Protein AF-A0A412IXW2-F1 (afdb_monomer_lite)

Radius of gyration: 33.13 Å; chains: 1; bounding box: 76×45×95 Å

Sequence (505 aa):
MVRILENANRLRKEKVFETYKRTCQNNYFDYDSMTRKEMFEHMIETYTPEYLISICTTWELKALRRLLRNQDLEDDRYRFERKALSSKFLYFDQELPEEFKKNVKLAVKNIDLDQKAENDEPTIVILGIIRAFGIIEPSLIQAVCSACSFHYKSIIEGALFNFWAYLKEDYRLIDDSFANEYVYWDYNEILDRIRDSRIQHERFEPKFLDQDSYISIFYHGYDATNSDIKKFFTALKKEVLDVTQFKDEFFNHLLNGTVNEEKMEWIPFFYQFSKPLSNRYHKAVVQIALPNYYGLSMDMYQKMKDQAHFNEKLRQLNEPQTNACIEQKDTRLFYKLYFSILDYVNSFEQIIPNKKIDPNIYIEPEELVNLIEVFWKDKDRFIDEYIEKNPSNFTFRNLNIISDFRYGMRKNFLLVAYEKNYTVLNDEGINYMVKGLNENLDQFIAPEKTPMLMQTAIMPFNGRIIYDGFISTSNIRLAQDIISKAFEDYSYGQKIYSLLPENLN

Organism: NCBI:txid1735

pLDDT: mean 92.68, std 6.0, range [40.12, 98.62]

Structure (mmCIF, N/CA/C/O backbone):
data_AF-A0A412IXW2-F1
#
_entry.id   AF-A0A412IXW2-F1
#
loop_
_atom_site.group_PDB
_atom_site.id
_atom_site.type_symbol
_atom_site.label_atom_id
_atom_site.label_alt_id
_atom_site.label_comp_id
_atom_site.label_asym_id
_atom_site.label_entity_id
_atom_site.label_seq_id
_atom_site.pdbx_PDB_ins_code
_atom_site.Cartn_x
_atom_site.Cartn_y
_atom_site.Cartn_z
_atom_site.occupancy
_atom_site.B_iso_or_equiv
_atom_site.auth_seq_id
_atom_site.auth_comp_id
_atom_site.auth_asym_id
_atom_site.auth_atom_id
_atom_site.pdbx_PDB_model_num
ATOM 1 N N . MET A 1 1 ? 24.645 -1.837 -39.556 1.00 76.69 1 MET A N 1
ATOM 2 C CA . MET A 1 1 ? 25.804 -2.082 -38.668 1.00 76.69 1 MET A CA 1
ATOM 3 C C . MET A 1 1 ? 26.083 -0.819 -37.889 1.00 76.69 1 MET A C 1
ATOM 5 O O . MET A 1 1 ? 26.736 0.093 -38.387 1.00 76.69 1 MET A O 1
ATOM 9 N N . VAL A 1 2 ? 25.529 -0.766 -36.691 1.00 89.31 2 VAL A N 1
ATOM 10 C CA . VAL A 1 2 ? 25.573 0.400 -35.815 1.00 89.31 2 VAL A CA 1
ATOM 11 C C . VAL A 1 2 ? 26.720 0.277 -34.807 1.00 89.31 2 VAL A C 1
ATOM 13 O O . VAL A 1 2 ? 26.917 -0.778 -34.207 1.00 89.31 2 VAL A O 1
ATOM 16 N N . ARG A 1 3 ? 27.478 1.361 -34.616 1.00 94.00 3 ARG A N 1
ATOM 17 C CA . ARG A 1 3 ? 28.583 1.462 -33.647 1.00 94.00 3 ARG A CA 1
ATOM 18 C C . ARG A 1 3 ? 28.362 2.635 -32.710 1.00 94.00 3 ARG A C 1
ATOM 20 O O . ARG A 1 3 ? 28.254 3.772 -33.174 1.00 94.00 3 ARG A O 1
ATOM 27 N N . ILE A 1 4 ? 28.267 2.378 -31.409 1.00 93.31 4 ILE A N 1
ATOM 28 C CA . ILE A 1 4 ? 27.907 3.418 -30.437 1.00 93.31 4 ILE A CA 1
ATOM 29 C C . ILE A 1 4 ? 29.020 4.462 -30.287 1.00 93.31 4 ILE A C 1
ATOM 31 O O . ILE A 1 4 ? 28.731 5.654 -30.192 1.00 93.31 4 ILE A O 1
ATOM 35 N N . LEU A 1 5 ? 30.292 4.053 -30.372 1.00 94.56 5 LEU A N 1
ATOM 36 C CA . LEU A 1 5 ? 31.435 4.962 -30.223 1.00 94.56 5 LEU A CA 1
ATOM 37 C C . LEU A 1 5 ? 31.536 5.966 -31.377 1.00 94.56 5 LEU A C 1
ATOM 39 O O . LEU A 1 5 ? 31.845 7.138 -31.161 1.00 94.56 5 LEU A O 1
ATOM 43 N N . GLU A 1 6 ? 31.231 5.527 -32.600 1.00 94.00 6 GLU A N 1
ATOM 44 C CA . GLU A 1 6 ? 31.209 6.383 -33.796 1.00 94.00 6 GLU A CA 1
ATOM 45 C C . GLU A 1 6 ? 30.042 7.385 -33.756 1.00 94.00 6 GLU A C 1
ATOM 47 O O . GLU A 1 6 ? 30.121 8.473 -34.326 1.00 94.00 6 GLU A O 1
ATOM 52 N N . ASN A 1 7 ? 28.975 7.045 -33.029 1.00 93.12 7 ASN A N 1
ATOM 53 C CA . ASN A 1 7 ? 27.767 7.855 -32.899 1.00 93.12 7 ASN A CA 1
ATOM 54 C C . ASN A 1 7 ? 27.684 8.635 -31.581 1.00 93.12 7 ASN A C 1
ATOM 56 O O . ASN A 1 7 ? 26.715 9.366 -31.377 1.00 93.12 7 ASN A O 1
ATOM 60 N N . ALA A 1 8 ? 28.701 8.561 -30.716 1.00 92.31 8 ALA A N 1
ATOM 61 C CA . ALA A 1 8 ? 28.676 9.159 -29.382 1.00 92.31 8 ALA A CA 1
ATOM 62 C C . ALA A 1 8 ? 28.310 10.654 -29.402 1.00 92.31 8 ALA A C 1
ATOM 64 O O . ALA A 1 8 ? 27.534 11.121 -28.573 1.00 92.31 8 ALA A O 1
ATOM 65 N N . ASN A 1 9 ? 28.803 11.406 -30.391 1.00 91.50 9 ASN A N 1
ATOM 66 C CA . ASN A 1 9 ? 28.541 12.843 -30.523 1.00 91.50 9 ASN A CA 1
ATOM 67 C C . ASN A 1 9 ? 27.120 13.195 -30.996 1.00 91.50 9 ASN A C 1
ATOM 69 O O . ASN A 1 9 ? 26.738 14.359 -30.909 1.00 91.50 9 ASN A O 1
ATOM 73 N N . ARG A 1 10 ? 26.327 12.223 -31.469 1.00 91.75 10 ARG A N 1
ATOM 74 C CA . ARG A 1 10 ? 24.907 12.428 -31.810 1.00 91.75 10 ARG A CA 1
ATOM 75 C C . ARG A 1 10 ? 24.011 12.482 -30.570 1.00 91.75 10 ARG A C 1
ATOM 77 O O . ARG A 1 10 ? 22.879 12.948 -30.652 1.00 91.75 10 ARG A O 1
ATOM 84 N N . LEU A 1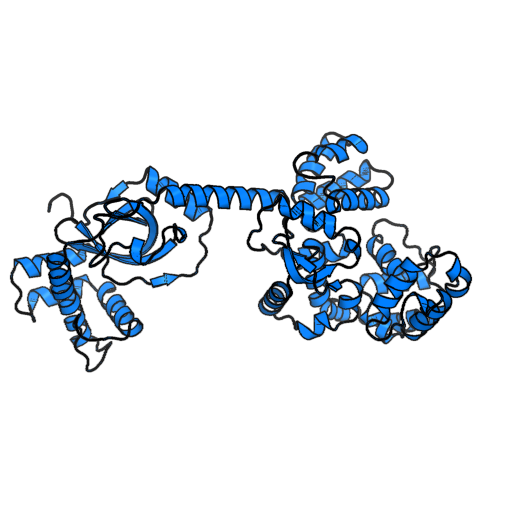 11 ? 24.505 12.006 -29.428 1.00 92.44 11 LEU A N 1
ATOM 85 C CA . LEU A 1 11 ? 23.754 11.915 -28.180 1.00 92.44 11 LEU A CA 1
ATOM 86 C C . LEU A 1 11 ? 24.013 13.130 -27.284 1.00 92.44 11 LEU A C 1
ATOM 88 O O . LEU A 1 11 ? 25.096 13.714 -27.279 1.00 92.44 11 LEU A O 1
ATOM 92 N N . ARG A 1 12 ? 23.028 13.512 -26.468 1.00 93.38 12 ARG A N 1
ATOM 93 C CA . ARG A 1 12 ? 23.222 14.530 -25.421 1.00 93.38 12 ARG A CA 1
ATOM 94 C C . ARG A 1 12 ? 24.159 13.990 -24.339 1.00 93.38 12 ARG A C 1
ATOM 96 O O . ARG A 1 12 ? 24.040 12.825 -23.967 1.00 93.38 12 ARG A O 1
ATOM 103 N N . LYS A 1 13 ? 25.109 14.805 -23.865 1.00 94.81 13 LYS A N 1
ATOM 104 C CA . LYS A 1 13 ? 26.151 14.331 -22.931 1.00 94.81 13 LYS A CA 1
ATOM 105 C C . LYS A 1 13 ? 25.524 13.963 -21.589 1.00 94.81 13 LYS A C 1
ATOM 107 O O . LYS A 1 13 ? 25.876 12.940 -21.017 1.00 94.81 13 LYS A O 1
ATOM 112 N N . GLU A 1 14 ? 24.536 14.740 -21.170 1.00 92.50 14 GLU A N 1
ATOM 113 C CA . GLU A 1 14 ? 23.707 14.544 -19.985 1.00 92.50 14 GLU A CA 1
ATOM 114 C C . GLU A 1 14 ? 23.073 13.149 -20.000 1.00 92.50 14 GLU A C 1
ATOM 116 O O . GLU A 1 14 ? 23.212 12.388 -19.049 1.00 92.50 14 GLU A O 1
ATOM 121 N N . LYS A 1 15 ? 22.476 12.754 -21.134 1.00 90.69 15 LYS A N 1
ATOM 122 C CA . LYS A 1 15 ? 21.820 11.447 -21.269 1.00 90.69 15 LYS A CA 1
ATOM 123 C C . LYS A 1 15 ? 22.802 10.276 -21.193 1.00 90.69 15 LYS A C 1
ATOM 125 O O . LYS A 1 15 ? 22.489 9.237 -20.607 1.00 90.69 15 LYS A O 1
ATOM 130 N N . VAL A 1 16 ? 23.980 10.436 -21.803 1.00 94.50 16 VAL A N 1
ATOM 131 C CA . VAL A 1 16 ? 25.059 9.439 -21.722 1.00 94.50 16 VAL A CA 1
ATOM 132 C C . VAL A 1 16 ? 25.539 9.317 -20.279 1.00 94.50 16 VAL A C 1
ATOM 134 O O . VAL A 1 16 ? 25.639 8.207 -19.765 1.00 94.50 16 VAL A O 1
ATOM 137 N N . PHE A 1 17 ? 25.739 10.446 -19.601 1.00 93.88 17 PHE A N 1
ATOM 138 C CA . PHE A 1 17 ? 26.210 10.481 -18.224 1.00 93.88 17 PHE A CA 1
ATOM 139 C C . PHE A 1 17 ? 25.231 9.863 -17.224 1.00 93.88 17 PHE A C 1
ATOM 141 O O . PHE A 1 17 ? 25.648 9.088 -16.370 1.00 93.88 17 PHE A O 1
ATOM 148 N N . GLU A 1 18 ? 23.931 10.141 -17.337 1.00 90.44 18 GLU A N 1
ATOM 149 C CA . GLU A 1 18 ? 22.918 9.513 -16.478 1.00 90.44 18 GLU A CA 1
ATOM 150 C C . GLU A 1 18 ? 22.972 7.987 -16.562 1.00 90.44 18 GLU A C 1
ATOM 152 O O . GLU A 1 18 ? 22.934 7.289 -15.550 1.00 90.44 18 GLU A O 1
ATOM 157 N N . THR A 1 19 ? 23.090 7.462 -17.780 1.00 91.25 19 THR A N 1
ATOM 158 C CA . THR A 1 19 ? 23.158 6.018 -18.016 1.00 91.25 19 THR A CA 1
ATOM 159 C C . THR A 1 19 ? 24.481 5.430 -17.530 1.00 91.25 19 THR A C 1
ATOM 161 O O . THR A 1 19 ? 24.504 4.348 -16.939 1.00 91.25 19 THR A O 1
ATOM 164 N N . TYR A 1 20 ? 25.579 6.153 -17.752 1.00 92.62 20 TYR A N 1
ATOM 165 C CA . TYR A 1 20 ? 26.904 5.802 -17.260 1.00 92.62 20 TYR A CA 1
ATOM 166 C C . TYR A 1 20 ? 26.912 5.701 -15.732 1.00 92.62 20 TYR A C 1
ATOM 168 O O . TYR A 1 20 ? 27.335 4.682 -15.197 1.00 92.62 20 TYR A O 1
ATOM 176 N N . LYS A 1 21 ? 26.321 6.674 -15.028 1.00 90.62 21 LYS A N 1
ATOM 177 C CA . LYS A 1 21 ? 26.150 6.645 -13.570 1.00 90.62 21 LYS A CA 1
ATOM 178 C C . LYS A 1 21 ? 25.333 5.435 -13.103 1.00 90.62 21 LYS A C 1
ATOM 180 O O . LYS A 1 21 ? 25.739 4.752 -12.168 1.00 90.62 21 LYS A O 1
ATOM 185 N N . ARG A 1 22 ? 24.215 5.121 -13.772 1.00 90.81 22 ARG A N 1
ATOM 186 C CA . ARG A 1 22 ? 23.385 3.934 -13.460 1.00 90.81 22 ARG A CA 1
ATOM 187 C C . ARG A 1 22 ? 24.141 2.615 -13.660 1.00 90.81 22 ARG A C 1
ATOM 189 O O . ARG A 1 22 ? 23.933 1.664 -12.914 1.00 90.81 22 ARG A O 1
ATOM 196 N N . THR A 1 23 ? 25.004 2.560 -14.674 1.00 89.12 23 THR A N 1
ATOM 197 C CA . THR A 1 23 ? 25.773 1.365 -15.050 1.00 89.12 23 THR A CA 1
ATOM 198 C C . THR A 1 23 ? 26.997 1.174 -14.152 1.00 89.12 23 THR A C 1
ATOM 200 O O . THR A 1 23 ? 27.189 0.119 -13.555 1.00 89.12 23 THR A O 1
ATOM 203 N N . CYS A 1 24 ? 27.828 2.201 -14.013 1.00 84.81 24 CYS A N 1
ATOM 204 C CA . CYS A 1 24 ? 29.098 2.111 -13.297 1.00 84.81 24 CYS A CA 1
ATOM 205 C C . CYS A 1 24 ? 28.958 2.360 -11.784 1.00 84.81 24 CYS A C 1
ATOM 207 O O . CYS A 1 24 ? 29.905 2.113 -11.041 1.00 84.81 24 CYS A O 1
ATOM 209 N N . GLN A 1 25 ? 27.776 2.775 -11.313 1.00 81.31 25 GLN A N 1
ATOM 210 C CA . GLN A 1 25 ? 27.393 2.902 -9.900 1.00 81.31 25 GLN A CA 1
ATOM 211 C C . GLN A 1 25 ? 28.369 3.726 -9.057 1.00 81.31 25 GLN A C 1
ATOM 213 O O . GLN A 1 25 ? 28.285 4.941 -9.097 1.00 81.31 25 GLN A O 1
ATOM 218 N N . ASN A 1 26 ? 29.265 3.100 -8.286 1.00 76.25 26 ASN A N 1
ATOM 219 C CA . ASN A 1 26 ? 30.250 3.791 -7.441 1.00 76.25 26 ASN A CA 1
ATOM 220 C C . ASN A 1 26 ? 31.591 4.042 -8.155 1.00 76.25 26 ASN A C 1
ATOM 222 O O . ASN A 1 26 ? 32.449 4.732 -7.618 1.00 76.25 26 ASN A O 1
ATOM 226 N N . ASN A 1 27 ? 31.771 3.503 -9.362 1.00 79.88 27 ASN A N 1
ATOM 227 C CA . ASN A 1 27 ? 33.012 3.558 -10.138 1.00 79.88 27 ASN A CA 1
ATOM 228 C C . ASN A 1 27 ? 32.886 4.486 -11.361 1.00 79.88 27 ASN A C 1
ATOM 230 O O . ASN A 1 27 ? 33.415 4.175 -12.427 1.00 79.88 27 ASN A O 1
ATOM 234 N N . TYR A 1 28 ? 32.148 5.592 -11.238 1.00 85.81 28 TYR A N 1
ATOM 235 C CA . TYR A 1 28 ? 32.015 6.604 -12.293 1.00 85.81 28 TYR A CA 1
ATOM 236 C C . TYR A 1 28 ? 32.810 7.866 -11.943 1.00 85.81 28 TYR A C 1
ATOM 238 O O . TYR A 1 28 ? 32.983 8.192 -10.771 1.00 85.81 28 TYR A O 1
ATOM 246 N N . PHE A 1 29 ? 33.283 8.579 -12.964 1.00 87.19 29 PHE A N 1
ATOM 247 C CA . PHE A 1 29 ? 33.956 9.873 -12.809 1.00 87.19 29 PHE A CA 1
ATOM 248 C C . PHE A 1 29 ? 32.974 11.034 -12.991 1.00 87.19 29 PHE A C 1
ATOM 250 O O . PHE A 1 29 ? 31.896 10.859 -13.562 1.00 87.19 29 PHE A O 1
ATOM 257 N N . ASP A 1 30 ? 33.369 12.227 -12.547 1.00 87.69 30 ASP A N 1
ATOM 258 C CA . ASP A 1 30 ? 32.554 13.440 -12.619 1.00 87.69 30 ASP A CA 1
ATOM 259 C C . ASP A 1 30 ? 32.204 13.848 -14.056 1.00 87.69 30 ASP A C 1
ATOM 261 O O . ASP A 1 30 ? 33.009 13.721 -14.984 1.00 87.69 30 ASP A O 1
ATOM 265 N N . TYR A 1 31 ? 31.013 14.433 -14.220 1.00 90.19 31 TYR A N 1
ATOM 266 C CA . TYR A 1 31 ? 30.445 14.839 -15.512 1.00 90.19 31 TYR A CA 1
ATOM 267 C C . TYR A 1 31 ? 31.420 15.626 -16.395 1.00 90.19 31 TYR A C 1
ATOM 269 O O . TYR A 1 31 ? 31.564 15.342 -17.589 1.00 90.19 31 TYR A O 1
ATOM 277 N N . ASP A 1 32 ? 32.107 16.610 -15.817 1.00 91.94 32 ASP A N 1
ATOM 278 C CA . ASP A 1 32 ? 32.997 17.511 -16.551 1.00 91.94 32 ASP A CA 1
ATOM 279 C C . ASP A 1 32 ? 34.333 16.868 -16.928 1.00 91.94 32 ASP A C 1
ATOM 281 O O . ASP A 1 32 ? 34.963 17.297 -17.893 1.00 91.94 32 ASP A O 1
ATOM 285 N N . SER A 1 33 ? 34.730 15.802 -16.232 1.00 92.31 33 SER A N 1
ATOM 286 C CA . SER A 1 33 ? 36.013 15.125 -16.449 1.00 92.31 33 SER A CA 1
ATOM 287 C C . SER A 1 33 ? 36.001 14.109 -17.590 1.00 92.31 33 SER A C 1
ATOM 289 O O . SER A 1 33 ? 37.061 13.644 -17.997 1.00 92.31 33 SER A O 1
ATOM 291 N N . MET A 1 34 ? 34.822 13.776 -18.121 1.00 92.62 34 MET A N 1
ATOM 292 C CA . MET A 1 34 ? 34.672 12.746 -19.145 1.00 92.62 34 MET A CA 1
ATOM 293 C C . MET A 1 34 ? 34.019 13.256 -20.424 1.00 92.62 34 MET A C 1
ATOM 295 O O . MET A 1 34 ? 33.037 14.004 -20.424 1.00 92.62 34 MET A O 1
ATOM 299 N N . THR A 1 35 ? 34.508 12.767 -21.554 1.00 94.94 35 THR A N 1
ATOM 300 C CA . THR A 1 35 ? 33.833 12.841 -22.846 1.00 94.94 35 THR A CA 1
ATOM 301 C C . THR A 1 35 ? 32.772 11.746 -22.968 1.00 94.94 35 THR A C 1
ATOM 303 O O . THR A 1 35 ? 32.799 10.726 -22.282 1.00 94.94 35 THR A O 1
ATOM 306 N N . ARG A 1 36 ? 31.823 11.922 -23.899 1.00 96.06 36 ARG A N 1
ATOM 307 C CA . ARG A 1 36 ? 30.819 10.885 -24.208 1.00 96.06 36 ARG A CA 1
ATOM 308 C C . ARG A 1 36 ? 31.473 9.562 -24.607 1.00 96.06 36 ARG A C 1
ATOM 310 O O . ARG A 1 36 ? 30.966 8.504 -24.261 1.00 96.06 36 ARG A O 1
ATOM 317 N N . LYS A 1 37 ? 32.580 9.635 -25.352 1.00 96.12 37 LYS A N 1
ATOM 318 C CA . LYS A 1 37 ? 33.288 8.461 -25.859 1.00 96.12 37 LYS A CA 1
ATOM 319 C C . LYS A 1 37 ? 33.946 7.677 -24.725 1.00 96.12 37 LYS A C 1
ATOM 321 O O . LYS A 1 37 ? 33.731 6.477 -24.656 1.00 96.12 37 LYS A O 1
ATOM 326 N N . GLU A 1 38 ? 34.639 8.358 -23.814 1.00 95.12 38 GLU A N 1
ATOM 327 C CA . GLU A 1 38 ? 35.232 7.718 -22.631 1.00 95.12 38 GLU A CA 1
ATOM 328 C C . GLU A 1 38 ? 34.149 7.058 -21.766 1.00 95.12 38 GLU A C 1
ATOM 330 O O . GLU A 1 38 ? 34.309 5.915 -21.350 1.00 95.12 38 GLU A O 1
ATOM 335 N N . MET A 1 39 ? 32.995 7.713 -21.560 1.00 96.06 39 MET A N 1
ATOM 336 C CA . MET A 1 39 ? 31.874 7.095 -20.830 1.00 96.06 39 MET A CA 1
ATOM 337 C C . MET A 1 39 ? 31.411 5.795 -21.499 1.00 96.06 39 MET A C 1
ATOM 339 O O . MET A 1 39 ? 31.201 4.791 -20.821 1.00 96.06 39 MET A O 1
ATOM 343 N N . PHE A 1 40 ? 31.283 5.786 -22.830 1.00 95.88 40 PHE A N 1
ATOM 344 C CA . PHE A 1 40 ? 30.932 4.572 -23.566 1.00 95.88 40 PHE A CA 1
ATOM 345 C C . PHE A 1 40 ? 32.001 3.485 -23.470 1.00 95.88 40 PHE A C 1
ATOM 347 O O . PHE A 1 40 ? 31.640 2.323 -23.322 1.00 95.88 40 PHE A O 1
ATOM 354 N N . GLU A 1 41 ? 33.285 3.835 -23.533 1.00 95.25 41 GLU A N 1
ATOM 355 C CA . GLU A 1 41 ? 34.388 2.879 -23.378 1.00 95.25 41 GLU A CA 1
ATOM 356 C C . GLU A 1 41 ? 34.307 2.174 -22.014 1.00 95.25 41 GLU A C 1
ATOM 358 O O . GLU A 1 41 ? 34.266 0.944 -21.966 1.00 95.25 41 GLU A O 1
ATOM 363 N N . HIS A 1 42 ? 34.112 2.923 -20.925 1.00 94.12 42 HIS A N 1
ATOM 364 C CA . HIS A 1 42 ? 33.903 2.348 -19.591 1.00 94.12 42 HIS A CA 1
ATOM 365 C C . HIS A 1 42 ? 32.633 1.489 -19.486 1.00 94.12 42 HIS A C 1
ATOM 367 O O . HIS A 1 42 ? 32.634 0.433 -18.846 1.00 94.12 42 HIS A O 1
ATOM 373 N N . MET A 1 43 ? 31.530 1.906 -20.116 1.00 94.38 43 MET A N 1
ATOM 374 C CA . MET A 1 43 ? 30.314 1.087 -20.160 1.00 94.38 43 MET A CA 1
ATOM 375 C C . MET A 1 43 ? 30.541 -0.234 -20.907 1.00 94.38 43 MET A C 1
ATOM 377 O O . MET A 1 43 ? 30.080 -1.279 -20.450 1.00 94.38 43 MET A O 1
ATOM 381 N N . ILE A 1 44 ? 31.264 -0.208 -22.031 1.00 94.75 44 ILE A N 1
ATOM 382 C CA . ILE A 1 44 ? 31.616 -1.403 -22.813 1.00 94.75 44 ILE A CA 1
ATOM 383 C C . ILE A 1 44 ? 32.452 -2.371 -21.973 1.00 94.75 44 ILE A C 1
ATOM 385 O O . ILE A 1 44 ? 32.187 -3.574 -21.996 1.00 94.75 44 ILE A O 1
ATOM 389 N N . GLU A 1 45 ? 33.410 -1.860 -21.200 1.00 94.31 45 GLU A N 1
ATOM 390 C CA . GLU A 1 45 ? 34.199 -2.661 -20.257 1.00 94.31 45 GLU A CA 1
ATOM 391 C C . GLU A 1 45 ? 33.335 -3.261 -19.138 1.00 94.31 45 GLU A C 1
ATOM 393 O O . GLU A 1 45 ? 33.508 -4.425 -18.775 1.00 94.31 45 GLU A O 1
ATOM 398 N N . THR A 1 46 ? 32.367 -2.493 -18.631 1.00 94.88 46 THR A N 1
ATOM 399 C CA . THR A 1 46 ? 31.464 -2.919 -17.549 1.00 94.88 46 THR A CA 1
ATOM 400 C C . THR A 1 46 ? 30.474 -3.994 -18.008 1.00 94.88 46 THR A C 1
ATOM 402 O O . THR A 1 46 ? 30.131 -4.887 -17.235 1.00 94.88 46 THR A O 1
ATOM 405 N N . TYR A 1 47 ? 30.015 -3.951 -19.262 1.00 95.81 47 TYR A N 1
ATOM 406 C CA . TYR A 1 47 ? 29.043 -4.893 -19.832 1.00 95.81 47 TYR A CA 1
ATOM 407 C C . TYR A 1 47 ? 29.656 -6.259 -20.168 1.00 95.81 47 TYR A C 1
ATOM 409 O O . TYR A 1 47 ? 29.603 -6.741 -21.305 1.00 95.81 47 TYR A O 1
ATOM 417 N N . THR A 1 48 ? 30.207 -6.921 -19.152 1.00 96.75 48 THR A N 1
ATOM 418 C CA . THR A 1 48 ? 30.566 -8.340 -19.189 1.00 96.75 48 THR A CA 1
ATOM 419 C C . THR A 1 48 ? 29.312 -9.212 -19.333 1.00 96.75 48 THR A C 1
ATOM 421 O O . THR A 1 48 ? 28.200 -8.757 -19.042 1.00 96.75 48 THR A O 1
ATOM 424 N N . PRO A 1 49 ? 29.438 -10.475 -19.778 1.00 97.56 49 PRO A N 1
ATOM 425 C CA . PRO A 1 49 ? 28.295 -11.380 -19.860 1.00 97.56 49 PRO A CA 1
ATOM 426 C C . PRO A 1 49 ? 27.529 -11.512 -18.536 1.00 97.56 49 PRO A C 1
ATOM 428 O O . PRO A 1 49 ? 26.303 -11.458 -18.534 1.00 97.56 49 PRO A O 1
ATOM 431 N N . GLU A 1 50 ? 28.235 -11.629 -17.413 1.00 96.56 50 GLU A N 1
ATOM 432 C CA . GLU A 1 50 ? 27.655 -11.780 -16.075 1.00 96.56 50 GLU A CA 1
ATOM 433 C C . GLU A 1 50 ? 26.924 -10.509 -15.635 1.00 96.56 50 GLU A C 1
ATOM 435 O O . GLU A 1 50 ? 25.822 -10.580 -15.090 1.00 96.56 50 GLU A O 1
ATOM 440 N N . TYR A 1 51 ? 27.500 -9.339 -15.919 1.00 96.12 51 TYR A N 1
ATOM 441 C CA . TYR A 1 51 ? 26.878 -8.063 -15.587 1.00 96.12 51 TYR A CA 1
ATOM 442 C C . TYR A 1 51 ? 25.640 -7.783 -16.453 1.00 96.12 51 TYR A C 1
ATOM 444 O O . TYR A 1 51 ? 24.617 -7.318 -15.959 1.00 96.12 51 TYR A O 1
ATOM 452 N N . LEU A 1 52 ? 25.672 -8.145 -17.740 1.00 97.50 52 LEU A N 1
ATOM 453 C CA . LEU A 1 52 ? 24.489 -8.082 -18.605 1.00 97.50 52 LEU A CA 1
ATOM 454 C C . LEU A 1 52 ? 23.347 -8.951 -18.061 1.00 97.50 52 LEU A C 1
ATOM 456 O O . LEU A 1 52 ? 22.190 -8.535 -18.104 1.00 97.50 52 LEU A O 1
ATOM 460 N N . ILE A 1 53 ? 23.666 -10.133 -17.522 1.00 97.56 53 ILE A N 1
ATOM 461 C CA . ILE A 1 53 ? 22.686 -11.007 -16.868 1.00 97.56 53 ILE A CA 1
ATOM 462 C C . ILE A 1 53 ? 22.144 -10.370 -15.584 1.00 97.56 53 ILE A C 1
ATOM 464 O O . ILE A 1 53 ? 20.952 -10.503 -15.322 1.00 97.56 53 ILE A O 1
ATOM 468 N N . SER A 1 54 ? 22.972 -9.687 -14.791 1.00 96.44 54 SER A N 1
ATOM 469 C CA . SER A 1 54 ? 22.535 -9.093 -13.521 1.00 96.44 54 SER A CA 1
ATOM 470 C C . SER A 1 54 ? 21.726 -7.803 -13.687 1.00 96.44 54 SER A C 1
ATOM 472 O O . SER A 1 54 ? 20.870 -7.522 -12.853 1.00 96.44 54 SER A O 1
ATOM 474 N N . ILE A 1 55 ? 21.968 -7.022 -14.746 1.00 96.50 55 ILE A N 1
ATOM 475 C CA . ILE A 1 55 ? 21.297 -5.730 -14.974 1.00 96.50 55 ILE A CA 1
ATOM 476 C C . ILE A 1 55 ? 20.054 -5.828 -15.874 1.00 96.50 55 ILE A C 1
ATOM 478 O O . ILE A 1 55 ? 19.186 -4.954 -15.827 1.00 96.50 55 ILE A O 1
ATOM 482 N N . CYS A 1 56 ? 19.964 -6.851 -16.730 1.00 98.12 56 CYS A N 1
ATOM 483 C CA . CYS A 1 56 ? 18.826 -7.046 -17.629 1.00 98.12 56 CYS A CA 1
ATOM 484 C C . CYS A 1 56 ? 17.803 -8.001 -17.020 1.00 98.12 56 CYS A C 1
ATOM 486 O O . CYS A 1 56 ? 18.153 -9.035 -16.458 1.00 98.12 56 CYS A O 1
ATOM 488 N N . THR A 1 57 ? 16.528 -7.710 -17.232 1.00 98.31 57 THR A N 1
ATOM 489 C CA . THR A 1 57 ? 15.418 -8.624 -16.948 1.00 98.31 57 THR A CA 1
ATOM 490 C C . THR A 1 57 ? 15.356 -9.768 -17.963 1.00 98.31 57 THR A C 1
ATOM 492 O O . THR A 1 57 ? 15.960 -9.722 -19.040 1.00 98.31 57 THR A O 1
ATOM 495 N N . THR A 1 58 ? 14.560 -10.799 -17.679 1.00 97.81 58 THR A N 1
ATOM 496 C CA . THR A 1 58 ? 14.314 -11.890 -18.639 1.00 97.81 58 THR A CA 1
ATOM 497 C C . THR A 1 58 ? 13.679 -11.408 -19.948 1.00 97.81 58 THR A C 1
ATOM 499 O O . THR A 1 58 ? 13.978 -11.970 -21.005 1.00 97.81 58 THR A O 1
ATOM 502 N N . TRP A 1 59 ? 12.852 -10.356 -19.912 1.00 97.94 59 TRP A N 1
ATOM 503 C CA . TRP A 1 59 ? 12.248 -9.744 -21.102 1.00 97.94 59 TRP A CA 1
ATOM 504 C C . TRP A 1 59 ? 13.321 -9.094 -21.982 1.00 97.94 59 TRP A C 1
ATOM 506 O O . TRP A 1 59 ? 13.424 -9.406 -23.168 1.00 97.94 59 TRP A O 1
ATOM 516 N N . GLU A 1 60 ? 14.209 -8.296 -21.386 1.00 98.31 60 GLU A N 1
ATOM 517 C CA . GLU A 1 60 ? 15.344 -7.684 -22.086 1.00 98.31 60 GLU A CA 1
ATOM 518 C C . GLU A 1 60 ? 16.281 -8.736 -22.695 1.00 98.31 60 GLU A C 1
ATOM 520 O O . GLU A 1 60 ? 16.645 -8.630 -23.865 1.00 98.31 60 GLU A O 1
ATOM 525 N N . LEU A 1 61 ? 16.616 -9.806 -21.965 1.00 98.31 61 LEU A N 1
ATOM 526 C CA . LEU A 1 61 ? 17.461 -10.883 -22.496 1.00 98.31 61 LEU A CA 1
ATOM 527 C C . LEU A 1 61 ? 16.796 -11.635 -23.665 1.00 98.31 61 LEU A C 1
ATOM 529 O O . LEU A 1 61 ? 17.470 -12.007 -24.633 1.00 98.31 61 LEU A O 1
ATOM 533 N N . LYS A 1 62 ? 15.471 -11.840 -23.622 1.00 97.31 62 LYS A N 1
ATOM 534 C CA . LYS A 1 62 ? 14.701 -12.396 -24.751 1.00 97.31 62 LYS A CA 1
ATOM 535 C C . LYS A 1 62 ? 14.725 -11.448 -25.955 1.00 97.31 62 LYS A C 1
ATOM 537 O O . LYS A 1 62 ? 14.927 -11.916 -27.076 1.00 97.31 62 LYS A O 1
ATOM 542 N N . ALA A 1 63 ? 14.583 -10.141 -25.743 1.00 97.94 63 ALA A N 1
ATOM 543 C CA . ALA A 1 63 ? 14.687 -9.141 -26.804 1.00 97.94 63 ALA A CA 1
ATOM 544 C C . ALA A 1 63 ? 16.100 -9.073 -27.408 1.00 97.94 63 ALA A C 1
ATOM 546 O O . ALA A 1 63 ? 16.245 -9.064 -28.628 1.00 97.94 63 ALA A O 1
ATOM 547 N N . LEU A 1 64 ? 17.155 -9.170 -26.597 1.00 98.12 64 LEU A N 1
ATOM 548 C CA . LEU A 1 64 ? 18.533 -9.254 -27.090 1.00 98.12 64 LEU A CA 1
ATOM 549 C C . LEU A 1 64 ? 18.765 -10.493 -27.973 1.00 98.12 64 LEU A C 1
ATOM 551 O O . LEU A 1 64 ? 19.417 -10.393 -29.015 1.00 98.12 64 LEU A O 1
ATOM 555 N N . ARG A 1 65 ? 18.178 -11.656 -27.635 1.00 96.81 65 ARG A N 1
ATOM 556 C CA . ARG A 1 65 ? 18.200 -12.847 -28.515 1.00 96.81 65 ARG A CA 1
ATOM 557 C C . ARG A 1 65 ? 17.540 -12.583 -29.872 1.00 96.81 65 ARG A C 1
ATOM 559 O O . ARG A 1 65 ? 17.988 -13.151 -30.868 1.00 96.81 65 ARG A O 1
ATOM 566 N N . ARG A 1 66 ? 16.485 -11.763 -29.919 1.00 96.25 66 ARG A N 1
ATOM 567 C CA . ARG A 1 66 ? 15.804 -11.364 -31.165 1.00 96.25 66 ARG A CA 1
ATOM 568 C C . ARG A 1 66 ? 16.683 -10.436 -32.002 1.00 96.25 66 ARG A C 1
ATOM 570 O O . ARG A 1 66 ? 16.899 -10.722 -33.177 1.00 96.25 66 ARG A O 1
ATOM 577 N N . LEU A 1 67 ? 17.279 -9.417 -31.382 1.00 96.94 67 LEU A N 1
ATOM 578 C CA . LEU A 1 67 ? 18.184 -8.479 -32.056 1.00 96.94 67 LEU A CA 1
ATOM 579 C C . LEU A 1 67 ? 19.416 -9.180 -32.646 1.00 96.94 67 LEU A C 1
ATOM 581 O O . LEU A 1 67 ? 19.804 -8.899 -33.775 1.00 96.94 67 LEU A O 1
ATOM 585 N N . LEU A 1 68 ? 19.987 -10.171 -31.949 1.00 96.38 68 LEU A N 1
ATOM 586 C CA . LEU A 1 68 ? 21.081 -10.999 -32.485 1.00 96.38 68 LEU A CA 1
ATOM 587 C C . LEU A 1 68 ? 20.692 -11.816 -33.731 1.00 96.38 68 LEU A C 1
ATOM 589 O O . LEU A 1 68 ? 21.569 -12.269 -34.465 1.00 96.38 68 LEU A O 1
ATOM 593 N N . ARG A 1 69 ? 19.392 -12.029 -33.959 1.00 95.44 69 ARG A N 1
ATOM 594 C CA . ARG A 1 69 ? 18.828 -12.685 -35.149 1.00 95.44 69 ARG A CA 1
ATOM 595 C C . ARG A 1 69 ? 18.333 -11.671 -36.188 1.00 95.44 69 ARG A C 1
ATOM 597 O O . ARG A 1 69 ? 17.645 -12.074 -37.120 1.00 95.44 69 ARG A O 1
ATOM 604 N N . ASN A 1 70 ? 18.669 -10.388 -36.026 1.00 92.81 70 ASN A N 1
ATOM 605 C CA . ASN A 1 70 ? 18.216 -9.272 -36.860 1.00 92.81 70 ASN A CA 1
ATOM 606 C C . ASN A 1 70 ? 16.681 -9.147 -36.924 1.00 92.81 70 ASN A C 1
ATOM 608 O O . ASN A 1 70 ? 16.127 -8.810 -37.966 1.00 92.81 70 ASN A O 1
ATOM 612 N N . GLN A 1 71 ? 15.989 -9.469 -35.827 1.00 94.69 71 GLN A N 1
ATOM 613 C CA . GLN A 1 71 ? 14.548 -9.247 -35.684 1.00 94.69 71 GLN A CA 1
ATOM 614 C C . GLN A 1 71 ? 14.300 -7.930 -34.951 1.00 94.69 71 GLN A C 1
ATOM 616 O O . GLN A 1 71 ? 14.958 -7.670 -33.942 1.00 94.69 71 GLN A O 1
ATOM 621 N N . ASP A 1 72 ? 13.334 -7.144 -35.422 1.00 92.31 72 ASP A N 1
ATOM 622 C CA . ASP A 1 72 ? 12.988 -5.850 -34.840 1.00 92.31 72 ASP A CA 1
ATOM 623 C C . ASP A 1 72 ? 12.157 -5.965 -33.543 1.00 92.31 72 ASP A C 1
ATOM 625 O O . ASP A 1 72 ? 11.679 -7.045 -33.147 1.00 92.31 72 ASP A O 1
ATOM 629 N N . LEU A 1 73 ? 12.018 -4.812 -32.883 1.00 94.56 73 LEU A N 1
ATOM 630 C CA . LEU A 1 73 ? 11.250 -4.592 -31.658 1.00 94.56 73 LEU A CA 1
ATOM 631 C C . LEU A 1 73 ? 10.198 -3.480 -31.854 1.00 94.56 73 LEU A C 1
ATOM 633 O O . LEU A 1 73 ? 9.904 -2.746 -30.910 1.00 94.56 73 LEU A O 1
ATOM 637 N N . GLU A 1 74 ? 9.661 -3.302 -33.065 1.00 89.25 74 GLU A N 1
ATOM 638 C CA . GLU A 1 74 ? 8.769 -2.170 -33.374 1.00 89.25 74 GLU A CA 1
ATOM 639 C C . GLU A 1 74 ? 7.339 -2.375 -32.839 1.00 89.25 74 GLU A C 1
ATOM 641 O O . GLU A 1 74 ? 6.685 -1.414 -32.431 1.00 89.25 74 GLU A O 1
ATOM 646 N N . ASP A 1 75 ? 6.878 -3.627 -32.734 1.00 89.50 75 ASP A N 1
ATOM 647 C CA . ASP A 1 75 ? 5.568 -3.989 -32.164 1.00 89.50 75 ASP A CA 1
ATOM 648 C C . ASP A 1 75 ? 5.384 -3.458 -30.720 1.00 89.50 75 ASP A C 1
ATOM 650 O O . ASP A 1 75 ? 6.281 -3.581 -29.885 1.00 89.50 75 ASP A O 1
ATOM 654 N N . ASP A 1 76 ? 4.194 -2.922 -30.398 1.00 87.81 76 ASP A N 1
ATOM 655 C CA . ASP A 1 76 ? 3.808 -2.400 -29.064 1.00 87.81 76 ASP A CA 1
ATOM 656 C C . ASP A 1 76 ? 4.093 -3.388 -27.920 1.00 87.81 76 ASP A C 1
ATOM 658 O O . ASP A 1 76 ? 4.378 -2.982 -26.793 1.00 87.81 76 ASP A O 1
ATOM 662 N N . ARG A 1 77 ? 4.063 -4.698 -28.195 1.00 91.00 77 ARG A N 1
ATOM 663 C CA . ARG A 1 77 ? 4.389 -5.735 -27.206 1.00 91.00 77 ARG A CA 1
ATOM 664 C C . ARG A 1 77 ? 5.826 -5.652 -26.693 1.00 91.00 77 ARG A C 1
ATOM 666 O O . ARG A 1 77 ? 6.052 -6.091 -25.575 1.00 91.00 77 ARG A O 1
ATOM 673 N N . TYR A 1 78 ? 6.751 -5.082 -27.468 1.00 94.19 78 TYR A N 1
ATOM 674 C CA . TYR A 1 78 ? 8.157 -4.893 -27.092 1.00 94.19 78 TYR A CA 1
ATOM 675 C C . TYR A 1 78 ? 8.458 -3.478 -26.577 1.00 94.19 78 TYR A C 1
ATOM 677 O O . TYR A 1 78 ? 9.622 -3.085 -26.474 1.00 94.19 78 TYR A O 1
ATOM 685 N N . ARG A 1 79 ? 7.427 -2.674 -26.266 1.00 93.00 79 ARG A N 1
ATOM 686 C CA . ARG A 1 79 ? 7.593 -1.284 -25.806 1.00 93.00 79 ARG A CA 1
ATOM 687 C C . ARG A 1 79 ? 8.503 -1.182 -24.579 1.00 93.00 79 ARG A C 1
ATOM 689 O O . ARG A 1 79 ? 9.326 -0.267 -24.518 1.00 93.00 79 ARG A O 1
ATOM 696 N N . PHE A 1 80 ? 8.357 -2.090 -23.610 1.00 95.19 80 PHE A N 1
ATOM 697 C CA . PHE A 1 80 ? 9.200 -2.095 -22.412 1.00 95.19 80 PHE A CA 1
ATOM 698 C C . PHE A 1 80 ? 10.655 -2.385 -22.771 1.00 95.19 80 PHE A C 1
ATOM 700 O O . PHE A 1 80 ? 11.531 -1.596 -22.433 1.00 95.19 80 PHE A O 1
ATOM 707 N N . GLU A 1 81 ? 10.909 -3.476 -23.491 1.00 97.25 81 GLU A N 1
ATOM 708 C CA . GLU A 1 81 ? 12.248 -3.924 -23.856 1.00 97.25 81 GLU A CA 1
ATOM 709 C C . GLU A 1 81 ? 12.961 -2.878 -24.702 1.00 97.25 81 GLU A C 1
ATOM 711 O O . GLU A 1 81 ? 14.129 -2.595 -24.459 1.00 97.25 81 GLU A O 1
ATOM 716 N N . ARG A 1 82 ? 12.251 -2.239 -25.637 1.00 95.38 82 ARG A N 1
ATOM 717 C CA . ARG A 1 82 ? 12.788 -1.135 -26.432 1.00 95.38 82 ARG A CA 1
ATOM 718 C C . ARG A 1 82 ? 13.248 0.016 -25.541 1.00 95.38 82 ARG A C 1
ATOM 720 O O . ARG A 1 82 ? 14.401 0.430 -25.632 1.00 95.38 82 ARG A O 1
ATOM 727 N N . LYS A 1 83 ? 12.385 0.499 -24.639 1.00 93.75 83 LYS A N 1
ATOM 728 C CA . LYS A 1 83 ? 12.731 1.586 -23.709 1.00 93.75 83 LYS A CA 1
ATOM 729 C C . LYS A 1 83 ? 13.888 1.186 -22.786 1.00 93.75 83 LYS A C 1
ATOM 731 O O . LYS A 1 83 ? 14.833 1.953 -22.620 1.00 93.75 83 LYS A O 1
ATOM 736 N N . ALA A 1 84 ? 13.825 -0.005 -22.199 1.00 96.38 84 ALA A N 1
ATOM 737 C CA . ALA A 1 84 ? 14.794 -0.493 -21.228 1.00 96.38 84 ALA A CA 1
ATOM 738 C C . ALA A 1 84 ? 16.182 -0.719 -21.851 1.00 96.38 84 ALA A C 1
ATOM 740 O O . ALA A 1 84 ? 17.178 -0.241 -21.306 1.00 96.38 84 ALA A O 1
ATOM 741 N N . LEU A 1 85 ? 16.247 -1.360 -23.024 1.00 97.75 85 LEU A N 1
ATOM 742 C CA . LEU A 1 85 ? 17.496 -1.583 -23.754 1.00 97.75 85 LEU A CA 1
ATOM 743 C C . LEU A 1 85 ? 18.074 -0.279 -24.312 1.00 97.75 85 LEU A C 1
ATOM 745 O O . LEU A 1 85 ? 19.289 -0.100 -24.260 1.00 97.75 85 LEU A O 1
ATOM 749 N N . SER A 1 86 ? 17.246 0.659 -24.787 1.00 95.12 86 SER A N 1
ATOM 750 C CA . SER A 1 86 ? 17.727 1.991 -25.182 1.00 95.12 86 SER A CA 1
ATOM 751 C C . SER A 1 86 ? 18.311 2.767 -24.007 1.00 95.12 86 SER A C 1
ATOM 753 O O . SER A 1 86 ? 19.381 3.353 -24.148 1.00 95.12 86 SER A O 1
ATOM 755 N N . SER A 1 87 ? 17.677 2.715 -22.831 1.00 94.25 87 SER A N 1
ATOM 756 C CA . SER A 1 87 ? 18.229 3.305 -21.605 1.00 94.25 87 SER A CA 1
ATOM 757 C C . SER A 1 87 ? 19.536 2.649 -21.158 1.00 94.25 87 SER A C 1
ATOM 759 O O . SER A 1 87 ? 20.249 3.253 -20.375 1.00 94.25 87 SER A O 1
ATOM 761 N N . LYS A 1 88 ? 19.858 1.439 -21.635 1.00 95.88 88 LYS A N 1
ATOM 762 C CA . LYS A 1 88 ? 21.142 0.747 -21.425 1.00 95.88 88 LYS A CA 1
ATOM 763 C C . LYS A 1 88 ? 22.104 0.883 -22.615 1.00 95.88 88 LYS A C 1
ATOM 765 O O . LYS A 1 88 ? 23.141 0.240 -22.633 1.00 95.88 88 LYS A O 1
ATOM 770 N N . PHE A 1 89 ? 21.758 1.653 -23.651 1.00 96.00 89 PHE A N 1
ATOM 771 C CA . PHE A 1 89 ? 22.490 1.710 -24.928 1.00 96.00 89 PHE A CA 1
ATOM 772 C C . PHE A 1 89 ? 22.717 0.348 -25.619 1.00 96.00 89 PHE A C 1
ATOM 774 O O . PHE A 1 89 ? 23.592 0.209 -26.470 1.00 96.00 89 PHE A O 1
ATOM 781 N N . LEU A 1 90 ? 21.883 -0.648 -25.312 1.00 96.94 90 LEU A N 1
ATOM 782 C CA . LEU A 1 90 ? 21.866 -1.964 -25.959 1.00 96.94 90 LEU A CA 1
ATOM 783 C C . LEU A 1 90 ? 20.890 -2.029 -27.152 1.00 96.94 90 LEU A C 1
ATOM 785 O O . LEU A 1 90 ? 20.820 -3.047 -27.837 1.00 96.94 90 LEU A O 1
ATOM 789 N N . TYR A 1 91 ? 20.145 -0.950 -27.405 1.00 96.38 91 TYR A N 1
ATOM 790 C CA . TYR A 1 91 ? 19.303 -0.751 -28.587 1.00 96.38 91 TYR A CA 1
ATOM 791 C C . TYR A 1 91 ? 19.452 0.694 -29.076 1.00 96.38 91 TYR A C 1
ATOM 793 O O . TYR A 1 91 ? 19.026 1.630 -28.391 1.00 96.38 91 TYR A O 1
ATOM 801 N N . PHE A 1 92 ? 20.082 0.878 -30.237 1.00 93.75 92 PHE A N 1
ATOM 802 C CA . PHE A 1 92 ? 20.367 2.183 -30.841 1.00 93.75 92 PHE A CA 1
ATOM 803 C C . PHE A 1 92 ? 20.218 2.091 -32.365 1.00 93.75 92 PHE A C 1
ATOM 805 O O . PHE A 1 92 ? 20.673 1.120 -32.964 1.00 93.75 92 PHE A O 1
ATOM 812 N N . ASP A 1 93 ? 19.552 3.072 -32.984 1.00 90.50 93 ASP A N 1
ATOM 813 C CA . ASP A 1 93 ? 19.212 3.064 -34.419 1.00 90.50 93 ASP A CA 1
ATOM 814 C C . ASP A 1 93 ? 18.630 1.710 -34.890 1.00 90.50 93 ASP A C 1
ATOM 816 O O . ASP A 1 93 ? 19.020 1.164 -35.917 1.00 90.50 93 ASP A O 1
ATOM 820 N N . GLN A 1 94 ? 17.706 1.153 -34.095 1.00 92.25 94 GLN A N 1
ATOM 821 C CA . GLN A 1 94 ? 17.020 -0.129 -34.330 1.00 92.25 94 GLN A CA 1
ATOM 822 C C . GLN A 1 94 ? 17.909 -1.390 -34.321 1.00 92.25 94 GLN A C 1
ATOM 824 O O . GLN A 1 94 ? 17.427 -2.496 -34.567 1.00 92.25 94 GLN A O 1
ATOM 829 N N . GLU A 1 95 ? 19.191 -1.266 -33.975 1.00 94.69 95 GLU A N 1
ATOM 830 C CA . GLU A 1 95 ? 20.138 -2.379 -33.909 1.00 94.69 95 GLU A CA 1
ATOM 831 C C . GLU A 1 95 ? 20.759 -2.517 -32.504 1.00 94.69 95 GLU A C 1
ATOM 833 O O . GLU A 1 95 ? 20.782 -1.591 -31.692 1.00 94.69 95 GLU A O 1
ATOM 838 N N . LEU A 1 96 ? 21.306 -3.703 -32.219 1.00 96.62 96 LEU A N 1
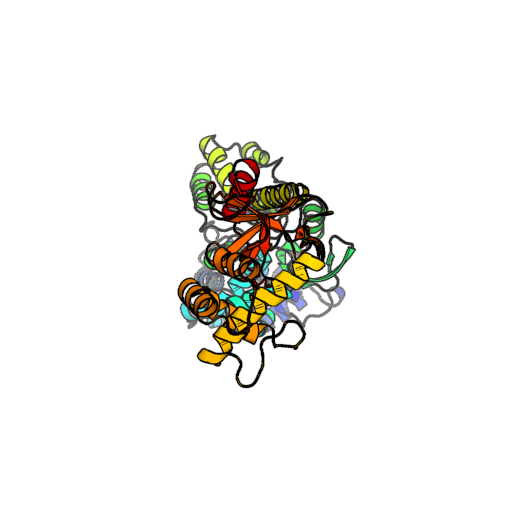ATOM 839 C CA . LEU A 1 96 ? 22.250 -3.902 -31.115 1.00 96.62 96 LEU A CA 1
ATOM 840 C C . LEU A 1 96 ? 23.634 -3.397 -31.565 1.00 96.62 96 LEU A C 1
ATOM 842 O O . LEU A 1 96 ? 24.152 -3.957 -32.541 1.00 96.62 96 LEU A O 1
ATOM 846 N N . PRO A 1 97 ? 24.254 -2.409 -30.887 1.00 96.81 97 PRO A N 1
ATOM 847 C CA . PRO A 1 97 ? 25.563 -1.902 -31.294 1.00 96.81 97 PRO A CA 1
ATOM 848 C C . PRO A 1 97 ? 26.647 -2.984 -31.304 1.00 96.81 97 PRO A C 1
ATOM 850 O O . PRO A 1 97 ? 26.675 -3.867 -30.439 1.00 96.81 97 PRO A O 1
ATOM 853 N N . GLU A 1 98 ? 27.544 -2.916 -32.290 1.00 96.69 98 GLU A N 1
ATOM 854 C CA . GLU A 1 98 ? 28.592 -3.921 -32.520 1.00 96.69 98 GLU A CA 1
ATOM 855 C C . GLU A 1 98 ? 29.467 -4.177 -31.293 1.00 96.69 98 GLU A C 1
ATOM 857 O O . GLU A 1 98 ? 29.820 -5.325 -31.019 1.00 96.69 98 GLU A O 1
ATOM 862 N N . GLU A 1 99 ? 29.776 -3.126 -30.533 1.00 96.88 99 GLU A N 1
ATOM 863 C CA . GLU A 1 99 ? 30.643 -3.185 -29.357 1.00 96.88 99 GLU A CA 1
ATOM 864 C C . GLU A 1 99 ? 30.114 -4.161 -28.292 1.00 96.88 99 GLU A C 1
ATOM 866 O O . GLU A 1 99 ? 30.895 -4.831 -27.616 1.00 96.88 99 GLU A O 1
ATOM 871 N N . PHE A 1 100 ? 28.790 -4.326 -28.197 1.00 96.62 100 PHE A N 1
ATOM 872 C CA . PHE A 1 100 ? 28.152 -5.177 -27.191 1.00 96.62 100 PHE A CA 1
ATOM 873 C C . PHE A 1 100 ? 27.828 -6.590 -27.694 1.00 96.62 100 PHE A C 1
ATOM 875 O O . PHE A 1 100 ? 27.617 -7.499 -26.885 1.00 96.62 100 PHE A O 1
ATOM 882 N N . LYS A 1 101 ? 27.811 -6.829 -29.017 1.00 96.50 101 LYS A N 1
ATOM 883 C CA . LYS A 1 101 ? 27.326 -8.094 -29.610 1.00 96.50 101 LYS A CA 1
ATOM 884 C C . LYS A 1 101 ? 28.024 -9.333 -29.062 1.00 96.50 101 LYS A C 1
ATOM 886 O O . LYS A 1 101 ? 27.369 -10.350 -28.827 1.00 96.50 101 LYS A O 1
ATOM 891 N N . LYS A 1 102 ? 29.343 -9.266 -28.850 1.00 97.06 102 LYS A N 1
ATOM 892 C CA . LYS A 1 102 ? 30.127 -10.394 -28.322 1.00 97.06 102 LYS A CA 1
ATOM 893 C C . LYS A 1 102 ? 29.647 -10.800 -26.926 1.00 97.06 102 LYS A C 1
ATOM 895 O O . LYS A 1 102 ? 29.330 -11.971 -26.720 1.00 97.06 102 LYS A O 1
ATOM 900 N N . ASN A 1 103 ? 29.569 -9.850 -25.995 1.00 97.62 103 ASN A N 1
ATOM 901 C CA . ASN A 1 103 ? 29.201 -10.130 -24.606 1.00 97.62 103 ASN A CA 1
ATOM 902 C C . ASN A 1 103 ? 27.716 -10.469 -24.478 1.00 97.62 103 ASN A C 1
ATOM 904 O O . ASN A 1 103 ? 27.377 -11.423 -23.783 1.00 97.62 103 ASN A O 1
ATOM 908 N N . VAL A 1 104 ? 26.843 -9.805 -25.245 1.00 97.94 104 VAL A N 1
ATOM 909 C CA . VAL A 1 104 ? 25.419 -10.162 -25.316 1.00 97.94 104 VAL A CA 1
ATOM 910 C C . VAL A 1 104 ? 25.235 -11.595 -25.816 1.00 97.94 104 VAL A C 1
ATOM 912 O O . VAL A 1 104 ? 24.482 -12.359 -25.216 1.00 97.94 104 VAL A O 1
ATOM 915 N N . LYS A 1 105 ? 25.954 -12.010 -26.870 1.00 98.12 105 LYS A N 1
ATOM 916 C CA . LYS A 1 105 ? 25.893 -13.388 -27.382 1.00 98.12 105 LYS A CA 1
ATOM 917 C C . LYS A 1 105 ? 26.299 -14.413 -26.326 1.00 98.12 105 LYS A C 1
ATOM 919 O O . LYS A 1 105 ? 25.700 -15.484 -26.284 1.00 98.12 105 LYS A O 1
ATOM 924 N N . LEU A 1 106 ? 27.301 -14.106 -25.502 1.00 97.88 106 LEU A N 1
ATOM 925 C CA . LEU A 1 106 ? 27.728 -14.974 -24.403 1.00 97.88 106 LEU A CA 1
ATOM 926 C C . LEU A 1 106 ? 26.682 -15.014 -23.281 1.00 97.88 106 LEU A C 1
ATOM 928 O O . LEU A 1 106 ? 26.287 -16.109 -22.886 1.00 97.88 106 LEU A O 1
ATOM 932 N N . ALA A 1 107 ? 26.172 -13.853 -22.859 1.00 97.25 107 ALA A N 1
ATOM 933 C CA . ALA A 1 107 ? 25.166 -13.722 -21.805 1.00 97.25 107 ALA A CA 1
ATOM 934 C C . ALA A 1 107 ? 23.899 -14.538 -22.101 1.00 97.25 107 ALA A C 1
ATOM 936 O O . ALA A 1 107 ? 23.380 -15.248 -21.243 1.00 97.25 107 ALA A O 1
ATOM 937 N N . VAL A 1 108 ? 23.406 -14.491 -23.343 1.00 96.69 108 VAL A N 1
ATOM 938 C CA . VAL A 1 108 ? 22.135 -15.140 -23.697 1.00 96.69 108 VAL A CA 1
ATOM 939 C C . VAL A 1 108 ? 22.267 -16.602 -24.132 1.00 96.69 108 VAL A C 1
ATOM 941 O O . VAL A 1 108 ? 21.237 -17.233 -24.385 1.00 96.69 108 VAL A O 1
ATOM 944 N N . LYS A 1 109 ? 23.485 -17.151 -24.265 1.00 93.00 109 LYS A N 1
ATOM 945 C CA . LYS A 1 109 ? 23.723 -18.454 -24.914 1.00 93.00 109 LYS A CA 1
ATOM 946 C C . LYS A 1 109 ? 23.084 -19.622 -24.161 1.00 93.00 109 LYS A C 1
ATOM 948 O O . LYS A 1 109 ? 22.348 -20.388 -24.770 1.00 93.00 109 LYS A O 1
ATOM 953 N N . ASN A 1 110 ? 23.355 -19.724 -22.860 1.00 87.25 110 ASN A N 1
ATOM 954 C CA . ASN A 1 110 ? 22.986 -20.872 -22.021 1.00 87.25 110 ASN A CA 1
ATOM 955 C C . ASN A 1 110 ? 22.247 -20.457 -20.740 1.00 87.25 110 ASN A C 1
ATOM 957 O O . ASN A 1 110 ? 22.233 -21.210 -19.773 1.00 87.25 110 ASN A O 1
ATOM 961 N N . ILE A 1 111 ? 21.679 -19.250 -20.704 1.00 94.06 111 ILE A N 1
ATOM 962 C CA . ILE A 1 111 ? 20.958 -18.794 -19.520 1.00 94.06 111 ILE A CA 1
ATOM 963 C C . ILE A 1 111 ? 19.628 -19.533 -19.359 1.00 94.06 111 ILE A C 1
ATOM 965 O O . ILE A 1 111 ? 18.826 -19.590 -20.302 1.00 94.06 111 ILE A O 1
ATOM 969 N N . ASP A 1 112 ? 19.413 -20.042 -18.149 1.00 96.25 112 ASP A N 1
ATOM 970 C CA . ASP A 1 112 ? 18.115 -20.483 -17.662 1.00 96.25 112 ASP A CA 1
ATOM 971 C C . ASP A 1 112 ? 17.259 -19.248 -17.351 1.00 96.25 112 ASP A C 1
ATOM 973 O O . ASP A 1 112 ? 17.536 -18.482 -16.425 1.00 96.25 112 ASP A O 1
ATOM 977 N N . LEU A 1 113 ? 16.268 -19.000 -18.206 1.00 95.69 113 LEU A N 1
ATOM 978 C CA . LEU A 1 113 ? 15.417 -17.821 -18.086 1.00 95.69 113 LEU A CA 1
ATOM 979 C C . LEU A 1 113 ? 14.339 -17.983 -17.018 1.00 95.69 113 LEU A C 1
ATOM 981 O O . LEU A 1 113 ? 13.873 -16.960 -16.524 1.00 95.69 113 LEU A O 1
ATOM 985 N N . ASP A 1 114 ? 13.956 -19.212 -16.682 1.00 96.25 114 ASP A N 1
ATOM 986 C CA . ASP A 1 114 ? 12.919 -19.463 -15.685 1.00 96.25 114 ASP A CA 1
ATOM 987 C C . ASP A 1 114 ? 13.532 -19.288 -14.294 1.00 96.25 114 ASP A C 1
ATOM 989 O O . ASP A 1 114 ? 13.058 -18.459 -13.519 1.00 96.25 114 ASP A O 1
ATOM 993 N N . GLN A 1 115 ? 14.705 -19.887 -14.055 1.00 97.38 115 GLN A N 1
ATOM 994 C CA . GLN A 1 115 ? 15.458 -19.654 -12.820 1.00 97.38 115 GLN A CA 1
ATOM 995 C C . GLN A 1 115 ? 15.821 -18.175 -12.631 1.00 97.38 115 GLN A C 1
ATOM 997 O O . GLN A 1 115 ? 15.804 -17.655 -11.515 1.00 97.38 115 GLN A O 1
ATOM 1002 N N . LYS A 1 116 ? 16.165 -17.469 -13.717 1.00 96.88 116 LYS A N 1
ATOM 1003 C CA . LYS A 1 116 ? 16.416 -16.027 -13.638 1.00 96.88 116 LYS A CA 1
ATOM 1004 C C . LYS A 1 116 ? 15.153 -15.244 -13.275 1.00 96.88 116 LYS A C 1
ATOM 1006 O O . LYS A 1 116 ? 15.263 -14.295 -12.509 1.00 96.88 116 LYS A O 1
ATOM 1011 N N . ALA A 1 117 ? 13.994 -15.600 -13.833 1.00 96.50 117 ALA A N 1
ATOM 1012 C CA . ALA A 1 117 ? 12.742 -14.927 -13.501 1.00 96.50 117 ALA A CA 1
ATOM 1013 C C . ALA A 1 117 ? 12.445 -15.048 -12.001 1.00 96.50 117 ALA A C 1
ATOM 1015 O O . ALA A 1 117 ? 12.201 -14.027 -11.368 1.00 96.50 117 ALA A O 1
ATOM 1016 N N . GLU A 1 118 ? 12.576 -16.253 -11.441 1.00 96.62 118 GLU A N 1
ATOM 1017 C CA . GLU A 1 118 ? 12.406 -16.507 -10.003 1.00 96.62 118 GLU A CA 1
ATOM 1018 C C . GLU A 1 118 ? 13.382 -15.680 -9.151 1.00 96.62 118 GLU A C 1
ATOM 1020 O O . GLU A 1 118 ? 12.996 -15.075 -8.154 1.00 96.62 118 GLU A O 1
ATOM 1025 N N . ASN A 1 119 ? 14.651 -15.597 -9.565 1.00 96.25 119 ASN A N 1
ATOM 1026 C CA . ASN A 1 119 ? 15.669 -14.838 -8.834 1.00 96.25 119 ASN A CA 1
ATOM 1027 C C . ASN A 1 119 ? 15.442 -13.317 -8.893 1.00 96.25 119 ASN A C 1
ATOM 1029 O O . ASN A 1 119 ? 15.731 -12.609 -7.926 1.00 96.25 119 ASN A O 1
ATOM 1033 N N . ASP A 1 120 ? 14.966 -12.802 -10.030 1.00 97.50 120 ASP A N 1
ATOM 1034 C CA . ASP A 1 120 ? 14.723 -11.371 -10.227 1.00 97.50 120 ASP A CA 1
ATOM 1035 C C . ASP A 1 120 ? 13.393 -10.917 -9.602 1.00 97.50 120 ASP A C 1
ATOM 1037 O O . ASP A 1 120 ? 13.247 -9.728 -9.306 1.00 97.50 120 ASP A O 1
ATOM 1041 N N . GLU A 1 121 ? 12.428 -11.823 -9.407 1.00 97.81 121 GLU A N 1
ATOM 1042 C CA . GLU A 1 121 ? 11.059 -11.505 -8.985 1.00 97.81 121 GLU A CA 1
ATOM 1043 C C . GLU A 1 121 ? 10.999 -10.597 -7.745 1.00 97.81 121 GLU A C 1
ATOM 1045 O O . GLU A 1 121 ? 10.368 -9.539 -7.842 1.00 97.81 121 GLU A O 1
ATOM 1050 N N . PRO A 1 122 ? 11.718 -10.871 -6.633 1.00 98.31 122 PRO A N 1
ATOM 1051 C CA . PRO A 1 122 ? 11.723 -9.971 -5.481 1.00 98.31 122 PRO A CA 1
ATOM 1052 C C . PRO A 1 122 ? 12.167 -8.547 -5.836 1.00 98.31 122 PRO A C 1
ATOM 1054 O O . PRO A 1 122 ? 11.571 -7.568 -5.391 1.00 98.31 122 PRO A O 1
ATOM 1057 N N . THR A 1 123 ? 13.190 -8.411 -6.685 1.00 98.62 123 THR A N 1
ATOM 1058 C CA . THR A 1 123 ? 13.693 -7.099 -7.120 1.00 98.62 123 THR A CA 1
ATOM 1059 C C . THR A 1 123 ? 12.678 -6.392 -8.013 1.00 98.62 123 THR A C 1
ATOM 1061 O O . THR A 1 123 ? 12.456 -5.192 -7.861 1.00 98.62 123 THR A O 1
ATOM 1064 N N . ILE A 1 124 ? 12.033 -7.126 -8.921 1.00 98.62 124 ILE A N 1
ATOM 1065 C CA . ILE A 1 124 ? 11.011 -6.594 -9.828 1.00 98.62 124 ILE A CA 1
ATOM 1066 C C . ILE A 1 124 ? 9.789 -6.103 -9.046 1.00 98.62 124 ILE A C 1
ATOM 1068 O O . ILE A 1 124 ? 9.305 -5.008 -9.328 1.00 98.62 124 ILE A O 1
ATOM 1072 N N . VAL A 1 125 ? 9.324 -6.855 -8.043 1.00 98.56 125 VAL A N 1
ATOM 1073 C CA . VAL A 1 125 ? 8.212 -6.443 -7.170 1.00 98.56 125 VAL A CA 1
ATOM 1074 C C . VAL A 1 125 ? 8.553 -5.133 -6.456 1.00 98.56 125 VAL A C 1
ATOM 1076 O O . VAL A 1 125 ? 7.783 -4.175 -6.532 1.00 98.56 125 VAL A O 1
ATOM 1079 N N . ILE A 1 126 ? 9.731 -5.043 -5.828 1.00 98.56 126 ILE A N 1
ATOM 1080 C CA . ILE A 1 126 ? 10.163 -3.823 -5.130 1.00 98.56 126 ILE A CA 1
ATOM 1081 C C . ILE A 1 126 ? 10.299 -2.636 -6.095 1.00 98.56 126 ILE A C 1
ATOM 1083 O O . ILE A 1 126 ? 9.839 -1.535 -5.788 1.00 98.56 126 ILE A O 1
ATOM 1087 N N . LEU A 1 127 ? 10.866 -2.836 -7.287 1.00 98.56 127 LEU A N 1
ATOM 1088 C CA . LEU A 1 127 ? 10.936 -1.787 -8.308 1.00 98.56 127 LEU A CA 1
ATOM 1089 C C . LEU A 1 127 ? 9.549 -1.375 -8.818 1.00 98.56 127 LEU A C 1
ATOM 1091 O O . LEU A 1 127 ? 9.342 -0.200 -9.114 1.00 98.56 127 LEU A O 1
ATOM 1095 N N . GLY A 1 128 ? 8.596 -2.305 -8.897 1.00 98.31 128 GLY A N 1
ATOM 1096 C CA . GLY A 1 128 ? 7.193 -2.031 -9.205 1.00 98.31 128 GLY A CA 1
ATOM 1097 C C . GLY A 1 128 ? 6.530 -1.140 -8.156 1.00 98.31 128 GLY A C 1
ATOM 1098 O O . GLY A 1 128 ? 5.855 -0.173 -8.513 1.00 98.31 128 GLY A O 1
ATOM 1099 N N . ILE A 1 129 ? 6.792 -1.402 -6.872 1.00 98.06 129 ILE A N 1
ATOM 1100 C CA . ILE A 1 129 ? 6.347 -0.557 -5.755 1.00 98.06 129 ILE A CA 1
ATOM 1101 C C . ILE A 1 129 ? 6.964 0.837 -5.866 1.00 98.06 129 ILE A C 1
ATOM 1103 O O . ILE A 1 129 ? 6.235 1.827 -5.900 1.00 98.06 129 ILE A O 1
ATOM 1107 N N . ILE A 1 130 ? 8.291 0.937 -5.994 1.00 97.94 130 ILE A N 1
ATOM 1108 C CA . ILE A 1 130 ? 8.982 2.230 -6.125 1.00 97.94 130 ILE A CA 1
ATOM 1109 C C . ILE A 1 130 ? 8.466 2.989 -7.353 1.00 97.94 130 ILE A C 1
ATOM 1111 O O . ILE A 1 130 ? 8.273 4.197 -7.288 1.00 97.94 130 ILE A O 1
ATOM 1115 N N . ARG A 1 131 ? 8.164 2.305 -8.460 1.00 96.94 131 ARG A N 1
ATOM 1116 C CA . ARG A 1 131 ? 7.589 2.925 -9.660 1.00 96.94 131 ARG A CA 1
ATOM 1117 C C . ARG A 1 131 ? 6.154 3.423 -9.455 1.00 96.94 131 ARG A C 1
ATOM 1119 O O . ARG A 1 131 ? 5.799 4.452 -10.030 1.00 96.94 131 ARG A O 1
ATOM 1126 N N . ALA A 1 132 ? 5.337 2.722 -8.670 1.00 96.12 132 ALA A N 1
ATOM 1127 C CA . ALA A 1 132 ? 3.976 3.145 -8.337 1.00 96.12 132 ALA A CA 1
ATOM 1128 C C . ALA A 1 132 ? 3.974 4.362 -7.401 1.00 96.12 132 ALA A C 1
ATOM 1130 O O . ALA A 1 132 ? 3.235 5.316 -7.620 1.00 96.12 132 ALA A O 1
ATOM 1131 N N . PHE A 1 133 ? 4.832 4.348 -6.379 1.00 94.81 133 PHE A N 1
ATOM 1132 C CA . PHE A 1 133 ? 4.956 5.437 -5.409 1.00 94.81 133 PHE A CA 1
ATOM 1133 C C . PHE A 1 133 ? 5.758 6.618 -5.958 1.00 94.81 133 PHE A C 1
ATOM 1135 O O . PHE A 1 133 ? 5.556 7.754 -5.545 1.00 94.81 133 PHE A O 1
ATOM 1142 N N . GLY A 1 134 ? 6.690 6.359 -6.868 1.00 93.81 134 GLY A N 1
ATOM 1143 C CA . GLY A 1 134 ? 7.691 7.282 -7.392 1.00 93.81 134 GLY A CA 1
ATOM 1144 C C . GLY A 1 134 ? 8.797 7.651 -6.404 1.00 93.81 134 GLY A C 1
ATOM 1145 O O . GLY A 1 134 ? 9.971 7.615 -6.771 1.00 93.81 134 GLY A O 1
ATOM 1146 N N . ILE A 1 135 ? 8.413 7.985 -5.171 1.00 93.00 135 ILE A N 1
ATOM 1147 C CA . ILE A 1 135 ? 9.283 8.358 -4.050 1.00 93.00 135 ILE A CA 1
ATOM 1148 C C . ILE A 1 135 ? 8.734 7.677 -2.796 1.00 93.00 135 ILE A C 1
ATOM 1150 O O . ILE A 1 135 ? 7.541 7.852 -2.497 1.00 93.00 135 ILE A O 1
ATOM 1154 N N . ILE A 1 136 ? 9.570 6.886 -2.122 1.00 94.25 136 ILE A N 1
ATOM 1155 C CA . ILE A 1 136 ? 9.167 6.017 -1.012 1.00 94.25 136 ILE A CA 1
ATOM 1156 C C . ILE A 1 136 ? 10.267 5.823 0.039 1.00 94.25 136 ILE A C 1
ATOM 1158 O O . ILE A 1 136 ? 11.438 5.597 -0.282 1.00 94.25 136 ILE A O 1
ATOM 1162 N N . GLU A 1 137 ? 9.851 5.837 1.305 1.00 93.81 137 GLU A N 1
ATOM 1163 C CA . GLU A 1 137 ? 10.749 5.772 2.452 1.00 93.81 137 GLU A CA 1
ATOM 1164 C C . GLU A 1 137 ? 11.383 4.370 2.594 1.00 93.81 137 GLU A C 1
ATOM 1166 O O . GLU A 1 137 ? 10.699 3.351 2.420 1.00 93.81 137 GLU A O 1
ATOM 1171 N N . PRO A 1 138 ? 12.679 4.263 2.946 1.00 96.62 138 PRO A N 1
ATOM 1172 C CA . PRO A 1 138 ? 13.358 2.974 3.078 1.00 96.62 138 PRO A CA 1
ATOM 1173 C C . PRO A 1 138 ? 12.715 2.016 4.086 1.00 96.62 138 PRO A C 1
ATOM 1175 O O . PRO A 1 138 ? 12.707 0.806 3.857 1.00 96.62 138 PRO A O 1
ATOM 1178 N N . SER A 1 139 ? 12.152 2.534 5.181 1.00 94.38 139 SER A N 1
ATOM 1179 C CA . SER A 1 139 ? 11.469 1.730 6.206 1.00 94.38 139 SER A CA 1
ATOM 1180 C C . SER A 1 139 ? 10.266 0.974 5.638 1.00 94.38 139 SER A C 1
ATOM 1182 O O . SER A 1 139 ? 10.027 -0.174 6.012 1.00 94.38 139 SER A O 1
ATOM 1184 N N . LEU A 1 140 ? 9.550 1.573 4.686 1.00 92.44 140 LEU A N 1
ATOM 1185 C CA . LEU A 1 140 ? 8.396 0.954 4.050 1.00 92.44 140 LEU A CA 1
ATOM 1186 C C . LEU A 1 140 ? 8.816 -0.178 3.104 1.00 92.44 140 LEU A C 1
ATOM 1188 O O . LEU A 1 140 ? 8.205 -1.245 3.110 1.00 92.44 140 LEU A O 1
ATOM 1192 N N . ILE A 1 141 ? 9.914 0.001 2.361 1.00 96.38 141 ILE A N 1
ATOM 1193 C CA . ILE A 1 141 ? 10.508 -1.075 1.552 1.00 96.38 141 ILE A CA 1
ATOM 1194 C C . ILE A 1 141 ? 11.011 -2.219 2.442 1.00 96.38 141 ILE A C 1
ATOM 1196 O O . ILE A 1 141 ? 10.788 -3.385 2.122 1.00 96.38 141 ILE A O 1
ATOM 1200 N N . GLN A 1 142 ? 11.643 -1.913 3.578 1.00 96.12 142 GLN A N 1
ATOM 1201 C CA . GLN A 1 142 ? 12.065 -2.932 4.545 1.00 96.12 142 GLN A CA 1
ATOM 1202 C C . GLN A 1 142 ? 10.873 -3.717 5.096 1.00 96.12 142 GLN A C 1
ATOM 1204 O O . GLN A 1 142 ? 10.930 -4.944 5.130 1.00 96.12 142 GLN A O 1
ATOM 1209 N N . ALA A 1 143 ? 9.783 -3.033 5.459 1.00 92.31 143 ALA A N 1
ATOM 1210 C CA . ALA A 1 143 ? 8.564 -3.669 5.945 1.00 92.31 143 ALA A CA 1
ATOM 1211 C C . ALA A 1 143 ? 7.954 -4.620 4.902 1.00 92.31 143 ALA A C 1
ATOM 1213 O O . ALA A 1 143 ? 7.598 -5.750 5.240 1.00 92.31 143 ALA A O 1
ATOM 1214 N N . VAL A 1 144 ? 7.897 -4.206 3.630 1.00 93.31 144 VAL A N 1
ATOM 1215 C CA . VAL A 1 144 ? 7.447 -5.075 2.529 1.00 93.31 144 VAL A CA 1
ATOM 1216 C C . VAL A 1 144 ? 8.372 -6.280 2.374 1.00 93.31 144 VAL A C 1
ATOM 1218 O O . VAL A 1 144 ? 7.894 -7.410 2.299 1.00 93.31 144 VAL A O 1
ATOM 1221 N N . CYS A 1 145 ? 9.692 -6.073 2.378 1.00 96.31 145 CYS A N 1
ATOM 1222 C CA . CYS A 1 145 ? 10.646 -7.176 2.295 1.00 96.31 145 CYS A CA 1
ATOM 1223 C C . CYS A 1 145 ? 10.461 -8.176 3.443 1.00 96.31 145 CYS A C 1
ATOM 1225 O O . CYS A 1 145 ? 10.446 -9.379 3.199 1.00 96.31 145 CYS A O 1
ATOM 1227 N N . SER A 1 146 ? 10.261 -7.705 4.676 1.00 94.06 146 SER A N 1
ATOM 1228 C CA . SER A 1 146 ? 9.968 -8.571 5.820 1.00 94.06 146 SER A CA 1
ATOM 1229 C C . SER A 1 146 ? 8.656 -9.339 5.647 1.00 94.06 146 SER A C 1
ATOM 1231 O O . SER A 1 146 ? 8.632 -10.544 5.883 1.00 94.06 146 SER A O 1
ATOM 1233 N N . ALA A 1 147 ? 7.588 -8.680 5.191 1.00 91.25 147 ALA A N 1
ATOM 1234 C CA . ALA A 1 147 ? 6.288 -9.314 4.971 1.00 91.25 147 ALA A CA 1
ATOM 1235 C C . ALA A 1 147 ? 6.326 -10.389 3.868 1.00 91.25 147 ALA A C 1
ATOM 1237 O O . ALA A 1 147 ? 5.670 -11.421 3.990 1.00 91.25 147 ALA A O 1
ATOM 1238 N N . CYS A 1 148 ? 7.121 -10.176 2.816 1.00 92.94 148 CYS A N 1
ATOM 1239 C CA . CYS A 1 148 ? 7.264 -11.102 1.690 1.00 92.94 148 CYS A CA 1
ATOM 1240 C C . CYS A 1 148 ? 8.437 -12.089 1.833 1.00 92.94 148 CYS A C 1
ATOM 1242 O O . CYS A 1 148 ? 8.684 -12.866 0.916 1.00 92.94 148 CYS A O 1
ATOM 1244 N N . SER A 1 149 ? 9.168 -12.079 2.955 1.00 95.75 149 SER A N 1
ATOM 1245 C CA . SER A 1 149 ? 10.394 -12.878 3.147 1.00 95.75 149 SER A CA 1
ATOM 1246 C C . SER A 1 149 ? 11.490 -12.614 2.097 1.00 95.75 149 SER A C 1
ATOM 1248 O O . SER A 1 149 ? 12.268 -13.501 1.747 1.00 95.75 149 SER A O 1
ATOM 1250 N N . PHE A 1 150 ? 11.578 -11.383 1.594 1.00 97.31 150 PHE A N 1
ATOM 1251 C CA . PHE A 1 150 ? 12.617 -10.952 0.662 1.00 97.31 150 PHE A CA 1
ATOM 1252 C C . PHE A 1 150 ? 13.870 -10.463 1.397 1.00 97.31 150 PHE A C 1
ATOM 1254 O O . PHE A 1 150 ? 13.801 -9.787 2.425 1.00 97.31 150 PHE A O 1
ATOM 1261 N N . HIS A 1 151 ? 15.047 -10.740 0.831 1.00 97.38 151 HIS A N 1
ATOM 1262 C CA . HIS A 1 151 ? 16.314 -10.293 1.405 1.00 97.38 151 HIS A CA 1
ATOM 1263 C C . HIS A 1 151 ? 16.633 -8.846 0.990 1.00 97.38 151 HIS A C 1
ATOM 1265 O O . HIS A 1 151 ? 17.283 -8.603 -0.029 1.00 97.38 151 HIS A O 1
ATOM 1271 N N . TYR A 1 152 ? 16.188 -7.882 1.806 1.00 97.50 152 TYR A N 1
ATOM 1272 C CA . TYR A 1 152 ? 16.295 -6.437 1.547 1.00 97.50 152 TYR A CA 1
ATOM 1273 C C . TYR A 1 152 ? 17.679 -5.995 1.049 1.00 97.50 152 TYR A C 1
ATOM 1275 O O . TYR A 1 152 ? 17.778 -5.351 0.007 1.00 97.50 152 TYR A O 1
ATOM 1283 N N . LYS A 1 153 ? 18.755 -6.394 1.744 1.00 96.88 153 LYS A N 1
ATOM 1284 C CA . LYS A 1 153 ? 20.127 -5.994 1.396 1.00 96.88 153 LYS A CA 1
ATOM 1285 C C . LYS A 1 153 ? 20.543 -6.477 0.001 1.00 96.88 153 LYS A C 1
ATOM 1287 O O . LYS A 1 153 ? 21.123 -5.714 -0.760 1.00 96.88 153 LYS A O 1
ATOM 1292 N N . SER A 1 154 ? 20.186 -7.712 -0.358 1.00 96.69 154 SER A N 1
ATOM 1293 C CA . SER A 1 154 ? 20.512 -8.271 -1.679 1.00 96.69 154 SER A CA 1
ATOM 1294 C C . SER A 1 154 ? 19.786 -7.555 -2.811 1.00 96.69 154 SER A C 1
ATOM 1296 O O . SER A 1 154 ? 20.339 -7.447 -3.900 1.00 96.69 154 SER A O 1
ATOM 1298 N N . ILE A 1 155 ? 18.569 -7.064 -2.558 1.00 97.81 155 ILE A N 1
ATOM 1299 C CA . ILE A 1 155 ? 17.800 -6.304 -3.545 1.00 97.81 155 ILE A CA 1
ATOM 1300 C C . ILE A 1 155 ? 18.466 -4.951 -3.789 1.00 97.81 155 ILE A C 1
ATOM 1302 O O . ILE A 1 155 ? 18.812 -4.647 -4.926 1.00 97.81 155 ILE A O 1
ATOM 1306 N N . ILE A 1 156 ? 18.688 -4.159 -2.736 1.00 95.44 156 ILE A N 1
ATOM 1307 C CA . ILE A 1 156 ? 19.164 -2.775 -2.891 1.00 95.44 156 ILE A CA 1
ATOM 1308 C C . ILE A 1 156 ? 20.628 -2.679 -3.346 1.00 95.44 156 ILE A C 1
ATOM 1310 O O . ILE A 1 156 ? 21.031 -1.666 -3.902 1.00 95.44 156 ILE A O 1
ATOM 1314 N N . GLU A 1 157 ? 21.430 -3.726 -3.133 1.00 93.31 157 GLU A N 1
ATOM 1315 C CA . GLU A 1 157 ? 22.806 -3.819 -3.646 1.00 93.31 157 GLU A CA 1
ATOM 1316 C C . GLU A 1 157 ? 22.859 -4.407 -5.072 1.00 93.31 157 GLU A C 1
ATOM 1318 O O . GLU A 1 157 ? 23.914 -4.419 -5.709 1.00 93.31 157 GLU A O 1
ATOM 1323 N N . GLY A 1 158 ? 21.729 -4.891 -5.597 1.00 94.94 158 GLY A N 1
ATOM 1324 C CA . GLY A 1 158 ? 21.636 -5.542 -6.899 1.00 94.94 158 GLY A CA 1
ATOM 1325 C C . GLY A 1 158 ? 21.770 -4.576 -8.081 1.00 94.94 158 GLY A C 1
ATOM 1326 O O . GLY A 1 158 ? 21.235 -3.466 -8.081 1.00 94.94 158 GLY A O 1
ATOM 1327 N N . ALA A 1 159 ? 22.429 -5.030 -9.154 1.00 95.50 159 ALA A N 1
ATOM 1328 C CA . ALA A 1 159 ? 22.609 -4.238 -10.375 1.00 95.50 159 ALA A CA 1
ATOM 1329 C C . ALA A 1 159 ? 21.275 -3.833 -11.025 1.00 95.50 159 ALA A C 1
ATOM 1331 O O . ALA A 1 159 ? 21.122 -2.687 -11.449 1.00 95.50 159 ALA A O 1
ATOM 1332 N N . LEU A 1 160 ? 20.298 -4.749 -11.056 1.00 97.25 160 LEU A N 1
ATOM 1333 C CA . LEU A 1 160 ? 18.958 -4.470 -11.570 1.00 97.25 160 LEU A CA 1
ATOM 1334 C C . LEU A 1 160 ? 18.254 -3.367 -10.767 1.00 97.25 160 LEU A C 1
ATOM 1336 O O . LEU A 1 160 ? 17.683 -2.459 -11.369 1.00 97.25 160 LEU A O 1
ATOM 1340 N N . PHE A 1 161 ? 18.320 -3.413 -9.431 1.00 97.25 161 PHE A N 1
ATOM 1341 C CA . PHE A 1 161 ? 17.729 -2.384 -8.574 1.00 97.25 161 PHE A CA 1
ATOM 1342 C C . PHE A 1 161 ? 18.368 -1.021 -8.835 1.00 97.25 161 PHE A C 1
ATOM 1344 O O . PHE A 1 161 ? 17.670 -0.084 -9.207 1.00 97.25 161 PHE A O 1
ATOM 1351 N N . ASN A 1 162 ? 19.696 -0.939 -8.738 1.00 94.50 162 ASN A N 1
ATOM 1352 C CA . ASN A 1 162 ? 20.455 0.308 -8.871 1.00 94.50 162 ASN A CA 1
ATOM 1353 C C . ASN A 1 162 ? 20.321 0.976 -10.248 1.00 94.50 162 ASN A C 1
ATOM 1355 O O . ASN A 1 162 ? 20.501 2.190 -10.382 1.00 94.50 162 ASN A O 1
ATOM 1359 N N . PHE A 1 163 ? 19.993 0.202 -11.286 1.00 96.00 163 PHE A N 1
ATOM 1360 C CA . PHE A 1 163 ? 19.713 0.757 -12.606 1.00 96.00 163 PHE A CA 1
ATOM 1361 C C . PHE A 1 163 ? 18.358 1.485 -12.674 1.00 96.00 163 PHE A C 1
ATOM 1363 O O . PHE A 1 163 ? 18.214 2.453 -13.424 1.00 96.00 163 PHE A O 1
ATOM 1370 N N . TRP A 1 164 ? 17.360 1.030 -11.910 1.00 96.50 164 TRP A N 1
ATOM 1371 C CA . TRP A 1 164 ? 15.975 1.517 -11.976 1.00 96.50 164 TRP A CA 1
ATOM 1372 C C . TRP A 1 164 ? 15.554 2.392 -10.793 1.00 96.50 164 TRP A C 1
ATOM 1374 O O . TRP A 1 164 ? 14.681 3.243 -10.955 1.00 96.50 164 TRP A O 1
ATOM 1384 N N . ALA A 1 165 ? 16.204 2.247 -9.644 1.00 96.62 165 ALA A N 1
ATOM 1385 C CA . ALA A 1 165 ? 16.011 3.078 -8.469 1.00 96.62 165 ALA A CA 1
ATOM 1386 C C . ALA A 1 165 ? 17.351 3.497 -7.852 1.00 96.62 165 ALA A C 1
ATOM 1388 O O . ALA A 1 165 ? 18.389 2.886 -8.097 1.00 96.62 165 ALA A O 1
ATOM 1389 N N . TYR A 1 166 ? 17.325 4.551 -7.044 1.00 94.19 166 TYR A N 1
ATOM 1390 C CA . TYR A 1 166 ? 18.467 4.989 -6.245 1.00 94.19 166 TYR A CA 1
ATOM 1391 C C . TYR A 1 166 ? 17.989 5.596 -4.928 1.00 94.19 166 TYR A C 1
ATOM 1393 O O . TYR A 1 166 ? 16.833 6.007 -4.807 1.00 94.19 166 TYR A O 1
ATOM 1401 N N . LEU A 1 167 ? 18.884 5.652 -3.942 1.00 95.19 167 LEU A N 1
ATOM 1402 C CA . LEU A 1 167 ? 18.645 6.390 -2.709 1.00 95.19 167 LEU A CA 1
ATOM 1403 C C . LEU A 1 167 ? 18.972 7.866 -2.952 1.00 95.19 167 LEU A C 1
ATOM 1405 O O . LEU A 1 167 ? 20.121 8.218 -3.224 1.00 95.19 167 LEU A O 1
ATOM 1409 N N . LYS A 1 168 ? 17.960 8.727 -2.888 1.00 94.31 168 LYS A N 1
ATOM 1410 C CA . LYS A 1 168 ? 18.134 10.175 -2.909 1.00 94.31 168 LYS A CA 1
ATOM 1411 C C . LYS A 1 168 ? 18.341 10.658 -1.480 1.00 94.31 168 LYS A C 1
ATOM 1413 O O . LYS A 1 168 ? 17.419 10.597 -0.672 1.00 94.31 168 LYS A O 1
ATOM 1418 N N . GLU A 1 169 ? 19.544 11.141 -1.202 1.00 93.81 169 GLU A N 1
ATOM 1419 C CA . GLU A 1 169 ? 19.868 11.807 0.059 1.00 93.81 169 GLU A CA 1
ATOM 1420 C C . GLU A 1 169 ? 19.276 13.223 0.094 1.00 93.81 169 GLU A C 1
ATOM 1422 O O . GLU A 1 169 ? 19.109 13.857 -0.958 1.00 93.81 169 GLU A O 1
ATOM 1427 N N . ASP A 1 170 ? 18.931 13.686 1.297 1.00 92.00 170 ASP A N 1
ATOM 1428 C CA . ASP A 1 170 ? 18.397 15.026 1.569 1.00 92.00 170 ASP A CA 1
ATOM 1429 C C . ASP A 1 170 ? 17.214 15.420 0.659 1.00 92.00 170 ASP A C 1
ATOM 1431 O O . ASP A 1 170 ? 17.135 16.528 0.116 1.00 92.00 170 ASP A O 1
ATOM 1435 N N . TYR A 1 171 ? 16.262 14.505 0.457 1.00 92.25 171 TYR A N 1
ATOM 1436 C CA . TYR A 1 171 ? 15.012 14.829 -0.223 1.00 92.25 171 TYR A CA 1
ATOM 1437 C C . TYR A 1 171 ? 14.129 15.701 0.678 1.00 92.25 171 TYR A C 1
ATOM 1439 O O . TYR A 1 171 ? 13.820 15.331 1.809 1.00 92.25 171 TYR A O 1
ATOM 1447 N N . ARG A 1 172 ? 13.702 16.859 0.160 1.00 91.38 172 ARG A N 1
ATOM 1448 C CA . ARG A 1 172 ? 12.819 17.795 0.867 1.00 91.38 172 ARG A CA 1
ATOM 1449 C C . ARG A 1 172 ? 11.378 17.280 0.873 1.00 91.38 172 ARG A C 1
ATOM 1451 O O . ARG A 1 172 ? 10.703 17.291 -0.158 1.00 91.38 172 ARG A O 1
ATOM 1458 N N . LEU A 1 173 ? 10.893 16.897 2.047 1.00 88.31 173 LEU A N 1
ATOM 1459 C CA . LEU A 1 173 ? 9.528 16.449 2.297 1.00 88.31 173 LEU A CA 1
ATOM 1460 C C . LEU A 1 173 ? 8.516 17.609 2.221 1.00 88.31 173 LEU A C 1
ATOM 1462 O O . LEU A 1 173 ? 8.856 18.773 1.980 1.00 88.31 173 LEU A O 1
ATOM 1466 N N . ILE A 1 174 ? 7.232 17.274 2.348 1.00 87.56 174 ILE A N 1
ATOM 1467 C CA . ILE A 1 174 ? 6.106 18.220 2.232 1.00 87.56 174 ILE A CA 1
ATOM 1468 C C . ILE A 1 174 ? 6.092 19.228 3.387 1.00 87.56 174 ILE A C 1
ATOM 1470 O O . ILE A 1 174 ? 5.729 20.381 3.184 1.00 87.56 174 ILE A O 1
ATOM 1474 N N . ASP A 1 175 ? 6.536 18.808 4.569 1.00 86.38 175 ASP A N 1
ATOM 1475 C CA . ASP A 1 175 ? 6.675 19.629 5.777 1.00 86.38 175 ASP A CA 1
ATOM 1476 C C . ASP A 1 175 ? 8.009 20.399 5.841 1.00 86.38 175 ASP A C 1
ATOM 1478 O O . ASP A 1 175 ? 8.373 20.927 6.888 1.00 86.38 175 ASP A O 1
ATOM 1482 N N . ASP A 1 176 ? 8.742 20.450 4.724 1.00 89.19 176 ASP A N 1
ATOM 1483 C CA . ASP A 1 176 ? 10.069 21.060 4.583 1.00 89.19 176 ASP A CA 1
ATOM 1484 C C . ASP A 1 176 ? 11.194 20.410 5.404 1.00 89.19 176 ASP A C 1
ATOM 1486 O O . ASP A 1 176 ? 12.318 20.918 5.411 1.00 89.19 176 ASP A O 1
ATOM 1490 N N . SER A 1 177 ? 10.938 19.254 6.022 1.00 92.06 177 SER A N 1
ATOM 1491 C CA . SER A 1 177 ? 11.996 18.406 6.569 1.00 92.06 177 SER A CA 1
ATOM 1492 C C . SER A 1 177 ? 12.759 17.669 5.457 1.00 92.06 177 SER A C 1
ATOM 1494 O O . SER A 1 177 ? 12.344 17.652 4.295 1.00 92.06 177 SER A O 1
ATOM 1496 N N . PHE A 1 178 ? 13.907 17.081 5.797 1.00 93.19 178 PHE A N 1
ATOM 1497 C CA . PHE A 1 178 ? 14.760 16.355 4.855 1.00 93.19 178 PHE A CA 1
ATOM 1498 C C . PHE A 1 178 ? 14.879 14.888 5.265 1.00 93.19 178 PHE A C 1
ATOM 1500 O O . PHE A 1 178 ? 15.079 14.589 6.443 1.00 93.19 178 PHE A O 1
ATOM 1507 N N . ALA A 1 179 ? 14.769 13.982 4.294 1.00 93.69 179 ALA A N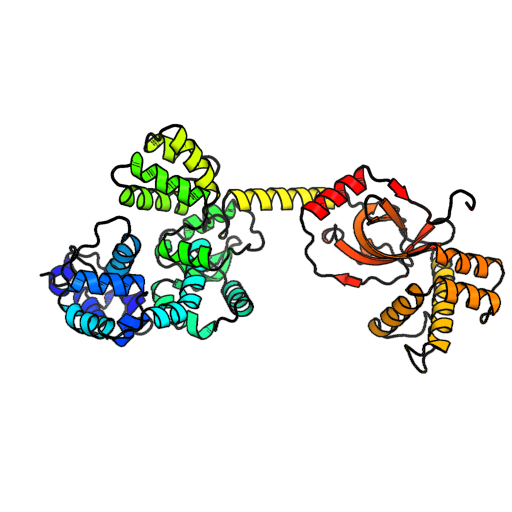 1
ATOM 1508 C CA . ALA A 1 179 ? 14.889 12.543 4.504 1.00 93.69 179 ALA A CA 1
ATOM 1509 C C . ALA A 1 179 ? 15.566 11.845 3.317 1.00 93.69 179 ALA A C 1
ATOM 1511 O O . ALA A 1 179 ? 15.610 12.370 2.204 1.00 93.69 179 ALA A O 1
ATOM 1512 N N . ASN A 1 180 ? 16.069 10.634 3.557 1.00 96.62 180 ASN A N 1
ATOM 1513 C CA . ASN A 1 180 ? 16.595 9.775 2.502 1.00 96.62 180 ASN A CA 1
ATOM 1514 C C . ASN A 1 180 ? 15.464 8.913 1.939 1.00 96.62 180 ASN A C 1
ATOM 1516 O O . ASN A 1 180 ? 14.834 8.167 2.685 1.00 96.62 180 ASN A O 1
ATOM 1520 N N . GLU A 1 181 ? 15.243 8.977 0.630 1.00 96.25 181 GLU A N 1
ATOM 1521 C CA . GLU A 1 181 ? 14.098 8.348 -0.039 1.00 96.25 181 GLU A CA 1
ATOM 1522 C C . GLU A 1 181 ? 14.555 7.507 -1.233 1.00 96.25 181 GLU A C 1
ATOM 1524 O O . GLU A 1 181 ? 15.453 7.905 -1.978 1.00 96.25 181 GLU A O 1
ATOM 1529 N N . TYR A 1 182 ? 13.922 6.357 -1.464 1.00 97.56 182 TYR A N 1
ATOM 1530 C CA . TYR A 1 182 ? 14.107 5.638 -2.720 1.00 97.56 182 TYR A CA 1
ATOM 1531 C C . TYR A 1 182 ? 13.312 6.315 -3.830 1.00 97.56 182 TYR A C 1
ATOM 1533 O O . TYR A 1 182 ? 12.115 6.565 -3.694 1.00 97.56 182 TYR A O 1
ATOM 1541 N N . VAL A 1 183 ? 13.982 6.576 -4.950 1.00 96.50 183 VAL A N 1
ATOM 1542 C CA . VAL A 1 183 ? 13.407 7.262 -6.109 1.00 96.50 183 VAL A CA 1
ATOM 1543 C C . VAL A 1 183 ? 13.501 6.378 -7.341 1.00 96.50 183 VAL A C 1
ATOM 1545 O O . VAL A 1 183 ? 14.555 5.804 -7.625 1.00 96.50 183 VAL A O 1
ATOM 1548 N N . TYR A 1 184 ? 12.413 6.307 -8.110 1.00 96.00 184 TYR A N 1
ATOM 1549 C CA . TYR A 1 184 ? 12.442 5.698 -9.437 1.00 96.00 184 TYR A CA 1
ATOM 1550 C C . TYR A 1 184 ? 13.180 6.614 -10.419 1.00 96.00 184 TYR A C 1
ATOM 1552 O O . TYR A 1 184 ? 12.787 7.761 -10.635 1.00 96.00 184 TYR A O 1
ATOM 1560 N N . TRP A 1 185 ? 14.241 6.109 -11.046 1.00 92.19 185 TRP A N 1
ATOM 1561 C CA . TRP A 1 185 ? 15.169 6.906 -11.851 1.00 92.19 185 TRP A CA 1
ATOM 1562 C C . TRP A 1 185 ? 14.504 7.729 -12.964 1.00 92.19 185 TRP A C 1
ATOM 1564 O O . TRP A 1 185 ? 14.926 8.850 -13.246 1.00 92.19 185 TRP A O 1
ATOM 1574 N N . ASP A 1 186 ? 13.469 7.187 -13.607 1.00 90.12 186 ASP A N 1
ATOM 1575 C CA . ASP A 1 186 ? 12.769 7.862 -14.707 1.00 90.12 186 ASP A CA 1
ATOM 1576 C C . ASP A 1 186 ? 11.913 9.053 -14.243 1.00 90.12 186 ASP A C 1
ATOM 1578 O O . ASP A 1 186 ? 11.386 9.781 -15.080 1.00 90.12 186 ASP A O 1
ATOM 1582 N N . TYR A 1 187 ? 11.765 9.268 -12.932 1.00 92.44 187 TYR A N 1
ATOM 1583 C CA . TYR A 1 187 ? 10.980 10.369 -12.371 1.00 92.44 187 TYR A CA 1
ATOM 1584 C C . TYR A 1 187 ? 11.834 11.533 -11.863 1.00 92.44 187 TYR A C 1
ATOM 1586 O O . TYR A 1 187 ? 11.286 12.498 -11.338 1.00 92.44 187 TYR A O 1
ATOM 1594 N N . ASN A 1 188 ? 13.158 11.481 -12.040 1.00 89.56 188 ASN A N 1
ATOM 1595 C CA . ASN A 1 188 ? 14.086 12.488 -11.517 1.00 89.56 188 ASN A CA 1
ATOM 1596 C C . ASN A 1 188 ? 13.733 13.929 -11.948 1.00 89.56 188 ASN A C 1
ATOM 1598 O O . ASN A 1 188 ? 13.841 14.855 -11.152 1.00 89.56 188 ASN A O 1
ATOM 1602 N N . GLU A 1 189 ? 13.247 14.120 -13.178 1.00 89.56 189 GLU A N 1
ATOM 1603 C CA . GLU A 1 189 ? 12.864 15.443 -13.703 1.00 89.56 189 GLU A CA 1
ATOM 1604 C C . GLU A 1 189 ? 11.493 15.944 -13.208 1.00 89.56 189 GLU A C 1
ATOM 1606 O O . GLU A 1 189 ? 11.133 17.096 -13.443 1.00 89.56 189 GLU A O 1
ATOM 1611 N N . ILE A 1 190 ? 10.704 15.090 -12.547 1.00 91.75 190 ILE A N 1
ATOM 1612 C CA . ILE A 1 190 ? 9.331 15.400 -12.117 1.00 91.75 190 ILE A CA 1
ATOM 1613 C C . ILE A 1 190 ? 9.129 15.275 -10.602 1.00 91.75 190 ILE A C 1
ATOM 1615 O O . ILE A 1 190 ? 7.994 15.373 -10.138 1.00 91.75 190 ILE A O 1
ATOM 1619 N N . LEU A 1 191 ? 10.196 15.090 -9.817 1.00 91.94 191 LEU A N 1
ATOM 1620 C CA . LEU A 1 191 ? 10.097 14.920 -8.360 1.00 91.94 191 LEU A CA 1
ATOM 1621 C C . LEU A 1 191 ? 9.413 16.107 -7.674 1.00 91.94 191 LEU A C 1
ATOM 1623 O O . LEU A 1 191 ? 8.587 15.896 -6.786 1.00 91.94 191 LEU A O 1
ATOM 1627 N N . ASP A 1 192 ? 9.704 17.331 -8.117 1.00 90.06 192 ASP A N 1
ATOM 1628 C CA . ASP A 1 192 ? 9.072 18.544 -7.586 1.00 90.06 192 ASP A CA 1
ATOM 1629 C C . ASP A 1 192 ? 7.571 18.569 -7.897 1.00 90.06 192 ASP A C 1
ATOM 1631 O O . ASP A 1 192 ? 6.765 18.895 -7.036 1.00 90.06 192 ASP A O 1
ATOM 1635 N N . ARG A 1 193 ? 7.164 18.115 -9.090 1.00 89.62 193 ARG A N 1
ATOM 1636 C CA . ARG A 1 193 ? 5.742 18.022 -9.464 1.00 89.62 193 ARG A CA 1
ATOM 1637 C C . ARG A 1 193 ? 5.003 16.976 -8.635 1.00 89.62 193 ARG A C 1
ATOM 1639 O O . ARG A 1 193 ? 3.879 17.229 -8.212 1.00 89.62 193 ARG A O 1
ATOM 1646 N N . ILE A 1 194 ? 5.633 15.824 -8.386 1.00 91.44 194 ILE A N 1
ATOM 1647 C CA . ILE A 1 194 ? 5.080 14.784 -7.505 1.00 91.44 194 ILE A CA 1
ATOM 1648 C C . ILE A 1 194 ? 4.899 15.358 -6.094 1.00 91.44 194 ILE A C 1
ATOM 1650 O O . ILE A 1 194 ? 3.837 15.191 -5.495 1.00 91.44 194 ILE A O 1
ATOM 1654 N N . ARG A 1 195 ? 5.907 16.070 -5.576 1.00 89.50 195 ARG A N 1
ATOM 1655 C CA . ARG A 1 195 ? 5.847 16.730 -4.265 1.00 89.50 195 ARG A CA 1
ATOM 1656 C C . ARG A 1 195 ? 4.717 17.751 -4.197 1.00 89.50 195 ARG A C 1
ATOM 1658 O O . ARG A 1 195 ? 3.895 17.676 -3.291 1.00 89.50 195 ARG A O 1
ATOM 1665 N N . ASP A 1 196 ? 4.661 18.669 -5.156 1.00 88.38 196 ASP A N 1
ATOM 1666 C CA . ASP A 1 196 ? 3.669 19.744 -5.196 1.00 88.38 196 ASP A CA 1
ATOM 1667 C C . ASP A 1 196 ? 2.248 19.193 -5.334 1.00 88.38 196 ASP A C 1
ATOM 1669 O O . ASP A 1 196 ? 1.321 19.690 -4.696 1.00 88.38 196 ASP A O 1
ATOM 1673 N N . SER A 1 197 ? 2.076 18.115 -6.105 1.00 87.81 197 SER A N 1
ATOM 1674 C CA . SER A 1 197 ? 0.805 17.400 -6.170 1.00 87.81 197 SER A CA 1
ATOM 1675 C C . SER A 1 197 ? 0.431 16.822 -4.806 1.00 87.81 197 SER A C 1
ATOM 1677 O O . SER A 1 197 ? -0.694 17.014 -4.351 1.00 87.81 197 SER A O 1
ATOM 1679 N N . ARG A 1 198 ? 1.368 16.186 -4.096 1.00 89.38 198 ARG A N 1
ATOM 1680 C CA . ARG A 1 198 ? 1.121 15.609 -2.768 1.00 89.38 198 ARG A CA 1
ATOM 1681 C C . ARG A 1 198 ? 0.793 16.643 -1.683 1.00 89.38 198 ARG A C 1
ATOM 1683 O O . ARG A 1 198 ? 0.137 16.273 -0.721 1.00 89.38 198 ARG A O 1
ATOM 1690 N N . ILE A 1 199 ? 1.155 17.922 -1.834 1.00 88.69 199 ILE A N 1
ATOM 1691 C CA . ILE A 1 199 ? 0.700 18.999 -0.921 1.00 88.69 199 ILE A CA 1
ATOM 1692 C C . ILE A 1 199 ? -0.835 19.094 -0.905 1.00 88.69 199 ILE A C 1
ATOM 1694 O O . ILE A 1 199 ? -1.434 19.416 0.117 1.00 88.69 199 ILE A O 1
ATOM 1698 N N . GLN A 1 200 ? -1.477 18.802 -2.038 1.00 85.81 200 GLN A N 1
ATOM 1699 C CA . GLN A 1 200 ? -2.933 18.854 -2.190 1.00 85.81 200 GLN A CA 1
ATOM 1700 C C . GLN A 1 200 ? -3.625 17.547 -1.776 1.00 85.81 200 GLN A C 1
ATOM 1702 O O . GLN A 1 200 ? -4.856 17.482 -1.787 1.00 85.81 200 GLN A O 1
ATOM 1707 N N . HIS A 1 201 ? -2.854 16.514 -1.413 1.00 88.50 201 HIS A N 1
ATOM 1708 C CA . HIS A 1 201 ? -3.365 15.185 -1.102 1.00 88.50 201 HIS A CA 1
ATOM 1709 C C . HIS A 1 201 ? -2.975 14.745 0.309 1.00 88.50 201 HIS A C 1
ATOM 1711 O O . HIS A 1 201 ? -1.804 14.728 0.690 1.00 88.50 201 HIS A O 1
ATOM 1717 N N . GLU A 1 202 ? -3.973 14.325 1.079 1.00 87.88 202 GLU A N 1
ATOM 1718 C CA . GLU A 1 202 ? -3.775 13.769 2.413 1.00 87.88 202 GLU A CA 1
ATOM 1719 C C . GLU A 1 202 ? -2.944 12.481 2.322 1.00 87.88 202 GLU A C 1
ATOM 1721 O O . GLU A 1 202 ? -3.173 11.623 1.465 1.00 87.88 202 GLU A O 1
ATOM 1726 N N . ARG A 1 203 ? -1.951 12.334 3.205 1.00 87.25 203 ARG A N 1
ATOM 1727 C CA . ARG A 1 203 ? -1.177 11.094 3.302 1.00 87.25 203 ARG A CA 1
ATOM 1728 C C . ARG A 1 203 ? -1.967 10.095 4.139 1.00 87.25 203 ARG A C 1
ATOM 1730 O O . ARG A 1 203 ? -2.210 10.328 5.320 1.00 87.25 203 ARG A O 1
ATOM 1737 N N . PHE A 1 204 ? -2.309 8.962 3.539 1.00 85.81 204 PHE A N 1
ATOM 1738 C CA . PHE A 1 204 ? -2.892 7.827 4.247 1.00 85.81 204 PHE A CA 1
ATOM 1739 C C . PHE A 1 204 ? -1.872 6.701 4.433 1.00 85.81 204 PHE A C 1
ATOM 1741 O O . PHE A 1 204 ? -0.818 6.686 3.794 1.00 85.81 204 PHE A O 1
ATOM 1748 N N . GLU A 1 205 ? -2.200 5.731 5.291 1.00 77.31 205 GLU A N 1
ATOM 1749 C CA . GLU A 1 205 ? -1.423 4.494 5.372 1.00 77.31 205 GLU A CA 1
ATOM 1750 C C . GLU A 1 205 ? -1.382 3.787 4.004 1.00 77.31 205 GLU A C 1
ATOM 1752 O O . GLU A 1 205 ? -2.434 3.632 3.372 1.00 77.31 205 GLU A O 1
ATOM 1757 N N . PRO A 1 206 ? -0.203 3.328 3.552 1.00 77.81 206 PRO A N 1
ATOM 1758 C CA . PRO A 1 206 ? -0.061 2.626 2.284 1.00 77.81 206 PRO A CA 1
ATOM 1759 C C . PRO A 1 206 ? -0.982 1.405 2.195 1.00 77.81 206 PRO A C 1
ATOM 1761 O O . PRO A 1 206 ? -1.001 0.561 3.091 1.00 77.81 206 PRO A O 1
ATOM 1764 N N . LYS A 1 207 ? -1.704 1.270 1.079 1.00 84.19 207 LYS A N 1
ATOM 1765 C CA . LYS A 1 207 ? -2.349 0.010 0.690 1.00 84.19 207 LYS A CA 1
ATOM 1766 C C . LYS A 1 207 ? -1.597 -0.585 -0.485 1.00 84.19 207 LYS A C 1
ATOM 1768 O O . LYS A 1 207 ? -1.610 -0.021 -1.577 1.00 84.19 207 LYS A O 1
ATOM 1773 N N . PHE A 1 208 ? -0.945 -1.715 -0.241 1.00 88.81 208 PHE A N 1
ATOM 1774 C CA . PHE A 1 208 ? -0.189 -2.420 -1.265 1.00 88.81 208 PHE A CA 1
ATOM 1775 C C . PHE A 1 208 ? -1.099 -3.275 -2.145 1.00 88.81 208 PHE A C 1
ATOM 1777 O O . PHE A 1 208 ? -2.064 -3.871 -1.666 1.00 88.81 208 PHE A O 1
ATOM 1784 N N . LEU A 1 209 ? -0.773 -3.316 -3.434 1.00 92.38 209 LEU A N 1
ATOM 1785 C CA . LEU A 1 209 ? -1.333 -4.268 -4.388 1.00 92.38 209 LEU A CA 1
ATOM 1786 C C . LEU A 1 209 ? -0.672 -5.645 -4.208 1.00 92.38 209 LEU A C 1
ATOM 1788 O O . LEU A 1 209 ? 0.294 -5.796 -3.457 1.00 92.38 209 LEU A O 1
ATOM 1792 N N . ASP A 1 210 ? -1.189 -6.655 -4.897 1.00 94.00 210 ASP A N 1
ATOM 1793 C CA . ASP A 1 210 ? -0.552 -7.970 -4.956 1.00 94.00 210 ASP A CA 1
ATOM 1794 C C . ASP A 1 210 ? 0.756 -7.954 -5.781 1.00 94.00 210 ASP A C 1
ATOM 1796 O O . ASP A 1 210 ? 1.103 -6.974 -6.450 1.00 94.00 210 ASP A O 1
ATOM 1800 N N . GLN A 1 211 ? 1.509 -9.055 -5.716 1.00 95.12 211 GLN A N 1
ATOM 1801 C CA . GLN A 1 211 ? 2.807 -9.182 -6.383 1.00 95.12 211 GLN A CA 1
ATOM 1802 C C . GLN A 1 211 ? 2.698 -9.081 -7.913 1.00 95.12 211 GLN A C 1
ATOM 1804 O O . GLN A 1 211 ? 3.486 -8.352 -8.522 1.00 95.12 211 GLN A O 1
ATOM 1809 N N . ASP A 1 212 ? 1.703 -9.729 -8.529 1.00 96.81 212 ASP A N 1
ATOM 1810 C CA . ASP A 1 212 ? 1.500 -9.710 -9.984 1.00 96.81 212 ASP A CA 1
ATOM 1811 C C . ASP A 1 212 ? 1.188 -8.295 -10.483 1.00 96.81 212 ASP A C 1
ATOM 1813 O O . ASP A 1 212 ? 1.710 -7.857 -11.515 1.00 96.81 212 ASP A O 1
ATOM 1817 N N . SER A 1 213 ? 0.398 -7.544 -9.713 1.00 97.50 213 SER A N 1
ATOM 1818 C CA . SER A 1 213 ? 0.123 -6.132 -9.965 1.00 97.50 213 SER A CA 1
ATOM 1819 C C . SER A 1 213 ? 1.408 -5.299 -9.993 1.00 97.50 213 SER A C 1
ATOM 1821 O O . SER A 1 213 ? 1.613 -4.510 -10.920 1.00 97.50 213 SER A O 1
ATOM 1823 N N . TYR A 1 214 ? 2.322 -5.481 -9.032 1.00 97.94 214 TYR A N 1
ATOM 1824 C CA . TYR A 1 214 ? 3.585 -4.732 -9.010 1.00 97.94 214 TYR A CA 1
ATOM 1825 C C . TYR A 1 214 ? 4.568 -5.159 -10.099 1.00 97.94 214 TYR A C 1
ATOM 1827 O O . TYR A 1 214 ? 5.203 -4.293 -10.706 1.00 97.94 214 TYR A O 1
ATOM 1835 N N . ILE A 1 215 ? 4.641 -6.452 -10.421 1.00 98.25 215 ILE A N 1
ATOM 1836 C CA . ILE A 1 215 ? 5.397 -6.942 -11.581 1.00 98.25 215 ILE A CA 1
ATOM 1837 C C . ILE A 1 215 ? 4.854 -6.297 -12.862 1.00 98.25 215 ILE A C 1
ATOM 1839 O O . ILE A 1 215 ? 5.614 -5.771 -13.681 1.00 98.25 215 ILE A O 1
ATOM 1843 N N . SER A 1 216 ? 3.529 -6.254 -13.016 1.00 97.75 216 SER A N 1
ATOM 1844 C CA . SER A 1 216 ? 2.885 -5.589 -14.144 1.00 97.75 216 SER A CA 1
ATOM 1845 C C . SER A 1 216 ? 3.206 -4.093 -14.191 1.00 97.75 216 SER A C 1
ATOM 1847 O O . SER A 1 216 ? 3.528 -3.574 -15.262 1.00 97.75 216 SER A O 1
ATOM 1849 N N . ILE A 1 217 ? 3.150 -3.386 -13.059 1.00 97.56 217 ILE A N 1
ATOM 1850 C CA . ILE A 1 217 ? 3.492 -1.959 -12.988 1.00 97.56 217 ILE A CA 1
ATOM 1851 C C . ILE A 1 217 ? 4.952 -1.737 -13.382 1.00 97.56 217 ILE A C 1
ATOM 1853 O O . ILE A 1 217 ? 5.237 -0.812 -14.147 1.00 97.56 217 ILE A O 1
ATOM 1857 N N . PHE A 1 218 ? 5.876 -2.592 -12.941 1.00 97.94 218 PHE A N 1
ATOM 1858 C CA . PHE A 1 218 ? 7.277 -2.502 -13.341 1.00 97.94 218 PHE A CA 1
ATOM 1859 C C . PHE A 1 218 ? 7.452 -2.591 -14.864 1.00 97.94 218 PHE A C 1
ATOM 1861 O O . PHE A 1 218 ? 8.177 -1.773 -15.429 1.00 97.94 218 PHE A O 1
ATOM 1868 N N . TYR A 1 219 ? 6.765 -3.508 -15.549 1.00 96.56 219 TYR A N 1
ATOM 1869 C CA . TYR A 1 219 ? 6.904 -3.661 -17.002 1.00 96.56 219 TYR A CA 1
ATOM 1870 C C . TYR A 1 219 ? 6.107 -2.624 -17.802 1.00 96.56 219 TYR A C 1
ATOM 1872 O O . TYR A 1 219 ? 6.590 -2.070 -18.792 1.00 96.56 219 TYR A O 1
ATOM 1880 N N . HIS A 1 220 ? 4.887 -2.310 -17.381 1.00 93.69 220 HIS A N 1
ATOM 1881 C CA . HIS A 1 220 ? 3.953 -1.528 -18.191 1.00 93.69 220 HIS A CA 1
ATOM 1882 C C . HIS A 1 220 ? 3.824 -0.067 -17.744 1.00 93.69 220 HIS A C 1
ATOM 1884 O O . HIS A 1 220 ? 3.513 0.800 -18.565 1.00 93.69 220 HIS A O 1
ATOM 1890 N N . GLY A 1 221 ? 4.142 0.232 -16.483 1.00 92.81 221 GLY A N 1
ATOM 1891 C CA . GLY A 1 221 ? 3.843 1.502 -15.811 1.00 92.81 221 GLY A CA 1
ATOM 1892 C C . GLY A 1 221 ? 2.451 1.560 -15.191 1.00 92.81 221 GLY A C 1
ATOM 1893 O O . GLY A 1 221 ? 2.071 2.590 -14.651 1.00 92.81 221 GLY A O 1
ATOM 1894 N N . TYR A 1 222 ? 1.699 0.469 -15.288 1.00 94.19 222 TYR A N 1
ATOM 1895 C CA . TYR A 1 222 ? 0.346 0.309 -14.780 1.00 94.19 222 TYR A CA 1
ATOM 1896 C C . TYR A 1 222 ? 0.064 -1.172 -14.535 1.00 94.19 222 TYR A C 1
ATOM 1898 O O . TYR A 1 222 ? 0.730 -2.049 -15.095 1.00 94.19 222 TYR A O 1
ATOM 1906 N N . ASP A 1 223 ? -0.959 -1.451 -13.738 1.00 96.62 223 ASP A N 1
ATOM 1907 C CA . ASP A 1 223 ? -1.430 -2.811 -13.540 1.00 96.62 223 ASP A CA 1
ATOM 1908 C C . ASP A 1 223 ? -2.312 -3.254 -14.727 1.00 96.62 223 ASP A C 1
ATOM 1910 O O . ASP A 1 223 ? -3.449 -2.820 -14.908 1.00 96.62 223 ASP A O 1
ATOM 1914 N N . ALA A 1 224 ? -1.753 -4.096 -15.592 1.00 94.75 224 ALA A N 1
ATOM 1915 C CA . ALA A 1 224 ? -2.412 -4.694 -16.744 1.00 94.75 224 ALA A CA 1
ATOM 1916 C C . ALA A 1 224 ? -3.209 -5.956 -16.368 1.00 94.75 224 ALA A C 1
ATOM 1918 O O . ALA A 1 224 ? -3.938 -6.485 -17.217 1.00 94.75 224 ALA A O 1
ATOM 1919 N N . THR A 1 225 ? -3.080 -6.438 -15.128 1.00 96.19 225 THR A N 1
ATOM 1920 C CA . THR A 1 225 ? -3.908 -7.515 -14.577 1.00 96.19 225 THR A CA 1
ATOM 1921 C C . THR A 1 225 ? -5.293 -6.986 -14.189 1.00 96.19 225 THR A C 1
ATOM 1923 O O . THR A 1 225 ? -6.290 -7.693 -14.374 1.00 96.19 225 THR A O 1
ATOM 1926 N N . ASN A 1 226 ? -5.392 -5.701 -13.812 1.00 97.56 226 ASN A N 1
ATOM 1927 C CA . ASN A 1 226 ? -6.657 -5.009 -13.589 1.00 97.56 226 ASN A CA 1
ATOM 1928 C C . ASN A 1 226 ? -7.597 -5.113 -14.803 1.00 97.56 226 ASN A C 1
ATOM 1930 O O . ASN A 1 226 ? -7.279 -4.725 -15.935 1.00 97.56 226 ASN A O 1
ATOM 1934 N N . SER A 1 227 ? -8.814 -5.605 -14.553 1.00 97.19 227 SER A N 1
ATOM 1935 C CA . SER A 1 227 ? -9.754 -5.934 -15.624 1.00 97.19 227 SER A CA 1
ATOM 1936 C C . SER A 1 227 ? -10.234 -4.715 -16.419 1.00 97.19 227 SER A C 1
ATOM 1938 O O . SER A 1 227 ? -10.469 -4.835 -17.624 1.00 97.19 227 SER A O 1
ATOM 1940 N N . ASP A 1 228 ? -10.379 -3.551 -15.784 1.00 98.19 228 ASP A N 1
ATOM 1941 C CA . ASP A 1 228 ? -10.879 -2.346 -16.447 1.00 98.19 228 ASP A CA 1
ATOM 1942 C C . ASP A 1 228 ? -9.783 -1.690 -17.283 1.00 98.19 228 ASP A C 1
ATOM 1944 O O . ASP A 1 228 ? -10.020 -1.364 -18.452 1.00 98.19 228 ASP A O 1
ATOM 1948 N N . ILE A 1 229 ? -8.556 -1.634 -16.756 1.00 97.44 229 ILE A N 1
ATOM 1949 C CA . ILE A 1 229 ? -7.376 -1.183 -17.502 1.00 97.44 229 ILE A CA 1
ATOM 1950 C C . ILE A 1 229 ? -7.139 -2.074 -18.730 1.00 97.44 229 ILE A C 1
ATOM 1952 O O . ILE A 1 229 ? -6.992 -1.579 -19.855 1.00 97.44 229 ILE A O 1
ATOM 1956 N N . LYS A 1 230 ? -7.198 -3.400 -18.562 1.00 96.62 230 LYS A N 1
ATOM 1957 C CA . LYS A 1 230 ? -7.060 -4.364 -19.663 1.00 96.62 230 LYS A CA 1
ATOM 1958 C C . LYS A 1 230 ? -8.131 -4.180 -20.740 1.00 96.62 230 LYS A C 1
ATOM 1960 O O . LYS A 1 230 ? -7.812 -4.181 -21.935 1.00 96.62 230 LYS A O 1
ATOM 1965 N N . LYS A 1 231 ? -9.400 -4.007 -20.350 1.00 97.81 231 LYS A N 1
ATOM 1966 C CA . LYS A 1 231 ? -10.514 -3.760 -21.288 1.00 97.81 231 LYS A CA 1
ATOM 1967 C C . LYS A 1 231 ? -10.323 -2.454 -22.055 1.00 97.81 231 LYS A C 1
ATOM 1969 O O . LYS A 1 231 ? -10.597 -2.429 -23.256 1.00 97.81 231 LYS A O 1
ATOM 1974 N N . PHE A 1 232 ? -9.856 -1.395 -21.392 1.00 97.62 232 PHE A N 1
ATOM 1975 C CA . PHE A 1 232 ? -9.576 -0.112 -22.032 1.00 97.62 232 PHE A CA 1
ATOM 1976 C C . PHE A 1 232 ? -8.488 -0.247 -23.100 1.00 97.62 232 PHE A C 1
ATOM 1978 O O . PHE A 1 232 ? -8.772 -0.002 -24.271 1.00 97.62 232 PHE A O 1
ATOM 1985 N N . PHE A 1 233 ? -7.294 -0.737 -22.752 1.00 95.44 233 PHE A N 1
ATOM 1986 C CA . PHE A 1 233 ? -6.202 -0.863 -23.725 1.00 95.44 233 PHE A CA 1
ATOM 1987 C C . PHE A 1 233 ? -6.498 -1.862 -24.851 1.00 95.44 233 PHE A C 1
ATOM 1989 O O . PHE A 1 233 ? -6.013 -1.697 -25.968 1.00 95.44 233 PHE A O 1
ATOM 1996 N N . THR A 1 234 ? -7.327 -2.879 -24.602 1.00 95.12 234 THR A N 1
ATOM 1997 C CA . THR A 1 234 ? -7.788 -3.795 -25.660 1.00 95.12 234 THR A CA 1
ATOM 1998 C C . THR A 1 234 ? -8.719 -3.095 -26.652 1.00 95.12 234 THR A C 1
ATOM 2000 O O . THR A 1 234 ? -8.629 -3.336 -27.855 1.00 95.12 234 THR A O 1
ATOM 2003 N N . ALA A 1 235 ? -9.617 -2.231 -26.169 1.00 96.25 235 ALA A N 1
ATOM 2004 C CA . ALA A 1 235 ? -10.507 -1.451 -27.025 1.00 96.25 235 ALA A CA 1
ATOM 2005 C C . ALA A 1 235 ? -9.758 -0.340 -27.773 1.00 96.25 235 ALA A C 1
ATOM 2007 O O . ALA A 1 235 ? -10.014 -0.134 -28.956 1.00 96.25 235 ALA A O 1
ATOM 2008 N N . LEU A 1 236 ? -8.797 0.307 -27.109 1.00 95.50 236 LEU A N 1
ATOM 2009 C CA . LEU A 1 236 ? -7.971 1.384 -27.655 1.00 95.50 236 LEU A CA 1
ATOM 2010 C C . LEU A 1 236 ? -7.287 0.983 -28.972 1.00 95.50 236 LEU A C 1
ATOM 2012 O O . LEU A 1 236 ? -7.291 1.760 -29.921 1.00 95.50 236 LEU A O 1
ATOM 2016 N N . LYS A 1 237 ? -6.796 -0.262 -29.070 1.00 92.75 237 LYS A N 1
ATOM 2017 C CA . LYS A 1 237 ? -6.150 -0.820 -30.277 1.00 92.75 237 LYS A CA 1
ATOM 2018 C C . LYS A 1 237 ? -7.014 -0.792 -31.543 1.00 92.75 237 LYS A C 1
ATOM 2020 O O . LYS A 1 237 ? -6.491 -1.012 -32.628 1.00 92.75 237 LYS A O 1
ATOM 2025 N N . LYS A 1 238 ? -8.328 -0.593 -31.413 1.00 93.69 238 LYS A N 1
ATOM 2026 C CA . LYS A 1 238 ? -9.264 -0.533 -32.544 1.00 93.69 238 LYS A CA 1
ATOM 2027 C C . LYS A 1 238 ? -9.522 0.889 -33.039 1.00 93.69 238 LYS A C 1
ATOM 2029 O O . LYS A 1 238 ? -10.009 1.039 -34.152 1.00 93.69 238 LYS A O 1
ATOM 2034 N N . GLU A 1 239 ? -9.252 1.897 -32.213 1.00 92.81 239 GLU A N 1
ATOM 2035 C CA . GLU A 1 239 ? -9.595 3.299 -32.490 1.00 92.81 239 GLU A CA 1
ATOM 2036 C C . GLU A 1 239 ? -8.356 4.193 -32.620 1.00 92.81 239 GLU A C 1
ATOM 2038 O O . GLU A 1 239 ? -8.411 5.209 -33.305 1.00 92.81 239 GLU A O 1
ATOM 2043 N N . VAL A 1 240 ? -7.227 3.807 -32.018 1.00 90.94 240 VAL A N 1
ATOM 2044 C CA . VAL A 1 240 ? -5.971 4.563 -32.066 1.00 90.94 240 VAL A CA 1
ATOM 2045 C C . VAL A 1 240 ? -4.957 3.836 -32.944 1.00 90.94 240 VAL A C 1
ATOM 2047 O O . VAL A 1 240 ? -4.640 2.674 -32.698 1.00 90.94 240 VAL A O 1
ATOM 2050 N N . LEU A 1 241 ? -4.449 4.540 -33.961 1.00 87.31 241 LEU A N 1
ATOM 2051 C CA . LEU A 1 241 ? -3.469 4.023 -34.925 1.00 87.31 241 LEU A CA 1
ATOM 2052 C C . LEU A 1 241 ? -2.112 3.736 -34.268 1.00 87.31 241 LEU A C 1
ATOM 2054 O O . LEU A 1 241 ? -1.604 2.623 -34.390 1.00 87.31 241 LEU A O 1
ATOM 2058 N N . ASP A 1 242 ? -1.551 4.709 -33.542 1.00 90.62 242 ASP A N 1
ATOM 2059 C CA . ASP A 1 242 ? -0.290 4.549 -32.809 1.00 90.62 242 ASP A CA 1
ATOM 2060 C C . ASP A 1 242 ? -0.536 4.418 -31.300 1.00 90.62 242 ASP A C 1
ATOM 2062 O O . ASP A 1 242 ? -0.510 5.375 -30.523 1.00 90.62 242 ASP A O 1
ATOM 2066 N N . VAL A 1 243 ? -0.810 3.184 -30.879 1.00 91.06 243 VAL A N 1
ATOM 2067 C CA . VAL A 1 243 ? -1.064 2.850 -29.469 1.00 91.06 243 VAL A CA 1
ATOM 2068 C C . VAL A 1 243 ? 0.185 3.026 -28.606 1.00 91.06 243 VAL A C 1
ATOM 2070 O O . VAL A 1 243 ? 0.064 3.308 -27.412 1.00 91.06 243 VAL A O 1
ATOM 2073 N N . THR A 1 244 ? 1.374 2.858 -29.186 1.00 89.81 244 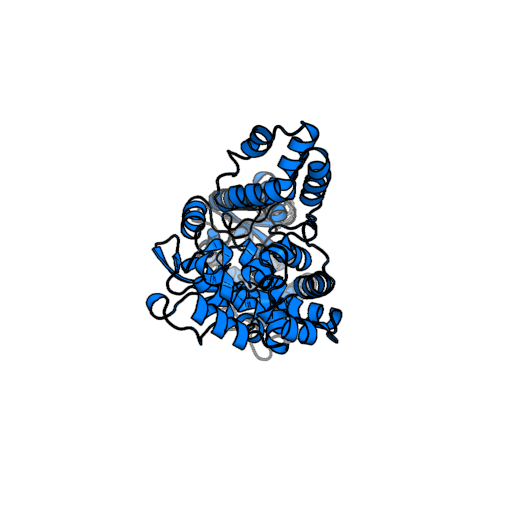THR A N 1
ATOM 2074 C CA . THR A 1 244 ? 2.634 3.019 -28.458 1.00 89.81 244 THR A CA 1
ATOM 2075 C C . THR A 1 244 ? 2.804 4.478 -28.062 1.00 89.81 244 THR A C 1
ATOM 2077 O O . THR A 1 244 ? 2.954 4.767 -26.873 1.00 89.81 244 THR A O 1
ATOM 2080 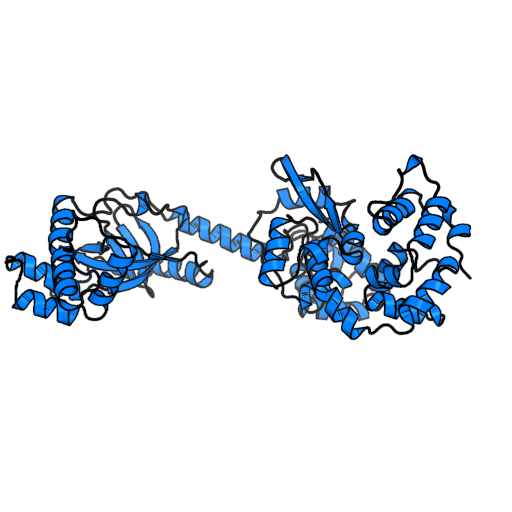N N . GLN A 1 245 ? 2.724 5.382 -29.045 1.00 90.75 245 GLN A N 1
ATOM 2081 C CA . GLN A 1 245 ? 2.835 6.818 -28.819 1.00 90.75 245 GLN A CA 1
ATOM 2082 C C . GLN A 1 245 ? 1.760 7.297 -27.842 1.00 90.75 245 GLN A C 1
ATOM 2084 O O . GLN A 1 245 ? 2.073 7.996 -26.878 1.00 90.75 245 GLN A O 1
ATOM 2089 N N . PHE A 1 246 ? 0.513 6.844 -28.023 1.00 93.56 246 PHE A N 1
ATOM 2090 C CA . PHE A 1 246 ? -0.570 7.170 -27.097 1.00 93.56 246 PHE A CA 1
ATOM 2091 C C . PHE A 1 246 ? -0.223 6.799 -25.653 1.00 93.56 246 PHE A C 1
ATOM 2093 O O . PHE A 1 246 ? -0.431 7.601 -24.749 1.00 93.56 246 PHE A O 1
ATOM 2100 N N . LYS A 1 247 ? 0.301 5.589 -25.403 1.00 92.56 247 LYS A N 1
ATOM 2101 C CA . LYS A 1 247 ? 0.667 5.171 -24.041 1.00 92.56 247 LYS A CA 1
ATOM 2102 C C . LYS A 1 247 ? 1.745 6.078 -23.457 1.00 92.56 247 LYS A C 1
ATOM 2104 O O . LYS A 1 247 ? 1.639 6.444 -22.291 1.00 92.56 247 LYS A O 1
ATOM 2109 N N . ASP A 1 248 ? 2.768 6.425 -24.235 1.00 89.25 248 ASP A N 1
ATOM 2110 C CA . ASP A 1 248 ? 3.845 7.312 -23.780 1.00 89.25 248 ASP A CA 1
ATOM 2111 C C . ASP A 1 248 ? 3.299 8.683 -23.355 1.00 89.25 248 ASP A C 1
ATOM 2113 O O . ASP A 1 248 ? 3.566 9.139 -22.242 1.00 89.25 248 ASP A O 1
ATOM 2117 N N . GLU A 1 249 ? 2.471 9.301 -24.196 1.00 92.00 249 GLU A N 1
ATOM 2118 C CA . GLU A 1 249 ? 1.834 10.593 -23.919 1.00 92.00 249 GLU A CA 1
ATOM 2119 C C . GLU A 1 249 ? 0.867 10.507 -22.729 1.00 92.00 249 GLU A C 1
ATOM 2121 O O . GLU A 1 249 ? 0.917 11.332 -21.814 1.00 92.00 249 GLU A O 1
ATOM 2126 N N . PHE A 1 250 ? 0.042 9.461 -22.679 1.00 92.94 250 PHE A N 1
ATOM 2127 C CA . PHE A 1 250 ? -0.918 9.233 -21.605 1.00 92.94 250 PHE A CA 1
ATOM 2128 C C . PHE A 1 250 ? -0.244 9.103 -20.232 1.00 92.94 250 PHE A C 1
ATOM 2130 O O . PHE A 1 250 ? -0.646 9.781 -19.286 1.00 92.94 250 PHE A O 1
ATOM 2137 N N . PHE A 1 251 ? 0.815 8.294 -20.111 1.00 90.12 251 PHE A N 1
ATOM 2138 C CA . PHE A 1 251 ? 1.537 8.166 -18.839 1.00 90.12 251 PHE A CA 1
ATOM 2139 C C . PHE A 1 251 ? 2.266 9.446 -18.454 1.00 90.12 251 PHE A C 1
ATOM 2141 O O . PHE A 1 251 ? 2.286 9.790 -17.275 1.00 90.12 251 PHE A O 1
ATOM 2148 N N . ASN A 1 252 ? 2.797 10.193 -19.422 1.00 89.94 252 ASN A N 1
ATOM 2149 C CA . ASN A 1 252 ? 3.365 11.507 -19.142 1.00 89.94 252 ASN A CA 1
ATOM 2150 C C . ASN A 1 252 ? 2.309 12.465 -18.574 1.00 89.94 252 ASN A C 1
ATOM 2152 O O . ASN A 1 252 ? 2.599 13.178 -17.616 1.00 89.94 252 ASN A O 1
ATOM 2156 N N . HIS A 1 253 ? 1.082 12.471 -19.100 1.00 90.88 253 HIS A N 1
ATOM 2157 C CA . HIS A 1 253 ? 0.002 13.300 -18.558 1.00 90.88 253 HIS A CA 1
ATOM 2158 C C . HIS A 1 253 ? -0.409 12.907 -17.135 1.00 90.88 253 HIS A C 1
ATOM 2160 O O . HIS A 1 253 ? -0.642 13.790 -16.306 1.00 90.88 253 HIS A O 1
ATOM 2166 N N . LEU A 1 254 ? -0.473 11.606 -16.842 1.00 90.06 254 LEU A N 1
ATOM 2167 C CA . LEU A 1 254 ? -0.788 11.107 -15.502 1.00 90.06 254 LEU A CA 1
ATOM 2168 C C . LEU A 1 254 ? 0.308 11.460 -14.490 1.00 90.06 254 LEU A C 1
ATOM 2170 O O . LEU A 1 254 ? 0.023 12.027 -13.437 1.00 90.06 254 LEU A O 1
ATOM 2174 N N . LEU A 1 255 ? 1.570 11.175 -14.822 1.00 88.00 255 LEU A N 1
ATOM 2175 C CA . LEU A 1 255 ? 2.709 11.421 -13.934 1.00 88.00 255 LEU A CA 1
ATOM 2176 C C . LEU A 1 255 ? 2.908 12.913 -13.651 1.00 88.00 255 LEU A C 1
ATOM 2178 O O . LEU A 1 255 ? 3.212 13.291 -12.526 1.00 88.00 255 LEU A O 1
ATOM 2182 N N . ASN A 1 256 ? 2.670 13.773 -14.643 1.00 86.94 256 ASN A N 1
ATOM 2183 C CA . ASN A 1 256 ? 2.758 15.223 -14.472 1.00 86.94 256 ASN A CA 1
ATOM 2184 C C . ASN A 1 256 ? 1.540 15.842 -13.766 1.00 86.94 256 ASN A C 1
ATOM 2186 O O . ASN A 1 256 ? 1.490 17.064 -13.633 1.00 86.94 256 ASN A O 1
ATOM 2190 N N . GLY A 1 257 ? 0.534 15.046 -13.382 1.00 84.12 257 GLY A N 1
ATOM 2191 C CA . GLY A 1 257 ? -0.701 15.543 -12.768 1.00 84.12 257 GLY A CA 1
ATOM 2192 C C . GLY A 1 257 ? -1.548 16.412 -13.705 1.00 84.12 257 GLY A C 1
ATOM 2193 O O . GLY A 1 257 ? -2.413 17.158 -13.252 1.00 84.12 257 GLY A O 1
ATOM 2194 N N . THR A 1 258 ? -1.302 16.352 -15.021 1.00 84.75 258 THR A N 1
ATOM 2195 C CA . THR A 1 258 ? -2.099 17.091 -16.016 1.00 84.75 258 THR A CA 1
ATOM 2196 C C . THR A 1 258 ? -3.487 16.477 -16.162 1.00 84.75 258 THR A C 1
ATOM 2198 O O . THR A 1 258 ? -4.457 17.190 -16.410 1.00 84.75 258 THR A O 1
ATOM 2201 N N . VAL A 1 259 ? -3.563 15.156 -15.990 1.00 85.38 259 VAL A N 1
ATOM 2202 C CA . VAL A 1 259 ? -4.800 14.394 -15.835 1.00 85.38 259 VAL A CA 1
ATOM 2203 C C . VAL A 1 259 ? -4.957 14.056 -14.357 1.00 85.38 259 VAL A C 1
ATOM 2205 O O . VAL A 1 259 ? -4.099 13.399 -13.771 1.00 85.38 259 VAL A O 1
ATOM 2208 N N . ASN A 1 260 ? -6.055 14.525 -13.780 1.00 87.25 260 ASN A N 1
ATOM 2209 C CA . ASN A 1 260 ? -6.462 14.337 -12.391 1.00 87.25 260 ASN A CA 1
ATOM 2210 C C . ASN A 1 260 ? -7.994 14.230 -12.337 1.00 87.25 260 ASN A C 1
ATOM 2212 O O . ASN A 1 260 ? -8.641 14.195 -13.388 1.00 87.25 260 ASN A O 1
ATOM 2216 N N . GLU A 1 261 ? -8.577 14.225 -11.144 1.00 85.56 261 GLU A N 1
ATOM 2217 C CA . GLU A 1 261 ? -10.014 14.063 -10.927 1.00 85.56 261 GLU A CA 1
ATOM 2218 C C . GLU A 1 261 ? -10.873 15.077 -11.684 1.00 85.56 261 GLU A C 1
ATOM 2220 O O . GLU A 1 261 ? -11.948 14.741 -12.178 1.00 85.56 261 GLU A O 1
ATOM 2225 N N . GLU A 1 262 ? -10.379 16.302 -11.836 1.00 87.56 262 GLU A N 1
ATOM 2226 C CA . GLU A 1 262 ? -11.094 17.401 -12.486 1.00 87.56 262 GLU A CA 1
ATOM 2227 C C . GLU A 1 262 ? -10.888 17.428 -14.007 1.00 87.56 262 GLU A C 1
ATOM 2229 O O . GLU A 1 262 ? -11.675 18.026 -14.742 1.00 87.56 262 GLU A O 1
ATOM 2234 N N . LYS A 1 263 ? -9.815 16.797 -14.499 1.00 90.88 263 LYS A N 1
ATOM 2235 C CA . LYS A 1 263 ? -9.345 16.907 -15.892 1.00 90.88 263 LYS A CA 1
ATOM 2236 C C . LYS A 1 263 ? -9.334 15.578 -16.643 1.00 90.88 263 LYS A C 1
ATOM 2238 O O . LYS A 1 263 ? -8.735 15.484 -17.714 1.00 90.88 263 LYS A O 1
ATOM 2243 N N . MET A 1 264 ? -10.010 14.548 -16.130 1.00 90.69 264 MET A N 1
ATOM 2244 C CA . MET A 1 264 ? -10.031 13.222 -16.762 1.00 90.69 264 MET A CA 1
ATOM 2245 C C . MET A 1 264 ? -10.548 13.251 -18.208 1.00 90.69 264 MET A C 1
ATOM 2247 O O . MET A 1 264 ? -10.031 12.516 -19.047 1.00 90.69 264 MET A O 1
ATOM 2251 N N . GLU A 1 265 ? -11.502 14.132 -18.519 1.00 92.31 265 GLU A N 1
ATOM 2252 C CA . GLU A 1 265 ? -12.148 14.235 -19.839 1.00 92.31 265 GLU A CA 1
ATOM 2253 C C . GLU A 1 265 ? -11.220 14.754 -20.953 1.00 92.31 265 GLU A C 1
ATOM 2255 O O . GLU A 1 265 ? -11.535 14.627 -22.138 1.00 92.31 265 GLU A O 1
ATOM 2260 N N . TRP A 1 266 ? -10.055 15.315 -20.609 1.00 92.62 266 TRP A N 1
ATOM 2261 C CA . TRP A 1 266 ? -9.135 15.896 -21.590 1.00 92.62 266 TRP A CA 1
ATOM 2262 C C . TRP A 1 266 ? -8.566 14.851 -22.552 1.00 92.62 266 TRP A C 1
ATOM 2264 O O . TRP A 1 266 ? -8.484 15.112 -23.749 1.00 92.62 266 TRP A O 1
ATOM 2274 N N . ILE A 1 267 ? -8.224 13.652 -22.069 1.00 93.69 267 ILE A N 1
ATOM 2275 C CA . ILE A 1 267 ? -7.688 12.588 -22.932 1.00 93.69 267 ILE A CA 1
ATOM 2276 C C . ILE A 1 267 ? -8.745 12.121 -23.951 1.00 93.69 267 ILE A C 1
ATOM 2278 O O . ILE A 1 267 ? -8.468 12.196 -25.149 1.00 93.69 267 ILE A O 1
ATOM 2282 N N . PRO A 1 268 ? -9.972 11.721 -23.555 1.00 92.31 268 PRO A N 1
ATOM 2283 C CA . PRO A 1 268 ? -11.031 11.423 -24.518 1.00 92.31 268 PRO A CA 1
ATOM 2284 C C . PRO A 1 268 ? -11.297 12.547 -25.521 1.00 92.31 268 PRO A C 1
ATOM 2286 O O . PRO A 1 268 ? -11.551 12.261 -26.690 1.00 92.31 268 PRO A O 1
ATOM 2289 N N . PHE A 1 269 ? -11.233 13.805 -25.075 1.00 89.62 269 PHE A N 1
ATOM 2290 C CA . PHE A 1 269 ? -11.433 14.969 -25.930 1.00 89.62 269 PHE A CA 1
ATOM 2291 C C . PHE A 1 269 ? -10.329 15.112 -26.987 1.00 89.62 269 PHE A C 1
ATOM 2293 O O . PHE A 1 269 ? -10.636 15.193 -28.176 1.00 89.62 269 PHE A O 1
ATOM 2300 N N . PHE A 1 270 ? -9.054 15.096 -26.584 1.00 89.44 270 PHE A N 1
ATOM 2301 C CA . PHE A 1 270 ? -7.929 15.293 -27.505 1.00 89.44 270 PHE A CA 1
ATOM 2302 C C . PHE A 1 270 ? -7.790 14.165 -28.529 1.00 89.44 270 PHE A C 1
ATOM 2304 O O . PHE A 1 270 ? -7.509 14.436 -29.694 1.00 89.44 270 PHE A O 1
ATOM 2311 N N . TYR A 1 271 ? -8.041 12.919 -28.122 1.00 90.88 271 TYR A N 1
ATOM 2312 C CA . TYR A 1 271 ? -7.955 11.756 -29.012 1.00 90.88 271 TYR A CA 1
ATOM 2313 C C . TYR A 1 271 ? -9.292 11.381 -29.665 1.00 90.88 271 TYR A C 1
ATOM 2315 O O . TYR A 1 271 ? -9.361 10.373 -30.364 1.00 90.88 271 TYR A O 1
ATOM 2323 N N . GLN A 1 272 ? -10.347 12.177 -29.448 1.00 93.19 272 GLN A N 1
ATOM 2324 C CA . GLN A 1 272 ? -11.675 11.999 -30.050 1.00 93.19 272 GLN A CA 1
ATOM 2325 C C . GLN A 1 272 ? -12.231 10.574 -29.889 1.00 93.19 272 GLN A C 1
ATOM 2327 O O . GLN A 1 272 ? -12.719 9.962 -30.839 1.00 93.19 272 GLN A O 1
ATOM 2332 N N . PHE A 1 273 ? -12.149 10.030 -28.675 1.00 96.38 273 PHE A N 1
ATOM 2333 C CA . PHE A 1 273 ? -12.611 8.672 -28.391 1.00 96.38 273 PHE A CA 1
ATOM 2334 C C . PHE A 1 273 ? -14.097 8.487 -28.706 1.00 96.38 273 PHE A C 1
ATOM 2336 O O . PHE A 1 273 ? -14.932 9.351 -28.417 1.00 96.38 273 PHE A O 1
ATOM 2343 N N . SER A 1 274 ? -14.456 7.308 -29.224 1.00 97.06 274 SER A N 1
ATOM 2344 C CA . SER A 1 274 ? -15.860 6.919 -29.307 1.00 97.06 274 SER A CA 1
ATOM 2345 C C . SER A 1 274 ? -16.485 6.882 -27.909 1.00 97.06 274 SER A C 1
ATOM 2347 O O . SER A 1 274 ? -15.819 6.584 -26.915 1.00 97.06 274 SER A O 1
ATOM 2349 N N . LYS A 1 275 ? -17.803 7.101 -27.802 1.00 96.38 275 LYS A N 1
ATOM 2350 C CA . LYS A 1 275 ? -18.490 7.036 -26.499 1.00 96.38 275 LYS A CA 1
ATOM 2351 C C . LYS A 1 275 ? -18.238 5.710 -25.748 1.00 96.38 275 LYS A C 1
ATOM 2353 O O . LYS A 1 275 ? -17.977 5.764 -24.542 1.00 96.38 275 LYS A O 1
ATOM 2358 N N . PRO A 1 276 ? -18.261 4.526 -26.400 1.00 97.50 276 PRO A N 1
ATOM 2359 C CA . PRO A 1 276 ? -17.862 3.274 -25.758 1.00 97.50 276 PRO A CA 1
ATOM 2360 C C . PRO A 1 276 ? -16.425 3.268 -25.224 1.00 97.50 276 PRO A C 1
ATOM 2362 O O . PRO A 1 276 ? -16.191 2.714 -24.148 1.00 97.50 276 PRO A O 1
ATOM 2365 N N . LEU A 1 277 ? -15.465 3.847 -25.951 1.00 97.44 277 LEU A N 1
ATOM 2366 C CA . LEU A 1 277 ? -14.074 3.921 -25.510 1.00 97.44 277 LEU A CA 1
ATOM 2367 C C . LEU A 1 277 ? -13.902 4.913 -24.357 1.00 97.44 277 LEU A C 1
ATOM 2369 O O . LEU A 1 277 ? -13.292 4.539 -23.357 1.00 97.44 277 LEU A O 1
ATOM 2373 N N . SER A 1 278 ? -14.522 6.095 -24.418 1.00 97.19 278 SER A N 1
ATOM 2374 C CA . SER A 1 278 ? -14.529 7.063 -23.312 1.00 97.19 278 SER A CA 1
ATOM 2375 C C . SER A 1 278 ? -15.085 6.441 -22.032 1.00 97.19 278 SER A C 1
ATOM 2377 O O . SER A 1 278 ? -14.512 6.603 -20.962 1.00 97.19 278 SER A O 1
ATOM 2379 N N . ASN A 1 279 ? -16.162 5.655 -22.112 1.00 97.06 279 ASN A N 1
ATOM 2380 C CA . ASN A 1 279 ? -16.706 4.974 -20.933 1.00 97.06 279 ASN A CA 1
ATOM 2381 C C . ASN A 1 279 ? -15.721 3.953 -20.332 1.00 97.06 279 ASN A C 1
ATOM 2383 O O . ASN A 1 279 ? -15.673 3.791 -19.114 1.00 97.06 279 ASN A O 1
ATOM 2387 N N . ARG A 1 280 ? -14.941 3.245 -21.163 1.00 98.00 280 ARG A N 1
ATOM 2388 C CA . ARG A 1 280 ? -13.899 2.320 -20.678 1.00 98.00 280 ARG A CA 1
ATOM 2389 C C . ARG A 1 280 ? -12.706 3.070 -20.099 1.00 98.00 280 ARG A C 1
ATOM 2391 O O . ARG A 1 280 ? -12.188 2.647 -19.074 1.00 98.00 280 ARG A O 1
ATOM 2398 N N . TYR A 1 281 ? -12.313 4.173 -20.727 1.00 97.31 281 TYR A N 1
ATOM 2399 C CA . TYR A 1 281 ? -11.267 5.060 -20.236 1.00 97.31 281 TYR A CA 1
ATOM 2400 C C . TYR A 1 281 ? -11.575 5.543 -18.815 1.00 97.31 281 TYR A C 1
ATOM 2402 O O . TYR A 1 281 ? -10.750 5.345 -17.934 1.00 97.31 281 TYR A O 1
ATOM 2410 N N . HIS A 1 282 ? -12.780 6.067 -18.564 1.00 96.38 282 HIS A N 1
ATOM 2411 C CA . HIS A 1 282 ? -13.161 6.564 -17.235 1.00 96.38 282 HIS A CA 1
ATOM 2412 C C . HIS A 1 282 ? -13.095 5.486 -16.153 1.00 96.38 282 HIS A C 1
ATOM 2414 O O . HIS A 1 282 ? -12.671 5.759 -15.036 1.00 96.38 282 HIS A O 1
ATOM 2420 N N . LYS A 1 283 ? -13.460 4.243 -16.489 1.00 97.00 283 LYS A N 1
ATOM 2421 C CA . LYS A 1 283 ? -13.321 3.111 -15.563 1.00 97.00 283 LYS A CA 1
ATOM 2422 C C . LYS A 1 283 ? -11.864 2.727 -15.323 1.00 97.00 283 LYS A C 1
ATOM 2424 O O . LYS A 1 283 ? -11.521 2.346 -14.216 1.00 97.00 283 LYS A O 1
ATOM 2429 N N . ALA A 1 284 ? -11.023 2.804 -16.350 1.00 97.19 284 ALA A N 1
ATOM 2430 C CA . ALA A 1 284 ? -9.625 2.405 -16.269 1.00 97.19 284 ALA A CA 1
ATOM 2431 C C . ALA A 1 284 ? -8.741 3.448 -15.575 1.00 97.19 284 ALA A C 1
ATOM 2433 O O . ALA A 1 284 ? -7.934 3.085 -14.727 1.00 97.19 284 ALA A O 1
ATOM 2434 N N . VAL A 1 285 ? -8.875 4.731 -15.927 1.00 96.00 285 VAL A N 1
ATOM 2435 C CA . VAL A 1 285 ? -7.957 5.791 -15.480 1.00 96.00 285 VAL A CA 1
ATOM 2436 C C . VAL A 1 285 ? -7.947 5.936 -13.961 1.00 96.00 285 VAL A C 1
ATOM 2438 O O . VAL A 1 285 ? -6.878 6.023 -13.365 1.00 96.00 285 VAL A O 1
ATOM 2441 N N . VAL A 1 286 ? -9.116 5.836 -13.321 1.00 95.88 286 VAL A N 1
ATOM 2442 C CA . VAL A 1 286 ? -9.240 5.945 -11.860 1.00 95.88 286 VAL A CA 1
ATOM 2443 C C . VAL A 1 286 ? -8.674 4.747 -11.098 1.00 95.88 286 VAL A C 1
ATOM 2445 O O . VAL A 1 286 ? -8.564 4.811 -9.878 1.00 95.88 286 VAL A O 1
ATOM 2448 N N . GLN A 1 287 ? -8.325 3.661 -11.796 1.00 95.88 287 GLN A N 1
ATOM 2449 C CA . GLN A 1 287 ? -7.744 2.444 -11.222 1.00 95.88 287 GLN A CA 1
ATOM 2450 C C . GLN A 1 287 ? -6.211 2.421 -11.317 1.00 95.88 287 GLN A C 1
ATOM 2452 O O . GLN A 1 287 ? -5.580 1.547 -10.728 1.00 95.88 287 GLN A O 1
ATOM 2457 N N . ILE A 1 288 ? -5.591 3.363 -12.035 1.00 95.62 288 ILE A N 1
ATOM 2458 C CA . ILE A 1 288 ? -4.133 3.411 -12.192 1.00 95.62 288 ILE A CA 1
ATOM 2459 C C . ILE A 1 288 ? -3.505 3.962 -10.910 1.00 95.62 288 ILE A C 1
ATOM 2461 O O . ILE A 1 288 ? -3.816 5.077 -10.499 1.00 95.62 288 ILE A O 1
ATOM 2465 N N . ALA A 1 289 ? -2.607 3.185 -10.302 1.00 94.81 289 ALA A N 1
ATOM 2466 C CA . ALA A 1 289 ? -1.771 3.621 -9.187 1.00 94.81 289 ALA A CA 1
ATOM 2467 C C . ALA A 1 289 ? -0.779 4.703 -9.637 1.00 94.81 289 ALA A C 1
ATOM 2469 O O . ALA A 1 289 ? -0.098 4.530 -10.652 1.00 94.81 289 ALA A O 1
ATOM 2470 N N . LEU A 1 290 ? -0.691 5.809 -8.893 1.00 92.81 290 LEU A N 1
ATOM 2471 C CA . LEU A 1 290 ? 0.112 6.968 -9.287 1.00 92.81 290 LEU A CA 1
ATOM 2472 C C . LEU A 1 290 ? 0.953 7.530 -8.127 1.00 92.81 290 LEU A C 1
ATOM 2474 O O . LEU A 1 290 ? 0.478 7.596 -6.989 1.00 92.81 290 LEU A O 1
ATOM 2478 N N . PRO A 1 291 ? 2.159 8.059 -8.419 1.00 93.44 291 PRO A N 1
ATOM 2479 C CA . PRO A 1 291 ? 3.019 8.692 -7.416 1.00 93.44 291 PRO A CA 1
ATOM 2480 C C . PRO A 1 291 ? 2.365 9.860 -6.669 1.00 93.44 291 PRO A C 1
ATOM 2482 O O . PRO A 1 291 ? 2.629 10.068 -5.480 1.00 93.44 291 PRO A O 1
ATOM 2485 N N . ASN A 1 292 ? 1.493 10.592 -7.369 1.00 90.62 292 ASN A N 1
ATOM 2486 C CA . ASN A 1 292 ? 0.775 11.767 -6.873 1.00 90.62 292 ASN A CA 1
ATOM 2487 C C . ASN A 1 292 ? -0.168 11.434 -5.704 1.00 90.62 292 ASN A C 1
ATOM 2489 O O . ASN A 1 292 ? -0.341 12.258 -4.814 1.00 90.62 292 ASN A O 1
ATOM 2493 N N . TYR A 1 293 ? -0.688 10.202 -5.655 1.00 91.81 293 TYR A N 1
ATOM 2494 C CA . TYR A 1 293 ? -1.561 9.700 -4.586 1.00 91.81 293 TYR A CA 1
ATOM 2495 C C . TYR A 1 293 ? -0.842 8.678 -3.700 1.00 91.81 293 TYR A C 1
ATOM 2497 O O . TYR A 1 293 ? -1.446 7.711 -3.246 1.00 91.81 293 TYR A O 1
ATOM 2505 N N . TYR A 1 294 ? 0.467 8.846 -3.485 1.00 92.38 294 TYR A N 1
ATOM 2506 C CA . TYR A 1 294 ? 1.268 7.943 -2.647 1.00 92.38 294 TYR A CA 1
ATOM 2507 C C . TYR A 1 294 ? 1.150 6.465 -3.071 1.00 92.38 294 TYR A C 1
ATOM 2509 O O . TYR A 1 294 ? 1.026 5.579 -2.232 1.00 92.38 294 TYR A O 1
ATOM 2517 N N . GLY A 1 295 ? 1.139 6.196 -4.383 1.00 93.50 295 GLY A N 1
ATOM 2518 C CA . GLY A 1 295 ? 1.020 4.839 -4.925 1.00 93.50 295 GLY A CA 1
ATOM 2519 C C . GLY A 1 295 ? -0.404 4.274 -4.945 1.00 93.50 295 GLY A C 1
ATOM 2520 O O . GLY A 1 295 ? -0.592 3.141 -5.385 1.00 93.50 295 GLY A O 1
ATOM 2521 N N . LEU A 1 296 ? -1.410 5.044 -4.520 1.00 93.62 296 LEU A N 1
ATOM 2522 C CA . LEU A 1 296 ? -2.824 4.697 -4.660 1.00 93.62 296 LEU A CA 1
ATOM 2523 C C . LEU A 1 296 ? -3.354 5.079 -6.049 1.00 93.62 296 LEU A C 1
ATOM 2525 O O . LEU A 1 296 ? -2.771 5.892 -6.770 1.00 93.62 296 LEU A O 1
ATOM 2529 N N . SER A 1 297 ? -4.489 4.490 -6.419 1.00 93.75 297 SER A N 1
ATOM 2530 C CA . SER A 1 297 ? -5.307 4.957 -7.539 1.00 93.75 297 SER A CA 1
ATOM 2531 C C . SER A 1 297 ? -6.260 6.070 -7.093 1.00 93.75 297 SER A C 1
ATOM 2533 O O . SER A 1 297 ? -6.554 6.173 -5.903 1.00 93.75 297 SER A O 1
ATOM 2535 N N . MET A 1 298 ? -6.782 6.880 -8.022 1.00 92.81 298 MET A N 1
ATOM 2536 C CA . MET A 1 298 ? -7.744 7.951 -7.691 1.00 92.81 298 MET A CA 1
ATOM 2537 C C . MET A 1 298 ? -8.989 7.403 -6.973 1.00 92.81 298 MET A C 1
ATOM 2539 O O . MET A 1 298 ? -9.443 7.973 -5.986 1.00 92.81 298 MET A O 1
ATOM 2543 N N . ASP A 1 299 ? -9.515 6.259 -7.426 1.00 93.00 299 ASP A N 1
ATOM 2544 C CA . ASP A 1 299 ? -10.667 5.599 -6.797 1.00 93.00 299 ASP A CA 1
ATOM 2545 C C . ASP A 1 299 ? -10.350 5.139 -5.365 1.00 93.00 299 ASP A C 1
ATOM 2547 O O . ASP A 1 299 ? -11.139 5.364 -4.446 1.00 93.00 299 ASP A O 1
ATOM 2551 N N . MET A 1 300 ? -9.180 4.529 -5.145 1.00 91.62 300 MET A N 1
ATOM 2552 C CA . MET A 1 300 ? -8.773 4.103 -3.804 1.00 91.62 300 MET A CA 1
ATOM 2553 C C . MET A 1 300 ? -8.498 5.301 -2.892 1.00 91.62 300 MET A C 1
ATOM 2555 O O . MET A 1 300 ? -8.910 5.291 -1.735 1.00 91.62 300 MET A O 1
ATOM 2559 N N . TYR A 1 301 ? -7.841 6.336 -3.412 1.00 92.38 301 TYR A N 1
ATOM 2560 C CA . TYR A 1 301 ? -7.571 7.568 -2.684 1.00 92.38 301 TYR A CA 1
ATOM 2561 C C . TYR A 1 301 ? -8.871 8.235 -2.225 1.00 92.38 301 TYR A C 1
ATOM 2563 O O . TYR A 1 301 ? -9.022 8.519 -1.038 1.00 92.38 301 TYR A O 1
ATOM 2571 N N . GLN A 1 302 ? -9.848 8.397 -3.126 1.00 91.38 302 GLN A N 1
ATOM 2572 C CA . GLN A 1 302 ? -11.144 8.982 -2.786 1.00 91.38 302 GLN A CA 1
ATOM 2573 C C . GLN A 1 302 ? -11.871 8.156 -1.719 1.00 91.38 302 GLN A C 1
ATOM 2575 O O . GLN A 1 302 ? -12.343 8.713 -0.731 1.00 91.38 302 GLN A O 1
ATOM 2580 N N . LYS A 1 303 ? -11.875 6.821 -1.846 1.00 89.88 303 LYS A N 1
ATOM 2581 C CA . LYS A 1 303 ? -12.435 5.931 -0.816 1.00 89.88 303 LYS A CA 1
ATOM 2582 C C . LYS A 1 303 ? -11.763 6.133 0.539 1.00 89.88 303 LYS A C 1
ATOM 2584 O O . LYS A 1 303 ? -12.452 6.186 1.550 1.00 89.88 303 LYS A O 1
ATOM 2589 N N . MET A 1 304 ? -10.437 6.239 0.582 1.00 89.00 304 MET A N 1
ATOM 2590 C CA . MET A 1 304 ? -9.704 6.446 1.834 1.00 89.00 304 MET A CA 1
ATOM 2591 C C . MET A 1 304 ? -9.970 7.822 2.445 1.00 89.00 304 MET A C 1
ATOM 2593 O O . MET A 1 304 ? -10.135 7.923 3.660 1.00 89.00 304 MET A O 1
ATOM 2597 N N . LYS A 1 305 ? -10.088 8.855 1.611 1.00 89.62 305 LYS A N 1
ATOM 2598 C CA . LYS A 1 305 ? -10.459 10.203 2.038 1.00 89.62 305 LYS A CA 1
ATOM 2599 C C . LYS A 1 305 ? -11.865 10.248 2.634 1.00 89.62 305 LYS A C 1
ATOM 2601 O O . LYS A 1 305 ? -12.051 10.768 3.732 1.00 89.62 305 LYS A O 1
ATOM 2606 N N . ASP A 1 306 ? -12.839 9.641 1.961 1.00 88.56 306 ASP A N 1
ATOM 2607 C CA . ASP A 1 306 ? -14.218 9.566 2.451 1.00 88.56 306 ASP A CA 1
ATOM 2608 C C . ASP A 1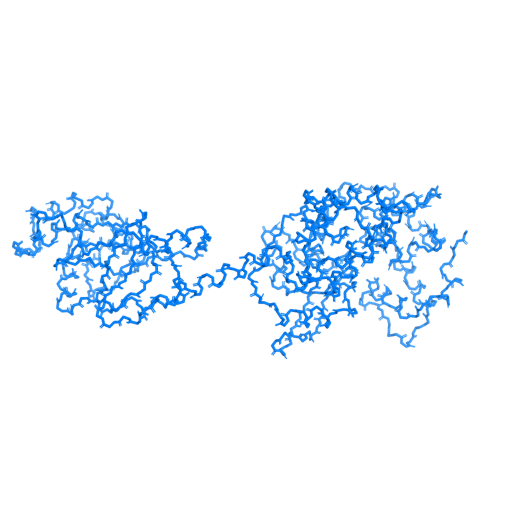 306 ? -14.297 8.801 3.781 1.00 88.56 306 ASP A C 1
ATOM 2610 O O . ASP A 1 306 ? -15.012 9.210 4.697 1.00 88.56 306 ASP A O 1
ATOM 2614 N N . GLN A 1 307 ? -13.509 7.728 3.920 1.00 85.00 307 GLN A N 1
ATOM 2615 C CA . GLN A 1 307 ? -13.375 6.961 5.162 1.00 85.00 307 GLN A CA 1
ATOM 2616 C C . GLN A 1 307 ? -12.790 7.795 6.302 1.00 85.00 307 GLN A C 1
ATOM 2618 O O . GLN A 1 307 ? -13.341 7.803 7.403 1.00 85.00 307 GLN A O 1
ATOM 2623 N N . ALA A 1 308 ? -11.690 8.507 6.053 1.00 83.94 308 ALA A N 1
ATOM 2624 C CA . ALA A 1 308 ? -11.056 9.358 7.052 1.00 83.94 308 ALA A CA 1
ATOM 2625 C C . ALA A 1 308 ? -12.016 10.456 7.533 1.00 83.94 308 ALA A C 1
ATOM 2627 O O . ALA A 1 308 ? -12.214 10.615 8.738 1.00 83.94 308 ALA A O 1
ATOM 2628 N N . HIS A 1 309 ? -12.689 11.132 6.599 1.00 85.88 309 HIS A N 1
ATOM 2629 C CA . HIS A 1 309 ? -13.658 12.178 6.912 1.00 85.88 309 HIS A CA 1
ATOM 2630 C C . HIS A 1 309 ? -14.884 11.647 7.671 1.00 85.88 309 HIS A C 1
ATOM 2632 O O . HIS A 1 309 ? -15.393 12.302 8.582 1.00 85.88 309 HIS A O 1
ATOM 2638 N N . PHE A 1 310 ? -15.365 10.446 7.333 1.00 84.38 310 PHE A N 1
ATOM 2639 C CA . PHE A 1 310 ? -16.430 9.791 8.091 1.00 84.38 310 PHE A CA 1
ATOM 2640 C C . PHE A 1 310 ? -15.987 9.485 9.525 1.00 84.38 310 PHE A C 1
ATOM 2642 O O . PHE A 1 310 ? -16.690 9.835 10.469 1.00 84.38 310 PHE A O 1
ATOM 2649 N N . ASN A 1 311 ? -14.803 8.897 9.702 1.00 82.62 311 ASN A N 1
ATOM 2650 C CA . ASN A 1 311 ? -14.281 8.554 11.025 1.00 82.62 311 ASN A CA 1
ATOM 2651 C C . ASN A 1 311 ? -14.045 9.805 11.888 1.00 82.62 311 ASN A C 1
ATOM 2653 O O . ASN A 1 311 ? -14.271 9.773 13.095 1.00 82.62 311 ASN A O 1
ATOM 2657 N N . GLU A 1 312 ? -13.651 10.929 11.287 1.00 83.88 312 GLU A N 1
ATOM 2658 C CA . GLU A 1 312 ? -13.553 12.211 11.988 1.00 83.88 312 GLU A CA 1
ATOM 2659 C C . GLU A 1 312 ? -14.921 12.712 12.475 1.00 83.88 312 GLU A C 1
ATOM 2661 O O . GLU A 1 312 ? -15.049 13.096 13.637 1.00 83.88 312 GLU A O 1
ATOM 2666 N N . LYS A 1 313 ? -15.968 12.630 11.640 1.00 84.12 313 LYS A N 1
ATOM 2667 C CA . LYS A 1 313 ? -17.344 12.953 12.062 1.00 84.12 313 LYS A CA 1
ATOM 2668 C C . LYS A 1 313 ? -17.813 12.089 13.228 1.00 84.12 313 LYS A C 1
ATOM 2670 O O . LYS A 1 313 ? -18.494 12.597 14.111 1.00 84.12 313 LYS A O 1
ATOM 2675 N N . LEU A 1 314 ? -17.438 10.809 13.258 1.00 80.69 314 LEU A N 1
ATOM 2676 C CA . LEU A 1 314 ? -17.742 9.942 14.399 1.00 80.69 314 LEU A CA 1
ATOM 2677 C C . LEU A 1 314 ? -17.050 10.407 15.669 1.00 80.69 314 LEU A C 1
ATOM 2679 O O . LEU A 1 314 ? -17.675 10.481 16.721 1.00 80.69 314 LEU A O 1
ATOM 2683 N N . ARG A 1 315 ? -15.772 10.773 15.573 1.00 85.56 315 ARG A N 1
ATOM 2684 C CA . ARG A 1 315 ? -15.021 11.265 16.730 1.00 85.56 315 ARG A CA 1
ATOM 2685 C C . ARG A 1 315 ? -15.601 12.561 17.285 1.00 85.56 315 ARG A C 1
ATOM 2687 O O . ARG A 1 315 ? -15.534 12.762 18.493 1.00 85.56 315 ARG A O 1
ATOM 2694 N N . GLN A 1 316 ? -16.215 13.393 16.443 1.00 87.62 316 GLN A N 1
ATOM 2695 C CA . GLN A 1 316 ? -16.922 14.608 16.863 1.00 87.62 316 GLN A CA 1
ATOM 2696 C C . GLN A 1 316 ? -18.202 14.335 17.673 1.00 87.62 316 GLN A C 1
ATOM 2698 O O . GLN A 1 316 ? -18.718 15.261 18.292 1.00 87.62 316 GLN A O 1
ATOM 2703 N N . LEU A 1 317 ? -18.705 13.094 17.707 1.00 86.00 317 LEU A N 1
ATOM 2704 C CA . LEU A 1 317 ? -19.804 12.703 18.601 1.00 86.00 317 LEU A CA 1
ATOM 2705 C C . LEU A 1 317 ? -19.357 12.594 20.061 1.00 86.00 317 LEU A C 1
ATOM 2707 O O . LEU A 1 317 ? -20.206 12.575 20.947 1.00 86.00 317 LEU A O 1
ATOM 2711 N N . ASN A 1 318 ? -18.050 12.482 20.321 1.00 92.25 318 ASN A N 1
ATOM 2712 C CA . ASN A 1 318 ? -17.553 12.374 21.684 1.00 92.25 318 ASN A CA 1
ATOM 2713 C C . ASN A 1 318 ? -17.762 13.684 22.444 1.00 92.25 318 ASN A C 1
ATOM 2715 O O . ASN A 1 318 ? -17.284 14.747 22.045 1.00 92.25 318 ASN A O 1
ATOM 2719 N N . GLU A 1 319 ? -18.400 13.570 23.600 1.00 94.00 319 GLU A N 1
ATOM 2720 C CA . GLU A 1 319 ? -18.520 14.630 24.586 1.00 94.00 319 GLU A CA 1
ATOM 2721 C C . GLU A 1 319 ? -17.586 14.346 25.773 1.00 94.00 319 GLU A C 1
ATOM 2723 O O . GLU A 1 319 ? -17.561 13.211 26.261 1.00 94.00 319 GLU A O 1
ATOM 2728 N N . PRO A 1 320 ? -16.867 15.357 26.302 1.00 94.00 320 PRO A N 1
ATOM 2729 C CA . PRO A 1 320 ? -16.103 15.200 27.534 1.00 94.00 320 PRO A CA 1
ATOM 2730 C C . PRO A 1 320 ? -16.991 14.709 28.681 1.00 94.00 320 PRO A C 1
ATOM 2732 O O . PRO A 1 320 ? -18.031 15.305 28.996 1.00 94.00 320 PRO A O 1
ATOM 2735 N N . GLN A 1 321 ? -16.577 13.627 29.329 1.00 96.00 321 GLN A N 1
ATOM 2736 C CA . GLN A 1 321 ? -17.341 13.008 30.396 1.00 96.00 321 GLN A CA 1
ATOM 2737 C C . GLN A 1 321 ? -17.196 13.815 31.688 1.00 96.00 321 GLN A C 1
ATOM 2739 O O . GLN A 1 321 ? -16.099 14.155 32.127 1.00 96.00 321 GLN A O 1
ATOM 2744 N N . THR A 1 322 ? -18.322 14.095 32.348 1.00 94.06 322 THR A N 1
ATOM 2745 C CA . THR A 1 322 ? -18.334 14.821 33.637 1.00 94.06 322 THR A CA 1
ATOM 2746 C C . THR A 1 322 ? -18.910 14.003 34.783 1.00 94.06 322 THR A C 1
ATOM 2748 O O . THR A 1 322 ? -18.641 14.289 35.942 1.00 94.06 322 THR A O 1
ATOM 2751 N N . ASN A 1 323 ? -19.729 13.001 34.471 1.00 93.38 323 ASN A N 1
ATOM 2752 C CA . ASN A 1 323 ? -20.442 12.196 35.461 1.00 93.38 323 ASN A CA 1
ATOM 2753 C C . ASN A 1 323 ? -20.629 10.771 34.927 1.00 93.38 323 ASN A C 1
ATOM 2755 O O . ASN A 1 323 ? -21.714 10.199 35.014 1.00 93.38 323 ASN A O 1
ATOM 2759 N N . ALA A 1 324 ? -19.598 10.220 34.285 1.00 96.44 324 ALA A N 1
ATOM 2760 C CA . ALA A 1 324 ? -19.641 8.906 33.657 1.00 96.44 324 ALA A CA 1
ATOM 2761 C C . ALA A 1 324 ? -19.000 7.805 34.502 1.00 96.44 324 ALA A C 1
ATOM 2763 O O . ALA A 1 324 ? -18.827 6.705 34.001 1.00 96.44 324 ALA A O 1
ATOM 2764 N N . CYS A 1 325 ? -18.722 8.046 35.782 1.00 96.50 325 CYS A N 1
ATOM 2765 C CA . CYS A 1 325 ? -18.284 7.040 36.743 1.00 96.50 325 CYS A CA 1
ATOM 2766 C C . CYS A 1 325 ? -19.223 6.989 37.957 1.00 96.50 325 CYS A C 1
ATOM 2768 O O . CYS A 1 325 ? -20.057 7.877 38.157 1.00 96.50 325 CYS A O 1
ATOM 2770 N N . ILE A 1 326 ? -19.141 5.918 38.743 1.00 96.62 326 ILE A N 1
ATOM 2771 C CA . ILE A 1 326 ? -19.868 5.805 40.013 1.00 96.62 326 ILE A CA 1
ATOM 2772 C C . ILE A 1 326 ? -19.129 6.550 41.137 1.00 96.62 326 ILE A C 1
ATOM 2774 O O . ILE A 1 326 ? -17.967 6.931 41.009 1.00 96.62 326 ILE A O 1
ATOM 2778 N N . GLU A 1 327 ? -19.810 6.791 42.257 1.00 95.06 327 GLU A N 1
ATOM 2779 C CA . GLU A 1 327 ? -19.203 7.476 43.399 1.00 95.06 327 GLU A CA 1
ATOM 2780 C C . GLU A 1 327 ? -18.147 6.603 44.093 1.00 95.06 327 GLU A C 1
ATOM 2782 O O . GLU A 1 327 ? -18.268 5.382 44.161 1.00 95.06 327 GLU A O 1
ATOM 2787 N N . GLN A 1 328 ? -17.155 7.221 44.738 1.00 93.94 328 GLN A N 1
ATOM 2788 C CA . GLN A 1 328 ? -16.061 6.494 45.398 1.00 93.94 328 GLN A CA 1
ATOM 2789 C C . GLN A 1 328 ? -16.539 5.460 46.438 1.00 93.94 328 GLN A C 1
ATOM 2791 O O . GLN A 1 328 ? -15.926 4.404 46.610 1.00 93.94 328 GLN A O 1
ATOM 2796 N N . LYS A 1 329 ? -17.633 5.749 47.154 1.00 95.12 329 LYS A N 1
ATOM 2797 C CA . LYS A 1 329 ? -18.234 4.808 48.112 1.00 95.12 329 LYS A CA 1
ATOM 2798 C C . LYS A 1 329 ? -18.777 3.560 47.409 1.00 95.12 329 LYS A C 1
ATOM 2800 O O . LYS A 1 329 ? -18.579 2.453 47.910 1.00 95.12 329 LYS A O 1
ATOM 2805 N N . ASP A 1 330 ? -19.424 3.757 46.268 1.00 96.25 330 ASP A N 1
ATOM 2806 C CA . ASP A 1 330 ? -19.960 2.700 45.418 1.00 96.25 330 ASP A CA 1
ATOM 2807 C C . ASP A 1 330 ? -18.820 1.878 44.802 1.00 96.25 330 ASP A C 1
ATOM 2809 O O . ASP A 1 330 ? -18.858 0.653 44.876 1.00 96.25 330 ASP A O 1
ATOM 2813 N N . THR A 1 331 ? -17.745 2.518 44.336 1.00 95.88 331 THR A N 1
ATOM 2814 C CA . THR A 1 331 ? -16.550 1.825 43.824 1.00 95.88 331 THR A CA 1
ATOM 2815 C C . THR A 1 331 ? -15.887 0.940 44.878 1.00 95.88 331 THR A C 1
ATOM 2817 O O . THR A 1 331 ? -15.548 -0.212 44.610 1.00 95.88 331 THR A O 1
ATOM 2820 N N . ARG A 1 332 ? -15.738 1.432 46.115 1.00 95.69 332 ARG A N 1
ATOM 2821 C CA . ARG A 1 332 ? -15.186 0.628 47.222 1.00 95.69 332 ARG A CA 1
ATOM 2822 C C . ARG A 1 332 ? -16.066 -0.574 47.551 1.00 95.69 332 ARG A C 1
ATOM 2824 O O . ARG A 1 332 ? -15.541 -1.643 47.856 1.00 95.69 332 ARG A O 1
ATOM 2831 N N . LEU A 1 333 ? -17.388 -0.401 47.512 1.00 96.38 333 LEU A N 1
ATOM 2832 C CA . LEU A 1 333 ? -18.321 -1.506 47.703 1.00 96.38 333 LEU A CA 1
ATOM 2833 C C . LEU A 1 333 ? -18.196 -2.516 46.560 1.00 96.38 333 LEU A C 1
ATOM 2835 O O . LEU A 1 333 ? -18.067 -3.703 46.838 1.00 96.38 333 LEU A O 1
ATOM 2839 N N . PHE A 1 334 ? -18.170 -2.049 45.312 1.00 97.06 334 PHE A N 1
ATOM 2840 C CA . PHE A 1 334 ? -17.994 -2.896 44.141 1.00 97.06 334 PHE A CA 1
ATOM 2841 C C . PHE A 1 334 ? -16.734 -3.758 44.252 1.00 97.06 334 PHE A C 1
ATOM 2843 O O . PHE A 1 334 ? -16.841 -4.982 44.244 1.00 97.06 334 PHE A O 1
ATOM 2850 N N . TYR A 1 335 ? -15.562 -3.150 44.464 1.00 95.75 335 TYR A N 1
ATOM 2851 C CA . TYR A 1 335 ? -14.315 -3.907 44.582 1.00 95.75 335 TYR A CA 1
ATOM 2852 C C . TYR A 1 335 ? -14.334 -4.893 45.741 1.00 95.75 335 TYR A C 1
ATOM 2854 O O . TYR A 1 335 ? -13.884 -6.022 45.578 1.00 95.75 335 TYR A O 1
ATOM 2862 N N . LYS A 1 336 ? -14.901 -4.512 46.891 1.00 95.88 336 LYS A N 1
ATOM 2863 C CA . LYS A 1 336 ? -15.040 -5.428 48.026 1.00 95.88 336 LYS A CA 1
ATOM 2864 C C . LYS A 1 336 ? -15.835 -6.682 47.650 1.00 95.88 336 LYS A C 1
ATOM 2866 O O . LYS A 1 336 ? -15.451 -7.772 48.058 1.00 95.88 336 LYS A O 1
ATOM 2871 N N . LEU A 1 337 ? -16.938 -6.532 46.919 1.00 97.06 337 LEU A N 1
ATOM 2872 C CA . LEU A 1 337 ? -17.785 -7.656 46.521 1.00 97.06 337 LEU A CA 1
ATOM 2873 C C . LEU A 1 337 ? -17.138 -8.462 45.387 1.00 97.06 337 LEU A C 1
ATOM 2875 O O . LEU A 1 337 ? -16.987 -9.674 45.516 1.00 97.06 337 LEU A O 1
ATOM 2879 N N . TYR A 1 338 ? -16.686 -7.800 44.322 1.00 96.44 338 TYR A N 1
ATOM 2880 C CA . TYR A 1 338 ? -16.126 -8.462 43.144 1.00 96.44 338 TYR A CA 1
ATOM 2881 C C . TYR A 1 338 ? -14.815 -9.198 43.447 1.00 96.44 338 TYR A C 1
ATOM 2883 O O . TYR A 1 338 ? -14.682 -10.377 43.136 1.00 96.44 338 TYR A O 1
ATOM 2891 N N . PHE A 1 339 ? -13.870 -8.575 44.158 1.00 95.88 339 PHE A N 1
ATOM 2892 C CA . PHE A 1 339 ? -12.627 -9.269 44.515 1.00 95.88 339 PHE A CA 1
ATOM 2893 C C . PHE A 1 339 ? -12.864 -10.409 45.502 1.00 95.88 339 PHE A C 1
ATOM 2895 O O . PHE A 1 339 ? -12.145 -11.397 45.455 1.00 95.88 339 PHE A O 1
ATOM 2902 N N . SER A 1 340 ? -13.888 -10.330 46.358 1.00 96.88 340 SER A N 1
ATOM 2903 C CA . SER A 1 340 ? -14.180 -11.432 47.280 1.00 96.88 340 SER A CA 1
ATOM 2904 C C . SER A 1 340 ? -14.683 -12.694 46.573 1.00 96.88 340 SER A C 1
ATOM 2906 O O . SER A 1 340 ? -14.370 -13.793 47.024 1.00 96.88 340 SER A O 1
ATOM 2908 N N . ILE A 1 341 ? -15.432 -12.559 45.468 1.00 96.56 341 ILE A N 1
ATOM 2909 C CA . ILE A 1 341 ? -15.831 -13.719 44.664 1.00 96.56 341 ILE A CA 1
ATOM 2910 C C . ILE A 1 341 ? -14.652 -14.232 43.833 1.00 96.56 341 ILE A C 1
ATOM 2912 O O . ILE A 1 341 ? -14.458 -15.440 43.764 1.00 96.56 341 ILE A O 1
ATOM 2916 N N . LEU A 1 342 ? -13.797 -13.351 43.300 1.00 96.31 342 LEU A N 1
ATOM 2917 C CA . LEU A 1 342 ? -12.562 -13.772 42.629 1.00 96.31 342 LEU A CA 1
ATOM 2918 C C . LEU A 1 342 ? -11.601 -14.508 43.584 1.00 96.31 342 LEU A C 1
ATOM 2920 O O . LEU A 1 342 ? -11.008 -15.508 43.191 1.00 96.31 342 LEU A O 1
ATOM 2924 N N . ASP A 1 343 ? -11.488 -14.076 44.844 1.00 96.44 343 ASP A N 1
ATOM 2925 C CA . ASP A 1 343 ? -10.704 -14.765 45.885 1.00 96.44 343 ASP A CA 1
ATOM 2926 C C . ASP A 1 343 ? -11.264 -16.158 46.182 1.00 96.44 343 ASP A C 1
ATOM 2928 O O . ASP A 1 343 ? -10.519 -17.134 46.265 1.00 96.44 343 ASP A O 1
ATOM 2932 N N . TYR A 1 344 ? -12.595 -16.269 46.259 1.00 95.75 344 TYR A N 1
ATOM 2933 C CA . TYR A 1 344 ? -13.271 -17.556 46.385 1.00 95.75 344 TYR A CA 1
ATOM 2934 C C . TYR A 1 344 ? -12.950 -18.466 45.196 1.00 95.75 344 TYR A C 1
ATOM 2936 O O . TYR A 1 344 ? -12.494 -19.581 45.424 1.00 95.75 344 TYR A O 1
ATOM 2944 N N . VAL A 1 345 ? -13.087 -17.994 43.952 1.00 95.69 345 VAL A N 1
ATOM 2945 C CA . VAL A 1 345 ? -12.722 -18.762 42.744 1.00 95.69 345 VAL A CA 1
ATOM 2946 C C . VAL A 1 345 ? -11.260 -19.212 42.803 1.00 95.69 345 VAL A C 1
ATOM 2948 O O . VAL A 1 345 ? -10.967 -20.393 42.615 1.00 95.69 345 VAL A O 1
ATOM 2951 N N . ASN A 1 346 ? -10.341 -18.304 43.144 1.00 95.69 346 ASN A N 1
ATOM 2952 C CA . ASN A 1 346 ? -8.916 -18.613 43.237 1.00 95.69 346 ASN A CA 1
ATOM 2953 C C . ASN A 1 346 ? -8.607 -19.664 44.315 1.00 95.69 346 ASN A C 1
ATOM 2955 O O . ASN A 1 346 ? -7.682 -20.457 44.149 1.00 95.69 346 ASN A O 1
ATOM 2959 N N . SER A 1 347 ? -9.396 -19.725 45.393 1.00 92.69 347 SER A N 1
ATOM 2960 C CA . SER A 1 347 ? -9.220 -20.741 46.435 1.00 92.69 347 SER A CA 1
ATOM 2961 C C . SER A 1 347 ? -9.448 -22.174 45.930 1.00 92.69 347 SER A C 1
ATOM 2963 O O . SER A 1 347 ? -8.787 -23.089 46.428 1.00 92.69 347 SER A O 1
ATOM 2965 N N . PHE A 1 348 ? -10.291 -22.371 44.906 1.00 87.62 348 PHE A N 1
ATOM 2966 C CA . PHE A 1 348 ? -10.521 -23.682 44.277 1.00 87.62 348 PHE A CA 1
ATOM 2967 C C . PHE A 1 348 ? -9.596 -23.925 43.092 1.00 87.62 348 PHE A C 1
ATOM 2969 O O . PHE A 1 348 ? -8.978 -24.981 43.004 1.00 87.62 348 PHE A O 1
ATOM 2976 N N . GLU A 1 349 ? -9.505 -22.950 42.190 1.00 90.12 349 GLU A N 1
ATOM 2977 C CA . GLU A 1 349 ? -8.847 -23.122 40.892 1.00 90.12 349 GLU A CA 1
ATOM 2978 C C . GLU A 1 349 ? -7.325 -22.927 40.975 1.00 90.12 349 GLU A C 1
ATOM 2980 O O . GLU A 1 349 ? -6.597 -23.370 40.092 1.00 90.12 349 GLU A O 1
ATOM 2985 N N . GLN A 1 350 ? -6.829 -22.282 42.043 1.00 90.62 350 GLN A N 1
ATOM 2986 C CA . GLN A 1 350 ? -5.402 -22.039 42.296 1.00 90.62 350 GLN A CA 1
ATOM 2987 C C . GLN A 1 350 ? -4.669 -21.398 41.100 1.00 90.62 350 GLN A C 1
ATOM 2989 O O . GLN A 1 350 ? -3.484 -21.652 40.882 1.00 90.62 350 GLN A O 1
ATOM 2994 N N . ILE A 1 351 ? -5.368 -20.544 40.339 1.00 89.94 351 ILE A N 1
ATOM 2995 C CA . ILE A 1 351 ? -4.823 -19.819 39.177 1.00 89.94 351 ILE A CA 1
ATOM 2996 C C . ILE A 1 351 ? -3.654 -18.927 39.602 1.00 89.94 351 ILE A C 1
ATOM 2998 O O . ILE A 1 351 ? -2.645 -18.841 38.906 1.00 89.94 351 ILE A O 1
ATOM 3002 N N . ILE A 1 352 ? -3.779 -18.295 40.771 1.00 91.56 352 ILE A N 1
ATOM 3003 C CA . ILE A 1 352 ? -2.753 -17.461 41.389 1.00 91.56 352 ILE A CA 1
ATOM 3004 C C . ILE A 1 352 ? -2.396 -18.091 42.741 1.00 91.56 352 ILE A C 1
ATOM 3006 O O . ILE A 1 352 ? -2.977 -17.733 43.775 1.00 91.56 352 ILE A O 1
ATOM 3010 N N . PRO A 1 353 ? -1.477 -19.072 42.760 1.00 87.62 353 PRO A N 1
ATOM 3011 C CA . PRO A 1 353 ? -1.208 -19.857 43.954 1.00 87.62 353 PRO A CA 1
ATOM 3012 C C . PRO A 1 353 ? -0.577 -18.997 45.052 1.00 87.62 353 PRO A C 1
ATOM 3014 O O . PRO A 1 353 ? 0.265 -18.134 44.797 1.00 87.62 353 PRO A O 1
ATOM 3017 N N . ASN A 1 354 ? -0.950 -19.277 46.302 1.00 87.06 354 ASN A N 1
ATOM 3018 C CA . ASN A 1 354 ? -0.409 -18.634 47.509 1.00 87.06 354 ASN A CA 1
ATOM 3019 C C . ASN A 1 354 ? -0.607 -17.107 47.600 1.00 87.06 354 ASN A C 1
ATOM 3021 O O . ASN A 1 354 ? 0.050 -16.460 48.418 1.00 87.06 354 ASN A O 1
ATOM 3025 N N . LYS A 1 355 ? -1.508 -16.519 46.804 1.00 88.88 355 LYS A N 1
ATOM 3026 C CA . LYS A 1 355 ? -1.890 -15.107 46.924 1.00 88.88 355 LYS A CA 1
ATOM 3027 C C . LYS A 1 355 ? -3.379 -14.984 47.222 1.00 88.88 355 LYS A C 1
ATOM 3029 O O . LYS A 1 355 ? -4.205 -15.670 46.627 1.00 88.88 355 LYS A O 1
ATOM 3034 N N . LYS A 1 356 ? -3.704 -14.069 48.132 1.00 90.69 356 LYS A N 1
ATOM 3035 C CA . LYS A 1 356 ? -5.076 -13.617 48.355 1.00 90.69 356 LYS A CA 1
ATOM 3036 C C . LYS A 1 356 ? -5.445 -12.596 47.280 1.00 90.69 356 LYS A C 1
ATOM 3038 O O . LYS A 1 356 ? -4.657 -11.687 47.015 1.00 90.69 356 LYS A O 1
ATOM 3043 N N . ILE A 1 357 ? -6.637 -12.720 46.711 1.00 93.19 357 ILE A N 1
ATOM 3044 C CA . ILE A 1 357 ? -7.183 -11.767 45.749 1.00 93.19 357 ILE A CA 1
ATOM 3045 C C . ILE A 1 357 ? -7.879 -10.646 46.524 1.00 93.19 357 ILE A C 1
ATOM 3047 O O . ILE A 1 357 ? -8.936 -10.824 47.125 1.00 93.19 357 ILE A O 1
ATOM 3051 N N . ASP A 1 358 ? -7.247 -9.477 46.566 1.00 90.81 358 ASP A N 1
ATOM 3052 C CA . ASP A 1 358 ? -7.722 -8.310 47.313 1.00 90.81 358 ASP A CA 1
ATOM 3053 C C . ASP A 1 358 ? -7.376 -7.042 46.524 1.00 90.81 358 ASP A C 1
ATOM 3055 O O . ASP A 1 358 ? -6.270 -6.960 45.989 1.00 90.81 358 ASP A O 1
ATOM 3059 N N . PRO A 1 359 ? -8.265 -6.035 46.460 1.00 85.38 359 PRO A N 1
ATOM 3060 C CA . PRO A 1 359 ? -8.009 -4.821 45.686 1.00 85.38 359 PRO A CA 1
ATOM 3061 C C . PRO A 1 359 ? -6.809 -4.007 46.198 1.00 85.38 359 PRO A C 1
ATOM 3063 O O . PRO A 1 359 ? -6.332 -3.125 45.492 1.00 85.38 359 PRO A O 1
ATOM 3066 N N . ASN A 1 360 ? -6.320 -4.273 47.416 1.00 88.38 360 ASN A N 1
ATOM 3067 C CA . ASN A 1 360 ? -5.149 -3.601 47.988 1.00 88.38 360 ASN A CA 1
ATOM 3068 C C . ASN A 1 360 ? -3.842 -4.391 47.811 1.00 88.38 360 ASN A C 1
ATOM 3070 O O . ASN A 1 360 ? -2.789 -3.930 48.251 1.00 88.38 360 ASN A O 1
ATOM 3074 N N . ILE A 1 361 ? -3.899 -5.588 47.223 1.00 88.81 361 ILE A N 1
ATOM 3075 C CA . ILE A 1 361 ? -2.731 -6.431 46.972 1.00 88.81 361 ILE A CA 1
ATOM 3076 C C . ILE A 1 361 ? -2.398 -6.345 45.487 1.00 88.81 361 ILE A C 1
ATOM 3078 O O . ILE A 1 361 ? -3.252 -6.563 44.632 1.00 88.81 361 ILE A O 1
ATOM 3082 N N . TYR A 1 362 ? -1.139 -6.039 45.179 1.00 88.62 362 TYR A N 1
ATOM 3083 C CA . TYR A 1 362 ? -0.676 -6.037 43.799 1.00 88.62 362 TYR A CA 1
ATOM 3084 C C . TYR A 1 362 ? -0.654 -7.464 43.236 1.00 88.62 362 TYR A C 1
ATOM 3086 O O . TYR A 1 362 ? -0.080 -8.381 43.832 1.00 88.62 362 TYR A O 1
ATOM 3094 N N . ILE A 1 363 ? -1.268 -7.624 42.069 1.00 88.50 363 ILE A N 1
ATOM 3095 C CA . ILE A 1 363 ? -1.313 -8.854 41.285 1.00 88.50 363 ILE A CA 1
ATOM 3096 C C . ILE A 1 363 ? -0.916 -8.480 39.861 1.00 88.50 363 ILE A C 1
ATOM 3098 O O . ILE A 1 363 ? -1.330 -7.431 39.365 1.00 88.50 363 ILE A O 1
ATOM 3102 N N . GLU A 1 364 ? -0.116 -9.329 39.218 1.00 88.69 364 GLU A N 1
ATOM 3103 C CA . GLU A 1 364 ? 0.260 -9.122 37.822 1.00 88.69 364 GLU A CA 1
ATOM 3104 C C . GLU A 1 364 ? -1.001 -9.092 36.938 1.00 88.69 364 GLU A C 1
ATOM 3106 O O . GLU A 1 364 ? -1.837 -9.997 37.048 1.00 88.69 364 GLU A O 1
ATOM 3111 N N . PRO A 1 365 ? -1.173 -8.082 36.062 1.00 86.31 365 PRO A N 1
ATOM 3112 C CA . PRO A 1 365 ? -2.398 -7.925 35.279 1.00 86.31 365 PRO A CA 1
ATOM 3113 C C . PRO A 1 365 ? -2.781 -9.166 34.463 1.00 86.31 365 PRO A C 1
ATOM 3115 O O . PRO A 1 365 ? -3.954 -9.528 34.426 1.00 86.31 365 PRO A O 1
ATOM 3118 N N . GLU A 1 366 ? -1.807 -9.849 33.854 1.00 86.50 366 GLU A N 1
ATOM 3119 C CA . GLU A 1 366 ? -2.050 -11.067 33.068 1.00 86.50 366 GLU A CA 1
ATOM 3120 C C . GLU A 1 366 ? -2.573 -12.230 33.929 1.00 86.50 366 GLU A C 1
ATOM 3122 O O . GLU A 1 366 ? -3.499 -12.933 33.523 1.00 86.50 366 GLU A O 1
ATOM 3127 N N . GLU A 1 367 ? -2.036 -12.407 35.143 1.00 90.19 367 GLU A N 1
ATOM 3128 C CA . GLU A 1 367 ? -2.512 -13.424 36.094 1.00 90.19 367 GLU A CA 1
ATOM 3129 C C . GLU A 1 367 ? -3.971 -13.157 36.489 1.00 90.19 367 GLU A C 1
ATOM 3131 O O . GLU A 1 367 ? -4.801 -14.070 36.506 1.00 90.19 367 GLU A O 1
ATOM 3136 N N . LEU A 1 368 ? -4.297 -11.892 36.775 1.00 90.94 368 LEU A N 1
ATOM 3137 C CA . LEU A 1 368 ? -5.637 -11.499 37.197 1.00 90.94 368 LEU A CA 1
ATOM 3138 C C . LEU A 1 368 ? -6.661 -11.628 36.064 1.00 90.94 368 LEU A C 1
ATOM 3140 O O . LEU A 1 368 ? -7.773 -12.095 36.307 1.00 90.94 368 LEU A O 1
ATOM 3144 N N . VAL A 1 369 ? -6.284 -11.291 34.825 1.00 90.88 369 VAL A N 1
ATOM 3145 C CA . VAL A 1 369 ? -7.135 -11.509 33.645 1.00 90.88 369 VAL A CA 1
ATOM 3146 C C . VAL A 1 369 ? -7.457 -12.995 33.476 1.00 90.88 369 VAL A C 1
ATOM 3148 O O . VAL A 1 369 ? -8.622 -13.330 33.285 1.00 90.88 369 VAL A O 1
ATOM 3151 N N . ASN A 1 370 ? -6.485 -13.899 33.635 1.00 92.75 370 ASN A N 1
ATOM 3152 C CA . ASN A 1 370 ? -6.744 -15.343 33.552 1.00 92.75 370 ASN A CA 1
ATOM 3153 C C . ASN A 1 370 ? -7.767 -15.816 34.596 1.00 92.75 370 ASN A C 1
ATOM 3155 O O . ASN A 1 370 ? -8.657 -16.606 34.279 1.00 92.75 370 ASN A O 1
ATOM 3159 N N . LEU A 1 371 ? -7.679 -15.312 35.830 1.00 95.06 371 LEU A N 1
ATOM 3160 C CA . LEU A 1 371 ? -8.656 -15.614 36.879 1.00 95.06 371 LEU A CA 1
ATOM 3161 C C . LEU A 1 371 ? -10.054 -15.070 36.536 1.00 95.06 371 LEU A C 1
ATOM 3163 O O . LEU A 1 371 ? -11.052 -15.761 36.741 1.00 95.06 371 LEU A O 1
ATOM 3167 N N . ILE A 1 372 ? -10.129 -13.854 35.991 1.00 94.81 372 ILE A N 1
ATOM 3168 C CA . ILE A 1 372 ? -11.381 -13.236 35.534 1.00 94.81 372 ILE A CA 1
ATOM 3169 C C . ILE A 1 372 ? -12.019 -14.080 34.422 1.00 94.81 372 ILE A C 1
ATOM 3171 O O . ILE A 1 372 ? -13.215 -14.356 34.484 1.00 94.81 372 ILE A O 1
ATOM 3175 N N . GLU A 1 373 ? -11.242 -14.553 33.444 1.00 94.88 373 GLU A N 1
ATOM 3176 C CA . GLU A 1 373 ? -11.744 -15.437 32.382 1.00 94.88 373 GLU A CA 1
ATOM 3177 C C . GLU A 1 373 ? -12.313 -16.750 32.947 1.00 94.88 373 GLU A C 1
ATOM 3179 O O . GLU A 1 373 ? -13.376 -17.202 32.516 1.00 94.88 373 GLU A O 1
ATOM 3184 N N . VAL A 1 374 ? -11.662 -17.342 33.957 1.00 95.81 374 VAL A N 1
ATOM 3185 C CA . VAL A 1 374 ? -12.170 -18.542 34.647 1.00 95.81 374 VAL A CA 1
ATOM 3186 C C . VAL A 1 374 ? -13.490 -18.260 35.362 1.00 95.81 374 VAL A C 1
ATOM 3188 O O . VAL A 1 374 ? -14.434 -19.036 35.206 1.00 95.81 374 VAL A O 1
ATOM 3191 N N . PHE A 1 375 ? -13.591 -17.142 36.090 1.00 96.31 375 PHE A N 1
ATOM 3192 C CA . PHE A 1 375 ? -14.843 -16.728 36.726 1.00 96.31 375 PHE A CA 1
ATOM 3193 C C . PHE A 1 375 ? -15.966 -16.570 35.694 1.00 96.31 375 PHE A C 1
ATOM 3195 O O . PHE A 1 375 ? -17.030 -17.159 35.856 1.00 96.31 375 PHE A O 1
ATOM 3202 N N . TRP A 1 376 ? -15.733 -15.830 34.607 1.00 96.38 376 TRP A N 1
ATOM 3203 C CA . TRP A 1 376 ? -16.765 -15.555 33.604 1.00 96.38 376 TRP A CA 1
ATOM 3204 C C . TRP A 1 376 ? -17.217 -16.788 32.821 1.00 96.38 376 TRP A C 1
ATOM 3206 O O . TRP A 1 376 ? -18.377 -16.846 32.408 1.00 96.38 376 TRP A O 1
ATOM 3216 N N . LYS A 1 377 ? -16.341 -17.784 32.652 1.00 95.62 377 LYS A N 1
ATOM 3217 C CA . LYS A 1 377 ? -16.664 -19.048 31.977 1.00 95.62 377 LYS A CA 1
ATOM 3218 C C . LYS A 1 377 ? -17.718 -19.875 32.720 1.00 95.62 377 LYS A C 1
ATOM 3220 O O . LYS A 1 377 ? -18.477 -20.590 32.072 1.00 95.62 377 LYS A O 1
ATOM 3225 N N . ASP A 1 378 ? -17.766 -19.779 34.048 1.00 95.19 378 ASP A N 1
ATOM 3226 C CA . ASP A 1 378 ? -18.654 -20.579 34.906 1.00 95.19 378 ASP A CA 1
ATOM 3227 C C . ASP A 1 378 ? -19.291 -19.732 36.026 1.00 95.19 378 ASP A C 1
ATOM 3229 O O . ASP A 1 378 ? -19.436 -20.143 37.180 1.00 95.19 378 ASP A O 1
ATOM 3233 N N . LYS A 1 379 ? -19.637 -18.485 35.678 1.00 95.69 379 LYS A N 1
ATOM 3234 C CA . LYS A 1 379 ? -20.026 -17.441 36.637 1.00 95.69 379 LYS A CA 1
ATOM 3235 C C . LYS A 1 379 ? -21.222 -17.834 37.501 1.00 95.69 379 LYS A C 1
ATOM 3237 O O . LYS A 1 379 ? -21.235 -17.530 38.687 1.00 95.69 379 LYS A O 1
ATOM 3242 N N . ASP A 1 380 ? -22.211 -18.516 36.921 1.00 96.44 380 ASP A N 1
ATOM 3243 C CA . ASP A 1 380 ? -23.470 -18.825 37.603 1.00 96.44 380 ASP A CA 1
ATOM 3244 C C . ASP A 1 380 ? -23.228 -19.845 38.723 1.00 96.44 380 ASP A C 1
ATOM 3246 O O . ASP A 1 380 ? -23.670 -19.626 39.850 1.00 96.44 380 ASP A O 1
ATOM 3250 N N . ARG A 1 381 ? -22.415 -20.882 38.458 1.00 96.38 381 ARG A N 1
ATOM 3251 C CA . ARG A 1 381 ? -21.989 -21.844 39.482 1.00 96.38 381 ARG A CA 1
ATOM 3252 C C . ARG A 1 381 ? -21.232 -21.148 40.607 1.00 96.38 381 ARG A C 1
ATOM 3254 O O . ARG A 1 381 ? -21.560 -21.342 41.775 1.00 96.38 381 ARG A O 1
ATOM 3261 N N . PHE A 1 382 ? -20.230 -20.333 40.272 1.00 96.69 382 PHE A N 1
ATOM 3262 C CA . PHE A 1 382 ? -19.428 -19.651 41.287 1.00 96.69 382 PHE A CA 1
ATOM 3263 C C . PHE A 1 382 ? -20.256 -18.684 42.137 1.00 96.69 382 PHE A C 1
ATOM 3265 O O . PHE A 1 382 ? -20.053 -18.627 43.348 1.00 96.69 382 PHE A O 1
ATOM 3272 N N . ILE A 1 383 ? -21.198 -17.954 41.534 1.00 97.44 383 ILE A N 1
ATOM 3273 C CA . ILE A 1 383 ? -22.105 -17.049 42.249 1.00 97.44 383 ILE A CA 1
ATOM 3274 C C . ILE A 1 383 ? -23.017 -17.832 43.198 1.00 97.44 383 ILE A C 1
ATOM 3276 O O . ILE A 1 383 ? -23.120 -17.463 44.368 1.00 97.44 383 ILE A O 1
ATOM 3280 N N . ASP A 1 384 ? -23.655 -18.906 42.728 1.00 97.19 384 ASP A N 1
ATOM 3281 C CA . ASP A 1 384 ? -24.583 -19.692 43.545 1.00 97.19 384 ASP A CA 1
ATOM 3282 C C . ASP A 1 384 ? -23.858 -20.341 44.737 1.00 97.19 384 ASP A C 1
ATOM 3284 O O . ASP A 1 384 ? -24.291 -20.191 45.883 1.00 97.19 384 ASP A O 1
ATOM 3288 N N . GLU A 1 385 ? -22.694 -20.958 44.501 1.00 96.38 385 GLU A N 1
ATOM 3289 C CA . GLU A 1 385 ? -21.876 -21.535 45.573 1.00 96.38 385 GLU A CA 1
ATOM 3290 C C . GLU A 1 385 ? -21.372 -20.474 46.567 1.00 96.38 385 GLU A C 1
ATOM 3292 O O . GLU A 1 385 ? -21.319 -20.722 47.777 1.00 96.38 385 GLU A O 1
ATOM 3297 N N . TYR A 1 386 ? -20.988 -19.288 46.078 1.00 96.81 386 TYR A N 1
ATOM 3298 C CA . TYR A 1 386 ? -20.523 -18.192 46.926 1.00 96.81 386 TYR A CA 1
ATOM 3299 C C . TYR A 1 386 ? -21.641 -17.682 47.841 1.00 96.81 386 TYR A C 1
ATOM 3301 O O . TYR A 1 386 ? -21.406 -17.442 49.027 1.00 96.81 386 TYR A O 1
ATOM 3309 N N . ILE A 1 387 ? -22.858 -17.525 47.310 1.00 96.88 387 ILE A N 1
ATOM 3310 C CA . ILE A 1 387 ? -24.024 -17.062 48.072 1.00 96.88 387 ILE A CA 1
ATOM 3311 C C . ILE A 1 387 ? -24.434 -18.096 49.121 1.00 96.88 387 ILE A C 1
ATOM 3313 O O . ILE A 1 387 ? -24.704 -17.717 50.261 1.00 96.88 387 ILE A O 1
ATOM 3317 N N . GLU A 1 388 ? -24.445 -19.383 48.763 1.00 96.31 388 GLU A N 1
ATOM 3318 C CA . GLU A 1 388 ? -24.799 -20.470 49.681 1.00 96.31 388 GLU A CA 1
ATOM 3319 C C . GLU A 1 388 ? -23.815 -20.563 50.855 1.00 96.31 388 GLU A C 1
ATOM 3321 O O . GLU A 1 388 ? -24.227 -20.628 52.015 1.00 96.31 388 GLU A O 1
ATOM 3326 N N . LYS A 1 389 ? -22.507 -20.534 50.571 1.00 95.38 389 LYS A N 1
ATOM 3327 C CA . LYS A 1 389 ? -21.465 -20.674 51.601 1.00 95.38 389 LYS A CA 1
ATOM 3328 C C . LYS A 1 389 ? -21.209 -19.383 52.377 1.00 95.38 389 LYS A C 1
ATOM 3330 O O . LYS A 1 389 ? -20.747 -19.448 53.514 1.00 95.38 389 LYS A O 1
ATOM 3335 N N . ASN A 1 390 ? -21.460 -18.227 51.762 1.00 95.38 390 ASN A N 1
ATOM 3336 C CA . ASN A 1 390 ? -21.207 -16.885 52.293 1.00 95.38 390 ASN A CA 1
ATOM 3337 C C . ASN A 1 390 ? -19.860 -16.751 53.047 1.00 95.38 390 ASN A C 1
ATOM 3339 O O . ASN A 1 390 ? -19.832 -16.337 54.211 1.00 95.38 390 ASN A O 1
ATOM 3343 N N . PRO A 1 391 ? -18.717 -17.072 52.411 1.00 94.12 391 PRO A N 1
ATOM 3344 C CA . PRO A 1 391 ? -17.419 -17.160 53.091 1.00 94.12 391 PRO A CA 1
ATOM 3345 C C . PRO A 1 391 ? -16.958 -15.827 53.705 1.00 94.12 391 PRO A C 1
ATOM 3347 O O . PRO A 1 391 ? -16.181 -15.813 54.657 1.00 94.12 391 PRO A O 1
ATOM 3350 N N . SER A 1 392 ? -17.450 -14.696 53.185 1.00 93.50 392 SER A N 1
ATOM 3351 C CA . SER A 1 392 ? -17.122 -13.349 53.673 1.00 93.50 392 SER A CA 1
ATOM 3352 C C . SER A 1 392 ? -18.128 -12.785 54.689 1.00 93.50 392 SER A C 1
ATOM 3354 O O . SER A 1 392 ? -18.005 -11.621 55.078 1.00 93.50 392 SER A O 1
ATOM 3356 N N . ASN A 1 393 ? -19.115 -13.581 55.130 1.00 95.19 393 ASN A N 1
ATOM 3357 C CA . ASN A 1 393 ? -20.177 -13.178 56.063 1.00 95.19 393 ASN A CA 1
ATOM 3358 C C . ASN A 1 393 ? -20.880 -11.869 55.656 1.00 95.19 393 ASN A C 1
ATOM 3360 O O . ASN A 1 393 ? -21.098 -10.962 56.465 1.00 95.19 393 ASN A O 1
ATOM 3364 N N . PHE A 1 394 ? -21.213 -11.739 54.373 1.00 96.69 394 PHE A N 1
ATOM 3365 C CA . PHE A 1 394 ? -21.911 -10.574 53.853 1.00 96.69 394 PHE A CA 1
ATOM 3366 C C . PHE A 1 394 ? -23.391 -10.559 54.226 1.00 96.69 394 PHE A C 1
ATOM 3368 O O . PHE A 1 394 ? -24.019 -11.586 54.478 1.00 96.69 394 PHE A O 1
ATOM 3375 N N . THR A 1 395 ? -23.948 -9.347 54.258 1.00 96.81 395 THR A N 1
ATOM 3376 C CA . THR A 1 395 ? -25.376 -9.119 54.481 1.00 96.81 395 THR A CA 1
ATOM 3377 C C . THR A 1 395 ? -26.189 -9.561 53.267 1.00 96.81 395 THR A C 1
ATOM 3379 O O . THR A 1 395 ? -25.686 -9.555 52.145 1.00 96.81 395 THR A O 1
ATOM 3382 N N . PHE A 1 396 ? -27.481 -9.834 53.468 1.00 94.06 396 PHE A N 1
ATOM 3383 C CA . PHE A 1 396 ? -28.405 -10.166 52.377 1.00 94.06 396 PHE A CA 1
ATOM 3384 C C . PHE A 1 396 ? -28.386 -9.125 51.245 1.00 94.06 396 PHE A C 1
ATOM 3386 O O . PHE A 1 396 ? -28.371 -9.476 50.073 1.00 94.06 396 PHE A O 1
ATOM 3393 N N . ARG A 1 397 ? -28.280 -7.833 51.586 1.00 93.94 397 ARG A N 1
ATOM 3394 C CA . ARG A 1 397 ? -28.153 -6.753 50.597 1.00 93.94 397 ARG A CA 1
ATOM 3395 C C . ARG A 1 397 ? -26.908 -6.906 49.716 1.00 93.94 397 ARG A C 1
ATOM 3397 O O . ARG A 1 397 ? -26.997 -6.711 48.512 1.00 93.94 397 ARG A O 1
ATOM 3404 N N . ASN A 1 398 ? -25.762 -7.229 50.308 1.00 96.38 398 ASN A N 1
ATOM 3405 C CA . ASN A 1 398 ? -24.515 -7.413 49.565 1.00 96.38 398 ASN A CA 1
ATOM 3406 C C . ASN A 1 398 ? -24.533 -8.703 48.736 1.00 96.38 398 ASN A C 1
ATOM 3408 O O . ASN A 1 398 ? -24.040 -8.703 47.614 1.00 96.38 398 ASN A O 1
ATOM 3412 N N . LEU A 1 399 ? -25.123 -9.777 49.270 1.00 96.69 399 LEU A N 1
ATOM 3413 C CA . LEU A 1 399 ? -25.305 -11.031 48.538 1.00 96.69 399 LEU A CA 1
ATOM 3414 C C . LEU A 1 399 ? -26.249 -10.862 47.342 1.00 96.69 399 LEU A C 1
ATOM 3416 O O . LEU A 1 399 ? -25.984 -11.439 46.296 1.00 96.69 399 LEU A O 1
ATOM 3420 N N . ASN A 1 400 ? -27.283 -10.023 47.451 1.00 94.81 400 ASN A N 1
ATOM 3421 C CA . ASN A 1 400 ? -28.141 -9.694 46.310 1.00 94.81 400 ASN A CA 1
ATOM 3422 C C . ASN A 1 400 ? -27.366 -8.977 45.199 1.00 94.81 400 ASN A C 1
ATOM 3424 O O . ASN A 1 400 ? -27.510 -9.351 44.045 1.00 94.81 400 ASN A O 1
ATOM 3428 N N . ILE A 1 401 ? -26.483 -8.029 45.539 1.00 96.00 401 ILE A N 1
ATOM 3429 C CA . ILE A 1 401 ? -25.618 -7.379 44.538 1.00 96.00 401 ILE A CA 1
ATOM 3430 C C . ILE A 1 401 ? -24.724 -8.416 43.839 1.00 96.00 401 ILE A C 1
ATOM 3432 O O . ILE A 1 401 ? -24.586 -8.381 42.622 1.00 96.00 401 ILE A O 1
ATOM 3436 N N . ILE A 1 402 ? -24.143 -9.361 44.589 1.00 96.56 402 ILE A N 1
ATOM 3437 C CA . ILE A 1 402 ? -23.344 -10.451 44.000 1.00 96.56 402 ILE A CA 1
ATOM 3438 C C . ILE A 1 402 ? -24.211 -11.347 43.111 1.00 96.56 402 ILE A C 1
ATOM 3440 O O . ILE A 1 402 ? -23.773 -11.751 42.037 1.00 96.56 402 ILE A O 1
ATOM 3444 N N . SER A 1 403 ? -25.446 -11.633 43.527 1.00 95.62 403 SER A N 1
ATOM 3445 C CA . SER A 1 403 ? -26.396 -12.404 42.727 1.00 95.62 403 SER A CA 1
ATOM 3446 C C . SER A 1 403 ? -26.660 -11.739 41.381 1.00 95.62 403 SER A C 1
ATOM 3448 O O . SER A 1 403 ? -26.662 -12.430 40.365 1.00 95.62 403 SER A O 1
ATOM 3450 N N . ASP A 1 404 ? -26.813 -10.414 41.358 1.00 95.69 404 ASP A N 1
ATOM 3451 C CA . ASP A 1 404 ? -27.081 -9.642 40.144 1.00 95.69 404 ASP A CA 1
ATOM 3452 C C . ASP A 1 404 ? -25.931 -9.713 39.126 1.00 95.69 404 ASP A C 1
ATOM 3454 O O . ASP A 1 404 ? -26.172 -9.600 37.923 1.00 95.69 404 ASP A O 1
ATOM 3458 N N . PHE A 1 405 ? -24.690 -9.988 39.550 1.00 96.25 405 PHE A N 1
ATOM 3459 C CA . PHE A 1 405 ? -23.553 -10.138 38.630 1.00 96.25 405 PHE A CA 1
ATOM 3460 C C . PHE A 1 405 ? -23.772 -11.231 37.569 1.00 96.25 405 PHE A C 1
ATOM 3462 O O . PHE A 1 405 ? -23.161 -11.165 36.502 1.00 96.25 405 PHE A O 1
ATOM 3469 N N . ARG A 1 406 ? -24.700 -12.176 37.792 1.00 95.31 406 ARG A N 1
ATOM 3470 C CA . ARG A 1 406 ? -25.098 -13.199 36.807 1.00 95.31 406 ARG A CA 1
ATOM 3471 C C . ARG A 1 406 ? -25.688 -12.624 35.513 1.00 95.31 406 ARG A C 1
ATOM 3473 O O . ARG A 1 406 ? -25.628 -13.279 34.477 1.00 95.31 406 ARG A O 1
ATOM 3480 N N . TYR A 1 407 ? -26.241 -11.410 35.553 1.00 96.12 407 TYR A N 1
ATOM 3481 C CA . TYR A 1 407 ? -26.749 -10.713 34.363 1.00 96.12 407 TYR A CA 1
ATOM 3482 C C . TYR A 1 407 ? -25.657 -9.943 33.611 1.00 96.12 407 TYR A C 1
ATOM 3484 O O . TYR A 1 407 ? -25.912 -9.378 32.548 1.00 96.12 407 TYR A O 1
ATOM 3492 N N . GLY A 1 408 ? -24.445 -9.890 34.164 1.00 96.12 408 GLY A N 1
ATOM 3493 C CA . GLY A 1 408 ? -23.292 -9.339 33.477 1.00 96.12 408 GLY A CA 1
ATOM 3494 C C . GLY A 1 408 ? -22.783 -10.248 32.360 1.00 96.12 408 GLY A C 1
ATOM 3495 O O . GLY A 1 408 ? -23.177 -11.409 32.222 1.00 96.12 408 GLY A O 1
ATOM 3496 N N . MET A 1 409 ? -21.864 -9.714 31.564 1.00 96.25 409 MET A N 1
ATOM 3497 C CA . MET A 1 409 ? -21.235 -10.435 30.464 1.00 96.25 409 MET A CA 1
ATOM 3498 C C . MET A 1 409 ? -19.812 -9.942 30.214 1.00 96.25 409 MET A C 1
ATOM 3500 O O . MET A 1 409 ? -19.522 -8.753 30.339 1.00 96.25 409 MET A O 1
ATOM 3504 N N . ARG A 1 410 ? -18.946 -10.866 29.796 1.00 95.88 410 ARG A N 1
ATOM 3505 C CA . ARG A 1 410 ? -17.555 -10.635 29.403 1.00 95.88 410 ARG A CA 1
ATOM 3506 C C . ARG A 1 410 ? -17.400 -11.004 27.936 1.00 95.88 410 ARG A C 1
ATOM 3508 O O . ARG A 1 410 ? -17.568 -12.166 27.577 1.00 95.88 410 ARG A O 1
ATOM 3515 N N . LYS A 1 411 ? -17.113 -10.018 27.088 1.00 95.25 411 LYS A N 1
ATOM 3516 C CA . LYS A 1 411 ? -16.936 -10.214 25.642 1.00 95.25 411 LYS A CA 1
ATOM 3517 C C . LYS A 1 411 ? -16.216 -9.030 25.004 1.00 95.25 411 LYS A C 1
ATOM 3519 O O . LYS A 1 411 ? -15.820 -8.087 25.690 1.00 95.25 411 LYS A O 1
ATOM 3524 N N . ASN A 1 412 ? -16.040 -9.106 23.689 1.00 94.12 412 ASN A N 1
ATOM 3525 C CA . ASN A 1 412 ? -15.625 -7.969 22.885 1.00 94.12 412 ASN A CA 1
ATOM 3526 C C . ASN A 1 412 ? -16.808 -7.016 22.699 1.00 94.12 412 ASN A C 1
ATOM 3528 O O . ASN A 1 412 ? -17.883 -7.437 22.288 1.00 94.12 412 ASN A O 1
ATOM 3532 N N . PHE A 1 413 ? -16.574 -5.745 22.981 1.00 94.56 413 PHE A N 1
ATOM 3533 C CA . PHE A 1 413 ? -17.473 -4.635 22.730 1.00 94.56 413 PHE A CA 1
ATOM 3534 C C . PHE A 1 413 ? -16.791 -3.638 21.816 1.00 94.56 413 PHE A C 1
ATOM 3536 O O . PHE A 1 413 ? -15.567 -3.469 21.846 1.00 94.56 413 PHE A O 1
ATOM 3543 N N . LEU A 1 414 ? -17.597 -2.924 21.047 1.00 93.62 414 LEU A N 1
ATOM 3544 C CA . LEU A 1 414 ? -17.122 -1.764 20.332 1.00 93.62 414 LEU A CA 1
ATOM 3545 C C . LEU A 1 414 ? -17.366 -0.518 21.184 1.00 93.62 414 LEU A C 1
ATOM 3547 O O . LEU A 1 414 ? -18.507 -0.139 21.424 1.00 93.62 414 LEU A O 1
ATOM 3551 N N . LEU A 1 415 ? -16.305 0.137 21.647 1.00 94.25 415 LEU A N 1
ATOM 3552 C CA . LEU A 1 415 ? -16.420 1.462 22.248 1.00 94.25 415 LEU A CA 1
ATOM 3553 C C . LEU A 1 415 ? -16.642 2.461 21.115 1.00 94.25 415 LEU A C 1
ATOM 3555 O O . LEU A 1 415 ? -15.739 2.681 20.306 1.00 94.25 415 LEU A O 1
ATOM 3559 N N . VAL A 1 416 ? -17.851 3.020 21.035 1.00 92.56 416 VAL A N 1
ATOM 3560 C CA . VAL A 1 416 ? -18.273 3.859 19.899 1.00 92.56 416 VAL A CA 1
ATOM 3561 C C . VAL A 1 416 ? -18.102 5.341 20.191 1.00 92.56 416 VAL A C 1
ATOM 3563 O O . VAL A 1 416 ? -17.571 6.062 19.351 1.00 92.56 416 VAL A O 1
ATOM 3566 N N . ALA A 1 417 ? -18.548 5.789 21.365 1.00 94.69 417 ALA A N 1
ATOM 3567 C CA . ALA A 1 417 ? -18.538 7.197 21.736 1.00 94.69 417 ALA A CA 1
ATOM 3568 C C . ALA A 1 417 ? -18.566 7.396 23.258 1.00 94.69 417 ALA A C 1
ATOM 3570 O O . ALA A 1 417 ? -19.019 6.535 24.023 1.00 94.69 417 ALA A O 1
ATOM 3571 N N . TYR A 1 418 ? -18.141 8.581 23.675 1.00 96.44 418 TYR A N 1
ATOM 3572 C CA . TYR A 1 418 ? -18.342 9.126 25.008 1.00 96.44 418 TYR A CA 1
ATOM 3573 C C . TYR A 1 418 ? -19.521 10.096 25.014 1.00 96.44 418 TYR A C 1
ATOM 3575 O O . TYR A 1 418 ? -19.564 11.037 24.229 1.00 96.44 418 TYR A O 1
ATOM 3583 N N . GLU A 1 419 ? -20.463 9.883 25.929 1.00 95.62 419 GLU A N 1
ATOM 3584 C CA . GLU A 1 419 ? -21.490 10.860 26.287 1.00 95.62 419 GLU A CA 1
ATOM 3585 C C . GLU A 1 419 ? -21.170 11.439 27.671 1.00 95.62 419 GLU A C 1
ATOM 3587 O O . GLU A 1 419 ? -20.584 10.762 28.523 1.00 95.62 419 GLU A O 1
ATOM 3592 N N . LYS A 1 420 ? -21.645 12.656 27.965 1.00 95.94 420 LYS A N 1
ATOM 3593 C CA . LYS A 1 420 ? -21.402 13.359 29.242 1.00 95.94 420 LYS A CA 1
ATOM 3594 C C . LYS A 1 420 ? -21.527 12.498 30.513 1.00 95.94 420 LYS A C 1
ATOM 3596 O O . LYS A 1 420 ? -20.818 12.724 31.502 1.00 95.94 420 LYS A O 1
ATOM 3601 N N . ASN A 1 421 ? -22.473 11.556 30.509 1.00 96.69 421 ASN A N 1
ATOM 3602 C CA . ASN A 1 421 ? -22.817 10.708 31.649 1.00 96.69 421 ASN A CA 1
ATOM 3603 C C . ASN A 1 421 ? -22.482 9.222 31.453 1.00 96.69 421 ASN A C 1
ATOM 3605 O O . ASN A 1 421 ? -22.701 8.467 32.398 1.00 96.69 421 ASN A O 1
ATOM 3609 N N . TYR A 1 422 ? -22.027 8.775 30.282 1.00 97.44 422 TYR A N 1
ATOM 3610 C CA . TYR A 1 422 ? -21.870 7.347 29.984 1.00 97.44 422 TYR A CA 1
ATOM 3611 C C . TYR A 1 422 ? -20.802 7.106 28.921 1.00 97.44 422 TYR A C 1
ATOM 3613 O O . TYR A 1 422 ? -20.607 7.922 28.024 1.00 97.44 422 TYR A O 1
ATOM 3621 N N . THR A 1 423 ? -20.152 5.951 28.985 1.00 97.31 423 THR A N 1
ATOM 3622 C CA . THR A 1 423 ? -19.404 5.390 27.857 1.00 97.31 423 THR A CA 1
ATOM 3623 C C . THR A 1 423 ? -20.321 4.453 27.092 1.00 97.31 423 THR A C 1
ATOM 3625 O O . THR A 1 423 ? -20.976 3.607 27.704 1.00 97.31 423 THR A O 1
ATOM 3628 N N . VAL A 1 424 ? -20.377 4.594 25.769 1.00 96.88 424 VAL A N 1
ATOM 3629 C CA . VAL A 1 424 ? -21.254 3.774 24.933 1.00 96.88 424 VAL A CA 1
ATOM 3630 C C . VAL A 1 424 ? -20.485 2.580 24.389 1.00 96.88 424 VAL A C 1
ATOM 3632 O O . VAL A 1 424 ? -19.629 2.722 23.512 1.00 96.88 424 VAL A O 1
ATOM 3635 N N . LEU A 1 425 ? -20.806 1.402 24.925 1.00 96.56 425 LEU A N 1
ATOM 3636 C CA . LEU A 1 425 ? -20.313 0.123 24.425 1.00 96.56 425 LEU A CA 1
ATOM 3637 C C . LEU A 1 425 ? -21.391 -0.519 23.555 1.00 96.56 425 LEU A C 1
ATOM 3639 O O . LEU A 1 425 ? -22.479 -0.822 24.040 1.00 96.56 425 LEU A O 1
ATOM 3643 N N . ASN A 1 426 ? -21.091 -0.708 22.276 1.00 94.94 426 ASN A N 1
ATOM 3644 C CA . ASN A 1 426 ? -21.992 -1.307 21.307 1.00 94.94 426 ASN A CA 1
ATOM 3645 C C . ASN A 1 426 ? -21.699 -2.798 21.108 1.00 94.94 426 ASN A C 1
ATOM 3647 O O . ASN A 1 426 ? -20.540 -3.228 21.100 1.00 94.94 426 ASN A O 1
ATOM 3651 N N . ASP A 1 427 ? -22.771 -3.560 20.931 1.00 93.00 427 ASP A N 1
ATOM 3652 C CA . ASP A 1 427 ? -22.765 -4.963 20.543 1.00 93.00 427 ASP A CA 1
ATOM 3653 C C . ASP A 1 427 ? -24.028 -5.266 19.728 1.00 93.00 427 ASP A C 1
ATOM 3655 O O . ASP A 1 427 ? -25.138 -5.130 20.237 1.00 93.00 427 ASP A O 1
ATOM 3659 N N . GLU A 1 428 ? -23.855 -5.636 18.458 1.00 86.06 428 GLU A N 1
ATOM 3660 C CA . GLU A 1 428 ? -24.932 -6.103 17.567 1.00 86.06 428 GLU A CA 1
ATOM 3661 C C . GLU A 1 428 ? -26.214 -5.234 17.589 1.00 86.06 428 GLU A C 1
ATOM 3663 O O . GLU A 1 428 ? -27.334 -5.741 17.649 1.00 86.06 428 GLU A O 1
ATOM 3668 N N . GLY A 1 429 ? -26.075 -3.902 17.540 1.00 86.81 429 GLY A N 1
ATOM 3669 C CA . GLY A 1 429 ? -27.220 -2.976 17.548 1.00 86.81 429 GLY A CA 1
ATOM 3670 C C . GLY A 1 429 ? -27.695 -2.512 18.929 1.00 86.81 429 GLY A C 1
ATOM 3671 O O . GLY A 1 429 ? -28.575 -1.650 19.016 1.00 86.81 429 GLY A O 1
ATOM 3672 N N . ILE A 1 430 ? -27.109 -3.037 20.006 1.00 94.25 430 ILE A N 1
ATOM 3673 C CA . ILE A 1 430 ? -27.409 -2.650 21.384 1.00 94.25 430 ILE A CA 1
ATOM 3674 C C . ILE A 1 430 ? -26.310 -1.729 21.910 1.00 94.25 430 ILE A C 1
ATOM 3676 O O . ILE A 1 430 ? -25.132 -2.071 21.895 1.00 94.25 430 ILE A O 1
ATOM 3680 N N . ASN A 1 431 ? -26.707 -0.572 22.436 1.00 96.44 431 ASN A N 1
ATOM 3681 C CA . ASN A 1 431 ? -25.829 0.400 23.078 1.00 96.44 431 ASN A CA 1
ATOM 3682 C C . ASN A 1 431 ? -25.949 0.289 24.599 1.00 96.44 431 ASN A C 1
ATOM 3684 O O . ASN A 1 431 ? -26.917 0.767 25.197 1.00 96.44 431 ASN A O 1
ATOM 3688 N N . TYR A 1 432 ? -24.955 -0.315 25.239 1.00 97.75 432 TYR A N 1
ATOM 3689 C CA . TYR A 1 432 ? -24.848 -0.346 26.691 1.00 97.75 432 TYR A CA 1
ATOM 3690 C C . TYR A 1 432 ? -24.286 0.979 27.203 1.00 97.75 432 TYR A C 1
ATOM 3692 O O . TYR A 1 432 ? -23.200 1.412 26.813 1.00 97.75 432 TYR A O 1
ATOM 3700 N N . MET A 1 433 ? -25.035 1.613 28.102 1.00 97.56 433 MET A N 1
ATOM 3701 C CA . MET A 1 433 ? -24.700 2.909 28.686 1.00 97.56 433 MET A CA 1
ATOM 3702 C C . MET A 1 433 ? -23.905 2.681 29.975 1.00 97.56 433 MET A C 1
ATOM 3704 O O . MET A 1 433 ? -24.465 2.566 31.066 1.00 97.56 433 MET A O 1
ATOM 3708 N N . VAL A 1 434 ? -22.585 2.557 29.834 1.00 98.19 434 VAL A N 1
ATOM 3709 C CA . VAL A 1 434 ? -21.688 2.053 30.881 1.00 98.19 434 VAL A CA 1
ATOM 3710 C C . VAL A 1 434 ? -21.097 3.189 31.710 1.00 98.19 434 VAL A C 1
ATOM 3712 O O . VAL A 1 434 ? -20.716 4.238 31.188 1.00 98.19 434 VAL A O 1
ATOM 3715 N N . LYS A 1 435 ? -20.997 2.969 33.021 1.00 97.88 435 LYS A N 1
ATOM 3716 C CA . LYS A 1 435 ? -20.280 3.826 33.965 1.00 97.88 435 LYS A CA 1
ATOM 3717 C C . LYS A 1 435 ? -18.890 3.264 34.270 1.00 97.88 435 LYS A C 1
ATOM 3719 O O . LYS A 1 435 ? -18.713 2.063 34.474 1.00 97.88 435 LYS A O 1
ATOM 3724 N N . GLY A 1 436 ? -17.920 4.161 34.372 1.00 96.50 436 GLY A N 1
ATOM 3725 C CA . GLY A 1 436 ? -16.621 3.922 34.979 1.00 96.50 436 GLY A CA 1
ATOM 3726 C C . GLY A 1 436 ? -16.699 3.691 36.494 1.00 96.50 436 GLY A C 1
ATOM 3727 O O . GLY A 1 436 ? -17.757 3.810 37.117 1.00 96.50 436 GLY A O 1
ATOM 3728 N N . LEU A 1 437 ? -15.544 3.388 37.085 1.00 95.56 437 LEU A N 1
ATOM 3729 C CA . LEU A 1 437 ? -15.385 3.086 38.507 1.00 95.56 437 LEU A CA 1
ATOM 3730 C C . LEU A 1 437 ? -14.835 4.306 39.250 1.00 95.56 437 LEU A C 1
ATOM 3732 O O . LEU A 1 437 ? -15.605 5.161 39.668 1.00 95.56 437 LEU A O 1
ATOM 3736 N N . ASN A 1 438 ? -13.513 4.409 39.409 1.00 92.00 438 ASN A N 1
ATOM 3737 C CA . ASN A 1 438 ? -12.881 5.561 40.065 1.00 92.00 438 ASN A CA 1
ATOM 3738 C C . ASN A 1 438 ? -12.838 6.810 39.177 1.00 92.00 438 ASN A C 1
ATOM 3740 O O . ASN A 1 438 ? -12.882 7.923 39.690 1.00 92.00 438 ASN A O 1
ATOM 3744 N N . GLU A 1 439 ? -12.730 6.615 37.865 1.00 93.81 439 GLU A N 1
ATOM 3745 C CA . GLU A 1 439 ? -12.547 7.675 36.877 1.00 93.81 439 GLU A CA 1
ATOM 3746 C C . GLU A 1 439 ? -13.406 7.389 35.638 1.00 93.81 439 GLU A C 1
ATOM 3748 O O . GLU A 1 439 ? -13.830 6.248 35.400 1.00 93.81 439 GLU A O 1
ATOM 3753 N N . ASN A 1 440 ? -13.678 8.440 34.865 1.00 95.88 440 ASN A N 1
ATOM 3754 C CA . ASN A 1 440 ? -14.310 8.342 33.552 1.00 95.88 440 ASN A CA 1
ATOM 3755 C C . ASN A 1 440 ? -13.360 7.643 32.564 1.00 95.88 440 ASN A C 1
ATOM 3757 O O . ASN A 1 440 ? -12.143 7.788 32.666 1.00 95.88 440 ASN A O 1
ATOM 3761 N N . LEU A 1 441 ? -13.905 6.894 31.601 1.00 94.94 441 LEU A N 1
ATOM 3762 C CA . LEU A 1 441 ? -13.078 6.130 30.654 1.00 94.94 441 LEU A CA 1
ATOM 3763 C C . LEU A 1 441 ? -12.325 7.043 29.679 1.00 94.94 441 LEU A C 1
ATOM 3765 O O . LEU A 1 441 ? -11.224 6.695 29.253 1.00 94.94 441 LEU A O 1
ATOM 3769 N N . ASP A 1 442 ? -12.875 8.221 29.379 1.00 94.75 442 ASP A N 1
ATOM 3770 C CA . ASP A 1 442 ? -12.234 9.214 28.512 1.00 94.75 442 ASP A CA 1
ATOM 3771 C C . ASP A 1 442 ? -10.910 9.778 29.069 1.00 94.75 442 ASP A C 1
ATOM 3773 O O . ASP A 1 442 ? -10.118 10.333 28.309 1.00 94.75 442 ASP A O 1
ATOM 3777 N N . GLN A 1 443 ? -10.624 9.588 30.365 1.00 94.00 443 GLN A N 1
ATOM 3778 C CA . GLN A 1 443 ? -9.375 10.025 31.003 1.00 94.00 443 GLN A CA 1
ATOM 3779 C C . GLN A 1 443 ? -8.174 9.144 30.643 1.00 94.00 443 GLN A C 1
ATOM 3781 O O . GLN A 1 443 ? -7.036 9.610 30.669 1.00 94.00 443 GLN A O 1
ATOM 3786 N N . PHE A 1 444 ? -8.405 7.872 30.308 1.00 91.25 444 PHE A N 1
ATOM 3787 C CA . PHE A 1 444 ? -7.337 6.914 29.994 1.00 91.25 444 PHE A CA 1
ATOM 3788 C C . PHE A 1 444 ? -7.495 6.249 28.619 1.00 91.25 444 PHE A C 1
ATOM 3790 O O . PHE A 1 444 ? -6.531 5.692 28.085 1.00 91.25 444 PHE A O 1
ATOM 3797 N N . ILE A 1 445 ? -8.668 6.356 27.991 1.00 92.00 445 ILE A N 1
ATOM 3798 C CA . ILE A 1 445 ? -8.888 6.013 26.585 1.00 92.00 445 ILE A CA 1
ATOM 3799 C C . ILE A 1 445 ? -9.294 7.282 25.839 1.00 92.00 445 ILE A C 1
ATOM 3801 O O . ILE A 1 445 ? -10.453 7.689 25.844 1.00 92.00 445 ILE A O 1
ATOM 3805 N N . ALA A 1 446 ? -8.322 7.883 25.160 1.00 91.00 446 ALA A N 1
ATOM 3806 C CA . ALA A 1 446 ? -8.514 9.139 24.451 1.00 91.00 446 ALA A CA 1
ATOM 3807 C C . ALA A 1 446 ? -9.608 9.038 23.354 1.00 91.00 446 ALA A C 1
ATOM 3809 O O . ALA A 1 446 ? -9.656 8.019 22.650 1.00 91.00 446 ALA A O 1
ATOM 3810 N N . PRO A 1 447 ? -10.466 10.064 23.170 1.00 90.88 447 PRO A N 1
ATOM 3811 C CA . PRO A 1 447 ? -11.537 10.076 22.163 1.00 90.88 447 PRO A CA 1
ATOM 3812 C C . PRO A 1 447 ? -11.084 9.776 20.728 1.00 90.88 447 PRO A C 1
ATOM 3814 O O . PRO A 1 447 ? -11.838 9.206 19.940 1.00 90.88 447 PRO A O 1
ATOM 3817 N N . GLU A 1 448 ? -9.836 10.083 20.375 1.00 88.44 448 GLU A N 1
ATOM 3818 C CA . GLU A 1 448 ? -9.258 9.830 19.050 1.00 88.44 448 GLU A CA 1
ATOM 3819 C C . GLU A 1 448 ? -9.111 8.333 18.747 1.00 88.44 448 GLU A C 1
ATOM 3821 O O . GLU A 1 448 ? -9.007 7.940 17.581 1.00 88.44 448 GLU A O 1
ATOM 3826 N N . LYS A 1 449 ? -9.127 7.486 19.786 1.00 88.25 449 LYS A N 1
ATOM 3827 C CA . LYS A 1 449 ? -9.133 6.028 19.639 1.00 88.25 449 LYS A CA 1
ATOM 3828 C C . LYS A 1 449 ? -10.507 5.483 19.255 1.00 88.25 449 LYS A C 1
ATOM 3830 O O . LYS A 1 449 ? -10.583 4.331 18.855 1.00 88.25 449 LYS A O 1
ATOM 3835 N N . THR A 1 450 ? -11.574 6.277 19.343 1.00 89.19 450 THR A N 1
ATOM 3836 C CA . THR A 1 450 ? -12.922 5.829 18.969 1.00 89.19 450 THR A CA 1
ATOM 3837 C C . THR A 1 450 ? -13.135 5.822 17.440 1.00 89.19 450 THR A C 1
ATOM 3839 O O . THR A 1 450 ? -12.590 6.689 16.738 1.00 89.19 450 THR A O 1
ATOM 3842 N N . PRO A 1 451 ? -13.921 4.863 16.906 1.00 89.81 451 PRO A N 1
ATOM 3843 C CA . PRO A 1 451 ? -14.391 3.654 17.589 1.00 89.81 451 PRO A CA 1
ATOM 3844 C C . PRO A 1 451 ? -13.260 2.621 17.769 1.00 89.81 451 PRO A C 1
ATOM 3846 O O . PRO A 1 451 ? -12.388 2.502 16.907 1.00 89.81 451 PRO A O 1
ATOM 3849 N N . MET A 1 452 ? -13.286 1.843 18.857 1.00 90.06 452 MET A N 1
ATOM 3850 C CA . MET A 1 452 ? -12.289 0.788 19.113 1.00 90.06 452 MET A CA 1
ATOM 3851 C C . MET A 1 452 ? -12.890 -0.505 19.649 1.00 90.06 452 MET A C 1
ATOM 3853 O O . MET A 1 452 ? -13.804 -0.485 20.472 1.00 90.06 452 MET A O 1
ATOM 3857 N N . LEU A 1 453 ? -12.330 -1.639 19.221 1.00 91.81 453 LEU A N 1
ATOM 3858 C CA . LEU A 1 453 ? -12.671 -2.943 19.778 1.00 91.81 453 LEU A CA 1
ATOM 3859 C C . LEU A 1 453 ? -11.935 -3.152 21.102 1.00 91.81 453 LEU A C 1
ATOM 3861 O O . LEU A 1 453 ? -10.703 -3.078 21.165 1.00 91.81 453 LEU A O 1
ATOM 3865 N N . MET A 1 454 ? -12.690 -3.460 22.146 1.00 92.25 454 MET A N 1
ATOM 3866 C CA . MET A 1 454 ? -12.160 -3.749 23.470 1.00 92.25 454 MET A CA 1
ATOM 3867 C C . MET A 1 454 ? -12.860 -4.962 24.066 1.00 92.25 454 MET A C 1
ATOM 3869 O O . MET A 1 454 ? -14.069 -5.116 23.951 1.00 92.25 454 MET A O 1
ATOM 3873 N N . GLN A 1 455 ? -12.118 -5.805 24.762 1.00 93.50 455 GLN A N 1
ATOM 3874 C CA . GLN A 1 455 ? -12.697 -6.828 25.610 1.00 93.50 455 GLN A CA 1
ATOM 3875 C C . GLN A 1 455 ? -12.825 -6.240 27.016 1.00 93.50 455 GLN A C 1
ATOM 3877 O O . GLN A 1 455 ? -11.818 -5.917 27.649 1.00 93.50 455 GLN A O 1
ATOM 3882 N N . THR A 1 456 ? -14.036 -6.176 27.562 1.00 95.75 456 THR A N 1
ATOM 3883 C CA . THR A 1 456 ? -14.265 -5.864 28.988 1.00 95.75 456 THR A CA 1
ATOM 3884 C C . THR A 1 456 ? -15.432 -6.689 29.523 1.00 95.75 456 THR A C 1
ATOM 3886 O O . THR A 1 456 ? -16.066 -7.426 28.760 1.00 95.75 456 THR A O 1
ATOM 3889 N N . ALA A 1 457 ? -15.666 -6.649 30.830 1.00 96.69 457 ALA A N 1
ATOM 3890 C CA . ALA A 1 457 ? -16.892 -7.165 31.402 1.00 96.69 457 ALA A CA 1
ATOM 3891 C C . ALA A 1 457 ? -17.806 -6.012 31.803 1.00 96.69 457 ALA A C 1
ATOM 3893 O O . ALA A 1 457 ? -17.353 -5.054 32.425 1.00 96.69 457 ALA A O 1
ATOM 3894 N N . ILE A 1 458 ? -19.088 -6.122 31.465 1.00 97.88 458 ILE A N 1
ATOM 3895 C CA . ILE A 1 458 ? -20.127 -5.212 31.943 1.00 97.88 458 ILE A CA 1
ATOM 3896 C C . ILE A 1 458 ? -21.050 -5.956 32.897 1.00 97.88 458 ILE A C 1
ATOM 3898 O O . ILE A 1 458 ? -21.349 -7.132 32.693 1.00 97.88 458 ILE A O 1
ATOM 3902 N N . MET A 1 459 ? -21.507 -5.285 33.945 1.00 96.31 459 MET A N 1
ATOM 3903 C CA . MET A 1 459 ? -22.334 -5.910 34.974 1.00 96.31 459 MET A CA 1
ATOM 3904 C C . MET A 1 459 ? -23.277 -4.908 35.641 1.00 96.31 459 MET A C 1
ATOM 3906 O O . MET A 1 459 ? -22.982 -3.707 35.671 1.00 96.31 459 MET A O 1
ATOM 3910 N N . PRO A 1 460 ? -24.428 -5.375 36.157 1.00 97.00 460 PRO A N 1
ATOM 3911 C CA . PRO A 1 460 ? -25.328 -4.519 36.909 1.00 97.00 460 PRO A CA 1
ATOM 3912 C C . PRO A 1 460 ? -24.731 -4.176 38.275 1.00 97.00 460 PRO A C 1
ATOM 3914 O O . PRO A 1 460 ? -24.216 -5.031 38.994 1.00 97.00 460 PRO A O 1
ATOM 3917 N N . PHE A 1 461 ? -24.846 -2.910 38.657 1.00 96.25 461 PHE A N 1
ATOM 3918 C CA . PHE A 1 461 ? -24.501 -2.444 39.991 1.00 96.25 461 PHE A CA 1
ATOM 3919 C C . PHE A 1 461 ? -25.384 -1.256 40.370 1.00 96.25 461 PHE A C 1
ATOM 3921 O O . PHE A 1 461 ? -25.326 -0.200 39.738 1.00 96.25 461 PHE A O 1
ATOM 3928 N N . ASN A 1 462 ? -26.218 -1.427 41.402 1.00 89.88 462 ASN A N 1
ATOM 3929 C CA . ASN A 1 462 ? -27.141 -0.399 41.903 1.00 89.88 462 ASN A CA 1
ATOM 3930 C C . ASN A 1 462 ? -27.964 0.289 40.786 1.00 89.88 462 ASN A C 1
ATOM 3932 O O . ASN A 1 462 ? -28.024 1.517 40.716 1.00 89.88 462 ASN A O 1
ATOM 3936 N N . GLY A 1 463 ? -28.572 -0.502 39.892 1.00 88.69 463 GLY A N 1
ATOM 3937 C CA . GLY A 1 463 ? -29.431 -0.003 38.805 1.00 88.69 463 GLY A CA 1
ATOM 3938 C C . GLY A 1 463 ? -28.689 0.658 37.636 1.00 88.69 463 GLY A C 1
ATOM 3939 O O . GLY A 1 463 ? -29.310 1.329 36.817 1.00 88.69 463 GLY A O 1
ATOM 3940 N N . ARG A 1 464 ? -27.363 0.505 37.563 1.00 95.50 464 ARG A N 1
ATOM 3941 C CA . ARG A 1 464 ? -26.506 1.015 36.484 1.00 95.50 464 ARG A CA 1
ATOM 3942 C C . ARG A 1 464 ? -25.724 -0.133 35.863 1.00 95.50 464 ARG A C 1
ATOM 3944 O O . ARG A 1 464 ? -25.519 -1.159 36.507 1.00 95.50 464 ARG A O 1
ATOM 3951 N N . ILE A 1 465 ? -25.227 0.072 34.650 1.00 98.12 465 ILE A N 1
ATOM 3952 C CA . ILE A 1 465 ? -24.212 -0.797 34.052 1.00 98.12 465 ILE A CA 1
ATOM 3953 C C . ILE A 1 465 ? -22.840 -0.223 34.389 1.00 98.12 465 ILE A C 1
ATOM 3955 O O . ILE A 1 465 ? -22.583 0.946 34.109 1.00 98.12 465 ILE A O 1
ATOM 3959 N N . ILE A 1 466 ? -21.963 -1.027 34.981 1.00 98.06 466 ILE A N 1
ATOM 3960 C CA . ILE A 1 466 ? -20.558 -0.676 35.223 1.00 98.06 466 ILE A CA 1
ATOM 3961 C C . ILE A 1 466 ? -19.648 -1.634 34.460 1.00 98.06 466 ILE A C 1
ATOM 3963 O O . ILE A 1 466 ? -20.068 -2.747 34.137 1.00 98.06 466 ILE A O 1
ATOM 3967 N N . TYR A 1 467 ? -18.412 -1.213 34.199 1.00 96.75 467 TYR A N 1
ATOM 3968 C CA . TYR A 1 467 ? -17.348 -2.139 33.807 1.00 96.75 467 TYR A CA 1
ATOM 3969 C C . TYR A 1 467 ? -16.594 -2.671 35.034 1.00 96.75 467 TYR A C 1
ATOM 3971 O O . TYR A 1 467 ? -16.647 -2.077 36.112 1.00 96.75 467 TYR A O 1
ATOM 3979 N N . ASP A 1 468 ? -15.879 -3.779 34.873 1.00 93.00 468 ASP A N 1
ATOM 3980 C CA . ASP A 1 468 ? -15.200 -4.476 35.972 1.00 93.00 468 ASP A CA 1
ATOM 3981 C C . ASP A 1 468 ? -13.831 -3.896 36.370 1.00 93.00 468 ASP A C 1
ATOM 3983 O O . ASP A 1 468 ? -13.220 -4.359 37.335 1.00 93.00 468 ASP A O 1
ATOM 3987 N N . GLY A 1 469 ? -13.354 -2.864 35.671 1.00 91.25 469 GLY A N 1
ATOM 3988 C CA . GLY A 1 469 ? -12.017 -2.300 35.869 1.00 91.25 469 GLY A CA 1
ATOM 3989 C C . GLY A 1 469 ? -10.962 -2.844 34.906 1.00 91.25 469 GLY A C 1
ATOM 3990 O O . GLY A 1 469 ? -9.855 -2.311 34.885 1.00 91.25 469 GLY A O 1
ATOM 3991 N N . PHE A 1 470 ? -11.286 -3.857 34.094 1.00 90.94 470 PHE A N 1
ATOM 3992 C CA . PHE A 1 470 ? -10.325 -4.546 33.239 1.00 90.94 470 PHE A CA 1
ATOM 3993 C C . PHE A 1 470 ? -10.672 -4.391 31.764 1.00 90.94 470 PHE A C 1
ATOM 3995 O O . PHE A 1 470 ? -11.799 -4.612 31.311 1.00 90.94 470 PHE A O 1
ATOM 4002 N N . ILE A 1 471 ? -9.666 -3.985 30.997 1.00 90.50 471 ILE A N 1
ATOM 4003 C CA . ILE A 1 471 ? -9.793 -3.718 29.572 1.00 90.50 471 ILE A CA 1
ATOM 4004 C C . ILE A 1 471 ? -8.626 -4.383 28.860 1.00 90.50 471 ILE A C 1
ATOM 4006 O O . ILE A 1 471 ? -7.466 -4.048 29.098 1.00 90.50 471 ILE A O 1
ATOM 4010 N N . SER A 1 472 ? -8.945 -5.277 27.933 1.00 87.31 472 SER A N 1
ATOM 4011 C CA . SER A 1 472 ? -7.990 -5.771 26.949 1.00 87.31 472 SER A CA 1
ATOM 4012 C C . SER A 1 472 ? -8.305 -5.101 25.622 1.00 87.31 472 SER A C 1
ATOM 4014 O O . SER A 1 472 ? -9.416 -5.207 25.108 1.00 87.31 472 SER A O 1
ATOM 4016 N N . THR A 1 473 ? -7.339 -4.375 25.072 1.00 82.69 473 THR A N 1
ATOM 4017 C CA . THR A 1 473 ? -7.483 -3.755 23.750 1.00 82.69 473 THR A CA 1
ATOM 4018 C C . THR A 1 473 ? -6.740 -4.590 22.725 1.00 82.69 473 THR A C 1
ATOM 4020 O O . THR A 1 473 ? -5.697 -5.169 23.024 1.00 82.69 473 THR A O 1
ATOM 4023 N N . SER A 1 474 ? -7.284 -4.662 21.516 1.00 69.44 474 SER A N 1
ATOM 4024 C CA . SER A 1 474 ? -6.556 -5.208 20.376 1.00 69.44 474 SER A CA 1
ATOM 4025 C C . SER A 1 474 ? -6.094 -4.048 19.501 1.00 69.44 474 SER A C 1
ATOM 4027 O O . SER A 1 474 ? -6.854 -3.111 19.272 1.00 69.44 474 SER A O 1
ATOM 4029 N N . ASN A 1 475 ? -4.879 -4.125 18.959 1.00 65.62 475 ASN A N 1
ATOM 4030 C CA . ASN A 1 475 ? -4.414 -3.185 17.931 1.00 65.62 475 ASN A CA 1
ATOM 4031 C C . ASN A 1 475 ? -4.997 -3.525 16.543 1.00 65.62 475 ASN A C 1
ATOM 4033 O O . ASN A 1 475 ? -4.396 -3.214 15.517 1.00 65.62 475 ASN A O 1
ATOM 4037 N N . ILE A 1 476 ? -6.143 -4.213 16.494 1.00 71.94 476 ILE A N 1
ATOM 4038 C CA . ILE A 1 476 ? -6.787 -4.600 15.242 1.00 71.94 476 ILE A CA 1
ATOM 4039 C C . ILE A 1 476 ? -7.467 -3.368 14.657 1.00 71.94 476 ILE A C 1
ATOM 4041 O O . ILE A 1 476 ? -8.304 -2.726 15.293 1.00 71.94 476 ILE A O 1
ATOM 4045 N N . ARG A 1 477 ? -7.124 -3.060 13.407 1.00 70.88 477 ARG A N 1
ATOM 4046 C CA . ARG A 1 477 ? -7.787 -2.008 12.647 1.00 70.88 477 ARG A CA 1
ATOM 4047 C C . ARG A 1 477 ? -9.190 -2.470 12.266 1.00 70.88 477 ARG A C 1
ATOM 4049 O O . ARG A 1 477 ? -9.353 -3.488 11.596 1.00 70.88 477 ARG A O 1
ATOM 4056 N N . LEU A 1 478 ? -10.195 -1.710 12.685 1.00 80.00 478 LEU A N 1
ATOM 4057 C CA . LEU A 1 478 ? -11.583 -1.981 12.336 1.00 80.00 478 LEU A CA 1
ATOM 4058 C C . LEU A 1 478 ? -11.819 -1.734 10.845 1.00 80.00 478 LEU A C 1
ATOM 4060 O O . LEU A 1 478 ? -11.377 -0.725 10.288 1.00 80.00 478 LEU A O 1
ATOM 4064 N N . ALA A 1 479 ? -12.526 -2.663 10.209 1.00 82.00 479 ALA A N 1
ATOM 4065 C CA . ALA A 1 479 ? -12.994 -2.486 8.846 1.00 82.00 479 ALA A CA 1
ATOM 4066 C C . ALA A 1 479 ? -14.077 -1.392 8.792 1.00 82.00 479 ALA A C 1
ATOM 4068 O O . ALA A 1 479 ? -14.809 -1.165 9.758 1.00 82.00 479 ALA A O 1
ATOM 4069 N N . GLN A 1 480 ? -14.150 -0.672 7.670 1.00 80.81 480 GLN A N 1
ATOM 4070 C CA . GLN A 1 480 ? -15.011 0.509 7.564 1.00 80.81 480 GLN A CA 1
ATOM 4071 C C . GLN A 1 480 ? -16.499 0.178 7.705 1.00 80.81 480 GLN A C 1
ATOM 4073 O O . GLN A 1 480 ? -17.250 0.961 8.271 1.00 80.81 480 GLN A O 1
ATOM 4078 N N . ASP A 1 481 ? -16.926 -0.966 7.186 1.00 83.25 481 ASP A N 1
ATOM 4079 C CA . ASP A 1 481 ? -18.290 -1.472 7.310 1.00 83.25 481 ASP A CA 1
ATOM 4080 C C . ASP A 1 481 ? -18.702 -1.652 8.777 1.00 83.25 481 ASP A C 1
ATOM 4082 O O . ASP A 1 481 ? -19.794 -1.228 9.149 1.00 83.25 481 ASP A O 1
ATOM 4086 N N . ILE A 1 482 ? -17.805 -2.168 9.624 1.00 85.38 482 ILE A N 1
ATOM 4087 C CA . ILE A 1 482 ? -18.021 -2.273 11.075 1.00 85.38 482 ILE A CA 1
ATOM 4088 C C . ILE A 1 482 ? -18.175 -0.879 11.691 1.00 85.38 482 ILE A C 1
ATOM 4090 O O . ILE A 1 482 ? -19.095 -0.646 12.469 1.00 85.38 482 ILE A O 1
ATOM 4094 N N . ILE A 1 483 ? -17.307 0.066 11.320 1.00 84.94 483 ILE A N 1
ATOM 4095 C CA . ILE A 1 483 ? -17.346 1.446 11.826 1.00 84.94 483 ILE A CA 1
ATOM 4096 C C . ILE A 1 483 ? -18.643 2.160 11.410 1.00 84.94 483 ILE A C 1
ATOM 4098 O O . ILE A 1 483 ? -19.290 2.820 12.222 1.00 84.94 483 ILE A O 1
ATOM 4102 N N . SER A 1 484 ? -19.057 2.016 10.151 1.00 84.88 484 SER A N 1
ATOM 4103 C CA . SER A 1 484 ? -20.310 2.583 9.652 1.00 84.88 484 SER A CA 1
ATOM 4104 C C . SER A 1 484 ? -21.526 1.949 10.319 1.00 84.88 484 SER A C 1
ATOM 4106 O O . SER A 1 484 ? -22.459 2.670 10.675 1.00 84.88 484 SER A O 1
ATOM 4108 N N . LYS A 1 485 ? -21.500 0.631 10.547 1.00 86.19 485 LYS A N 1
ATOM 4109 C CA . LYS A 1 485 ? -22.574 -0.069 11.251 1.00 86.19 485 LYS A CA 1
ATOM 4110 C C . LYS A 1 485 ? -22.685 0.382 12.707 1.00 86.19 485 LYS A C 1
ATOM 4112 O O . LYS A 1 485 ? -23.774 0.700 13.166 1.00 86.19 485 LYS A O 1
ATOM 4117 N N . ALA A 1 486 ? -21.555 0.528 13.388 1.00 84.56 486 ALA A N 1
ATOM 4118 C CA . ALA A 1 486 ? -21.493 1.041 14.750 1.00 84.56 486 ALA A CA 1
ATOM 4119 C C . ALA A 1 486 ? -22.108 2.431 14.906 1.00 84.56 486 ALA A C 1
ATOM 4121 O O . ALA A 1 486 ? -22.744 2.721 15.913 1.00 84.56 486 ALA A O 1
ATOM 4122 N N . PHE A 1 487 ? -21.921 3.298 13.911 1.00 85.69 487 PHE A N 1
ATOM 4123 C CA . PHE A 1 487 ? -22.527 4.623 13.911 1.00 85.69 487 PHE A CA 1
ATOM 4124 C C . PHE A 1 487 ? -24.043 4.582 13.720 1.00 85.69 487 PHE A C 1
ATOM 4126 O O . PHE A 1 487 ? -24.771 5.304 14.405 1.00 85.69 487 PHE A O 1
ATOM 4133 N N . GLU A 1 488 ? -24.519 3.750 12.792 1.00 87.62 488 GLU A N 1
ATOM 4134 C CA . GLU A 1 488 ? -25.951 3.517 12.598 1.00 87.62 488 GLU A CA 1
ATOM 4135 C C . GLU A 1 488 ? -26.576 2.989 13.894 1.00 87.62 488 GLU A C 1
ATOM 4137 O O . GLU A 1 488 ? -27.576 3.526 14.369 1.00 87.62 488 GLU A O 1
ATOM 4142 N N . ASP A 1 489 ? -25.930 2.004 14.511 1.00 89.25 489 ASP A N 1
ATOM 4143 C CA . ASP A 1 489 ? -26.379 1.391 15.752 1.00 89.25 489 ASP A CA 1
ATOM 4144 C C . ASP A 1 489 ? -26.311 2.376 16.922 1.00 89.25 489 ASP A C 1
ATOM 4146 O O . ASP A 1 489 ? -27.245 2.444 17.708 1.00 89.25 489 ASP A O 1
ATOM 4150 N N . TYR A 1 490 ? -25.283 3.218 17.025 1.00 89.19 490 TYR A N 1
ATOM 4151 C CA . TYR A 1 490 ? -25.239 4.304 18.010 1.00 89.19 490 TYR A CA 1
ATOM 4152 C C . TYR A 1 490 ? -26.408 5.289 17.846 1.00 89.19 490 TYR A C 1
ATOM 4154 O O . TYR A 1 490 ? -27.015 5.715 18.831 1.00 89.19 490 TYR A O 1
ATOM 4162 N N . SER A 1 491 ? -26.735 5.635 16.599 1.00 87.12 491 SER A N 1
ATOM 4163 C CA . SER A 1 491 ? -27.738 6.653 16.272 1.00 87.12 491 SER A CA 1
ATOM 4164 C C . SER A 1 491 ? -29.178 6.149 16.410 1.00 87.12 491 SER A C 1
ATOM 4166 O O . SER A 1 491 ? -30.053 6.907 16.829 1.00 87.12 491 SER A O 1
ATOM 4168 N N . TYR A 1 492 ? -29.434 4.887 16.054 1.00 88.94 492 TYR A N 1
ATOM 4169 C CA . TYR A 1 492 ? -30.786 4.324 15.932 1.00 88.94 492 TYR A CA 1
ATOM 4170 C C . TYR A 1 492 ? -31.018 3.057 16.763 1.00 88.94 492 TYR A C 1
ATOM 4172 O O . TYR A 1 492 ? -32.162 2.625 16.911 1.00 88.94 492 TYR A O 1
ATOM 4180 N N . GLY A 1 493 ? -29.957 2.453 17.292 1.00 88.38 493 GLY A N 1
ATOM 4181 C CA . GLY A 1 493 ? -30.011 1.244 18.104 1.00 88.38 493 GLY A CA 1
ATOM 4182 C C . GLY A 1 493 ? -30.533 1.489 19.517 1.00 88.38 493 GLY A C 1
ATOM 4183 O O . GLY A 1 493 ? -30.587 2.613 20.029 1.00 88.38 493 GLY A O 1
ATOM 4184 N N . GLN A 1 494 ? -30.928 0.399 20.170 1.00 93.06 494 GLN A N 1
ATOM 4185 C CA . GLN A 1 494 ? -31.503 0.445 21.509 1.00 93.06 494 GLN A CA 1
ATOM 4186 C C . GLN A 1 494 ? -30.449 0.880 22.531 1.00 93.06 494 GLN A C 1
ATOM 4188 O O . GLN A 1 494 ? -29.365 0.306 22.588 1.00 93.06 494 GLN A O 1
ATOM 4193 N N . LYS A 1 495 ? -30.782 1.852 23.388 1.00 95.81 495 LYS A N 1
ATOM 4194 C CA . LYS A 1 495 ? -29.944 2.239 24.533 1.00 95.81 495 LYS A CA 1
ATOM 4195 C C . LYS A 1 495 ? -30.394 1.502 25.794 1.00 95.81 495 LYS A C 1
ATOM 4197 O O . LYS A 1 495 ? -31.550 1.623 26.198 1.00 95.81 495 LYS A O 1
ATOM 4202 N N . ILE A 1 496 ? -29.484 0.759 26.422 1.00 96.25 496 ILE A N 1
ATOM 4203 C CA . ILE A 1 496 ? -29.729 -0.004 27.651 1.00 96.25 496 ILE A CA 1
ATOM 4204 C C . ILE A 1 496 ? -28.959 0.631 28.811 1.00 96.25 496 ILE A C 1
ATOM 4206 O O . ILE A 1 496 ? -27.736 0.755 28.771 1.00 96.25 496 ILE A O 1
ATOM 4210 N N . TYR A 1 497 ? -29.685 1.002 29.867 1.00 95.81 497 TYR A N 1
ATOM 4211 C CA . TYR A 1 497 ? -29.140 1.663 31.063 1.00 95.81 497 TYR A CA 1
ATOM 4212 C C . TYR A 1 497 ? -29.025 0.737 32.286 1.00 95.81 497 TYR A C 1
ATOM 4214 O O . TYR A 1 497 ? -28.371 1.093 33.265 1.00 95.81 497 TYR A O 1
ATOM 4222 N N . SER A 1 498 ? -29.637 -0.450 32.230 1.00 94.25 498 SER A N 1
ATOM 4223 C CA . SER A 1 498 ? -29.582 -1.485 33.268 1.00 94.25 498 SER A CA 1
ATOM 4224 C C . SER A 1 498 ? -29.593 -2.867 32.615 1.00 94.25 498 SER A C 1
ATOM 4226 O O . SER A 1 498 ? -30.307 -3.075 31.639 1.00 94.25 498 SER A O 1
ATOM 4228 N N . LEU A 1 499 ? -28.808 -3.803 33.156 1.00 94.44 499 LEU A N 1
ATOM 4229 C CA . LEU A 1 499 ? -28.819 -5.213 32.734 1.00 94.44 499 LEU A CA 1
ATOM 4230 C C . LEU A 1 499 ? -29.863 -6.047 33.490 1.00 94.44 499 LEU A C 1
ATOM 4232 O O . LEU A 1 499 ? -30.033 -7.228 33.197 1.00 94.44 499 LEU A O 1
ATOM 4236 N N . LEU A 1 500 ? -30.550 -5.455 34.471 1.00 90.19 500 LEU A N 1
ATOM 4237 C CA . LEU A 1 500 ? -31.587 -6.148 35.224 1.00 90.19 500 LEU A CA 1
ATOM 4238 C C . LEU A 1 500 ? -32.889 -6.226 34.407 1.00 90.19 500 LEU A C 1
ATOM 4240 O O . LEU A 1 500 ? -33.269 -5.234 33.778 1.00 90.19 500 LEU A O 1
ATOM 4244 N N . PRO A 1 501 ? -33.602 -7.369 34.434 1.00 79.31 501 PRO A N 1
ATOM 4245 C CA . PRO A 1 501 ? -34.919 -7.505 33.817 1.00 79.31 501 PRO A CA 1
ATOM 4246 C C . PRO A 1 501 ? -35.912 -6.446 34.319 1.00 79.31 501 PRO A C 1
ATOM 4248 O O . PRO A 1 501 ? -35.924 -6.118 35.503 1.00 79.31 501 PRO A O 1
ATOM 4251 N N . GLU A 1 502 ? -36.812 -5.973 33.449 1.00 64.50 502 GLU A N 1
ATOM 4252 C CA . GLU A 1 502 ? -37.786 -4.905 33.763 1.00 64.50 502 GLU A CA 1
ATOM 4253 C C . GLU A 1 502 ? -38.688 -5.202 34.978 1.00 64.50 502 GLU A C 1
ATOM 4255 O O . GLU A 1 502 ? -39.178 -4.278 35.617 1.00 64.50 502 GLU A O 1
ATOM 4260 N N . ASN A 1 503 ? -38.853 -6.474 35.356 1.00 53.53 503 ASN A N 1
ATOM 4261 C CA . ASN A 1 503 ? -39.652 -6.897 36.514 1.00 53.53 503 ASN A CA 1
ATOM 4262 C C . ASN A 1 503 ? -38.911 -6.809 37.868 1.00 53.53 503 ASN A C 1
ATOM 4264 O O . ASN A 1 503 ? -39.469 -7.223 38.884 1.00 53.53 503 ASN A O 1
ATOM 4268 N N . LEU A 1 504 ? -37.656 -6.345 37.887 1.00 48.84 504 LEU A N 1
ATOM 4269 C CA . LEU A 1 504 ? -36.783 -6.302 39.072 1.00 48.84 504 LEU A CA 1
ATOM 4270 C C . LEU A 1 504 ? -36.257 -4.891 39.412 1.00 48.84 504 LEU A C 1
ATOM 4272 O O . LEU A 1 504 ? -35.502 -4.766 40.377 1.00 48.84 504 LEU A O 1
ATOM 4276 N N . ASN A 1 505 ? -36.638 -3.856 38.649 1.00 40.12 505 ASN A N 1
ATOM 4277 C CA . ASN A 1 505 ? -36.217 -2.462 38.872 1.00 40.12 505 ASN A CA 1
ATOM 4278 C C . ASN A 1 505 ? -37.133 -1.693 39.831 1.00 40.12 505 ASN A C 1
ATOM 4280 O O . ASN A 1 505 ? -38.373 -1.818 39.703 1.00 40.12 505 ASN A O 1
#

Secondary structure (DSSP, 8-state):
---HHHHGGGS-HHHHHHHHHHHHTTS---GGG--HHHHHHHHHHH--HHHHHHHS-HHHHHHHHHHTTT----SGGGHHHHHHHHHTTSSBTTB--HHHHHHHHHHTTS--HHHHHHHHHHHHHHHHHHHHHSEE-HHHHHHHHHHTT--HHHHHTSHHHHHHEEEEEEEE-TTS-EEEEEEEGGGGGGHHHHHHHHHTS------PPPHHHHHHHHHHSS-SSSHHHHHHHHHHTTT-S-HHHHHHHHHHHHHTTSSSTTTTTHHHHHTT--HHHHHHHHHHHTTSB-GGGTT-BHHHHHHHHHHHHHHHHHHTT----SS-B--HHHHHHHHHHHHHHHHHHHHHH-SSTT----TTS---HHHHHHHHHHHHHTHHHHHHHHHHH-TT---HHHHHHHHHGGG-EEEEEEEEEEETTEEEEEETTEEEEEEBSSS-GGGTS-GGG-SEEEEEEEEEETTEEEE-S--EE--PPPPHHHHHHHHHHHHHSEEES-SS-GGG-

Foldseek 3Di:
DAACLVCLVVDDLVLLVLLLCLQCVPNDDDSVVDDSNVSVVVLLVSLALVSVLQADALLLLVVLVCLLVVHFQPDLVSLLNQVSCVSNQCADPRHGHPSNNVRSCVNNPDDDNVVSNVVCLLLLLLLLLCLLQQKAAVVVSVVVCVVVVHDSVCNCVTSNNSNQKDWDFQDQALVRGGDTIIGGSVCPVCSVLLRVLLNVADDDDDDDDDSQQSSCCSRQVWRCVDPLQVVLLVVCVVLDPCSSVLSVVVSVCQQNVVCDPVRQCVSCVVSVDDPVNSVSSVVNQQQTRYSSHSRGGVVVRVVVVVLVVVLVVLLVQADDADAQADDQVLLVLLQVLVQVLLQVLCVPPVLPPPDGRHPPDDDDLVSSVVSVVVCQVPVQVSLVVCLVVVPVVDDPVSNVQSNQQVLKHWDKWWQRYHDHHATWTDDPLETAGEGERPDGPCVPDPSSCPGFIKTWMWTFGPQFIYTSPDIDGDPDDDDSVVNVVSVVSVVPGHYDGGSDPPVPD